Protein AF-A0A7W1MEH2-F1 (afdb_monomer_lite)

Foldseek 3Di:
DDDDPDPDPPPPPDPVLVPQADPLLVVQLQFLQAALDDLFQLVLVLCVQCVQPVPHAFEEEEELRNLLSVLCCLQRGNHQEYEYEDLRVLSLLNNVLSNVCLPDALVVVCCQQQQDDDQLVVSLVVSVVSCVVVVHDPVSGPDSSVCSHRHSNQNHSVNSLLVQLQVLCVVPVVLVVVLLVDPDLQVSLVSLPCVDPNVVSLLVSLCSRQFPSSCCSSPNCLLVPQFPDGLSVLQSVLVSLCSNQHRCLPFQLSCCRHVVHHRNDHRCSSNDRGDDHGHHYHYYSDDLLVCLVVAAFQQGLEYEYEAVLSSDDLVVLLSSLVSVLRNHHAFGKYKYFHAGHPRPNCVSNVQWDKPVPSFVVCQSVISSSRTPTIIMTTRHHDQLQVLLVVLLVVLCVVQVLCPFPLNVCLLVDDLLLVLLLLLLVLLLLVLVLVLLVLLLVPDPDPVLNPLSVVVSCVCCVVVDVCNNLSNLSQLVSVLLPHHPVNSVVDPRDPLSCVLSCLLNCCSNPNDSLLNLLLSLSLLVSVLVVLVSVLVSCCVVVSHPVVSSRNSVVRNVVSNSSSSSSSSSLSVVCPPPVSVVSSSNSSNNNSVSSSSSSNVSSVVSVD

Structure (mmCIF, N/CA/C/O backbone):
data_AF-A0A7W1MEH2-F1
#
_entry.id   AF-A0A7W1MEH2-F1
#
loop_
_atom_site.group_PDB
_atom_site.id
_atom_site.type_symbol
_atom_site.label_atom_id
_atom_site.label_alt_id
_atom_site.label_comp_id
_atom_site.label_asym_id
_atom_site.label_entity_id
_atom_site.label_seq_id
_atom_site.pdbx_PDB_ins_code
_atom_site.Cartn_x
_atom_site.Cartn_y
_atom_site.Cartn_z
_atom_site.occupancy
_atom_site.B_iso_or_equiv
_atom_site.auth_seq_id
_atom_site.auth_comp_id
_atom_site.auth_asym_id
_atom_site.auth_atom_id
_atom_site.pdbx_PDB_model_num
ATOM 1 N N . MET A 1 1 ? -9.307 -42.144 8.819 1.00 30.42 1 MET A N 1
ATOM 2 C CA . MET A 1 1 ? -9.382 -42.308 10.289 1.00 30.42 1 MET A CA 1
ATOM 3 C C . MET A 1 1 ? -9.094 -40.938 10.887 1.00 30.42 1 MET A C 1
ATOM 5 O O . MET A 1 1 ? -7.968 -40.472 10.801 1.00 30.42 1 MET A O 1
ATOM 9 N N . PHE A 1 2 ? -10.151 -40.238 11.292 1.00 23.83 2 PHE A N 1
ATOM 10 C CA . PHE A 1 2 ? -10.172 -38.809 11.617 1.00 23.83 2 PHE A CA 1
ATOM 11 C C . PHE A 1 2 ? -9.319 -38.473 12.853 1.00 23.83 2 PHE A C 1
ATOM 13 O O . PHE A 1 2 ? -9.491 -39.096 13.898 1.00 23.83 2 PHE A O 1
ATOM 20 N N . LYS A 1 3 ? -8.453 -37.456 12.759 1.00 23.75 3 LYS A N 1
ATOM 21 C CA . LYS A 1 3 ? -7.925 -36.728 13.921 1.00 23.75 3 LYS A CA 1
ATOM 22 C C . LYS A 1 3 ? -8.398 -35.280 13.833 1.00 23.75 3 LYS A C 1
ATOM 24 O O . LYS A 1 3 ? -7.854 -34.482 13.080 1.00 23.75 3 LYS A O 1
ATOM 29 N N . ASN A 1 4 ? -9.449 -34.999 14.596 1.00 25.23 4 ASN A N 1
ATOM 30 C CA . ASN A 1 4 ? -9.955 -33.668 14.902 1.00 25.23 4 ASN A CA 1
ATOM 31 C C . ASN A 1 4 ? -8.866 -32.857 15.620 1.00 25.23 4 ASN A C 1
ATOM 33 O O . ASN A 1 4 ? -8.466 -33.228 16.723 1.00 25.23 4 ASN A O 1
ATOM 37 N N . PHE A 1 5 ? -8.431 -31.738 15.042 1.00 24.81 5 PHE A N 1
ATOM 38 C CA . PHE A 1 5 ? -7.785 -30.665 15.798 1.00 24.81 5 PHE A CA 1
ATOM 39 C C . PHE A 1 5 ? -8.883 -29.782 16.400 1.00 24.81 5 PHE A C 1
ATOM 41 O O . PHE A 1 5 ? -9.253 -28.742 15.867 1.00 24.81 5 PHE A O 1
ATOM 48 N N . LEU A 1 6 ? -9.449 -30.252 17.511 1.00 25.55 6 LEU A N 1
ATOM 49 C CA . LEU A 1 6 ? -10.101 -29.380 18.480 1.00 25.55 6 LEU A CA 1
ATOM 50 C C . LEU A 1 6 ? -8.995 -28.546 19.131 1.00 25.55 6 LEU A C 1
ATOM 52 O O . LEU A 1 6 ? -8.109 -29.103 19.779 1.00 25.55 6 LEU A O 1
ATOM 56 N N . ILE A 1 7 ? -9.043 -27.227 18.959 1.00 27.77 7 ILE A N 1
ATOM 57 C CA . ILE A 1 7 ? -8.320 -26.296 19.827 1.00 27.77 7 ILE A CA 1
ATOM 58 C C . ILE A 1 7 ? -8.796 -26.603 21.255 1.00 27.77 7 ILE A C 1
ATOM 60 O O . ILE A 1 7 ? -10.001 -26.514 21.511 1.00 27.77 7 ILE A O 1
ATOM 64 N N . PRO A 1 8 ? -7.922 -27.018 22.188 1.00 26.78 8 PRO A N 1
ATOM 65 C CA . PRO A 1 8 ? -8.354 -27.217 23.554 1.00 26.78 8 PRO A CA 1
ATOM 66 C C . PRO A 1 8 ? -8.738 -25.852 24.113 1.00 26.78 8 PRO A C 1
ATOM 68 O O . PRO A 1 8 ? -7.956 -24.903 24.047 1.00 26.78 8 PRO A O 1
ATOM 71 N N . LEU A 1 9 ? -9.926 -25.775 24.706 1.00 31.14 9 LEU A N 1
ATOM 72 C CA . LEU A 1 9 ? -10.226 -24.790 25.732 1.00 31.14 9 LEU A CA 1
ATOM 73 C C . LEU A 1 9 ? -9.178 -25.007 26.840 1.00 31.14 9 LEU A C 1
ATOM 75 O O . LEU A 1 9 ? -9.327 -25.893 27.683 1.00 31.14 9 LEU A O 1
ATOM 79 N N . VAL A 1 10 ? -8.056 -24.289 26.786 1.00 30.91 10 VAL A N 1
ATOM 80 C CA . VAL A 1 10 ? -7.068 -24.312 27.863 1.00 30.91 10 VAL A CA 1
ATOM 81 C C . VAL A 1 10 ? -7.711 -23.578 29.030 1.00 30.91 10 VAL A C 1
ATOM 83 O O . VAL A 1 10 ? -7.691 -22.353 29.121 1.00 30.91 10 VAL A O 1
ATOM 86 N N . LEU A 1 11 ? -8.334 -24.348 29.918 1.00 32.78 11 LEU A N 1
ATOM 87 C CA . LEU A 1 11 ? -8.606 -23.923 31.281 1.00 32.78 11 LEU A CA 1
ATOM 88 C C . LEU A 1 11 ? -7.247 -23.646 31.932 1.00 32.78 11 LEU A C 1
ATOM 90 O O . LEU A 1 11 ? -6.569 -24.559 32.399 1.00 32.78 11 LEU A O 1
ATOM 94 N N . PHE A 1 12 ? -6.826 -22.382 31.919 1.00 36.16 12 PHE A N 1
ATOM 95 C CA . PHE A 1 12 ? -5.655 -21.913 32.650 1.00 36.16 12 PHE A CA 1
ATOM 96 C C . PHE A 1 12 ? -5.907 -22.063 34.155 1.00 36.16 12 PHE A C 1
ATOM 98 O O . PHE A 1 12 ? -6.457 -21.179 34.810 1.00 36.16 12 PHE A O 1
ATOM 105 N N . SER A 1 13 ? -5.490 -23.190 34.724 1.00 34.88 13 SER A N 1
ATOM 106 C CA . SER A 1 13 ? -5.385 -23.385 36.168 1.00 34.88 13 SER A CA 1
ATOM 107 C C . SER A 1 13 ? -3.974 -23.018 36.640 1.00 34.88 13 SER A C 1
ATOM 109 O O . SER A 1 13 ? -3.198 -23.880 37.045 1.00 34.88 13 SER A O 1
ATOM 111 N N . SER A 1 14 ? -3.639 -21.727 36.577 1.00 37.53 14 SER A N 1
ATOM 112 C CA . SER A 1 14 ? -2.576 -21.136 37.398 1.00 37.53 14 SER A CA 1
ATOM 113 C C . SER A 1 14 ? -3.199 -20.023 38.251 1.00 37.53 14 SER A C 1
ATOM 115 O O . SER A 1 14 ? -3.555 -18.973 37.711 1.00 37.53 14 SER A O 1
ATOM 117 N N . PRO A 1 15 ? -3.369 -20.220 39.572 1.00 39.53 15 PRO A N 1
ATOM 118 C CA . PRO A 1 15 ? -4.036 -19.245 40.439 1.00 39.53 15 PRO A CA 1
ATOM 119 C C . PRO A 1 15 ? -3.292 -17.901 40.555 1.00 39.53 15 PRO A C 1
ATOM 121 O O . PRO A 1 15 ? -3.881 -16.918 40.993 1.00 39.53 15 PRO A O 1
ATOM 124 N N . LEU A 1 16 ? -2.028 -17.822 40.120 1.00 38.88 16 LEU A N 1
ATOM 125 C CA . LEU A 1 16 ? -1.233 -16.588 40.128 1.00 38.88 16 LEU A CA 1
ATOM 126 C C . LEU A 1 16 ? -1.487 -15.674 38.914 1.00 38.88 16 LEU A C 1
ATOM 128 O O . LEU A 1 16 ? -1.352 -14.461 39.056 1.00 38.88 16 LEU A O 1
ATOM 132 N N . LEU A 1 17 ? -1.912 -16.206 37.756 1.00 43.22 17 LEU A N 1
ATOM 133 C CA . LEU A 1 17 ? -2.269 -15.383 36.582 1.00 43.22 17 LEU A CA 1
ATOM 134 C C . LEU A 1 17 ? -3.662 -14.741 36.717 1.00 43.22 17 LEU A C 1
ATOM 136 O O . LEU A 1 17 ? -3.893 -13.633 36.239 1.00 43.22 17 LEU A O 1
ATOM 140 N N . GLN A 1 18 ? -4.596 -15.394 37.417 1.00 46.44 18 GLN A N 1
ATOM 141 C CA . GLN A 1 18 ? -5.977 -14.905 37.558 1.00 46.44 18 GLN A CA 1
ATOM 142 C C . GLN A 1 18 ? -6.112 -13.605 38.370 1.00 46.44 18 GLN A C 1
ATOM 144 O O . GLN A 1 18 ? -7.141 -12.929 38.255 1.00 46.44 18 GLN A O 1
ATOM 149 N N . ALA A 1 19 ? -5.108 -13.246 39.178 1.00 54.06 19 ALA A N 1
ATOM 150 C CA . ALA A 1 19 ? -5.167 -12.098 40.082 1.00 54.06 19 ALA A CA 1
ATOM 151 C C . ALA A 1 19 ? -4.889 -10.740 39.406 1.00 54.06 19 ALA A C 1
ATOM 153 O O . ALA A 1 19 ? -5.266 -9.718 39.972 1.00 54.06 19 ALA A O 1
ATOM 154 N N . LYS A 1 20 ? -4.261 -10.711 38.218 1.00 81.44 20 L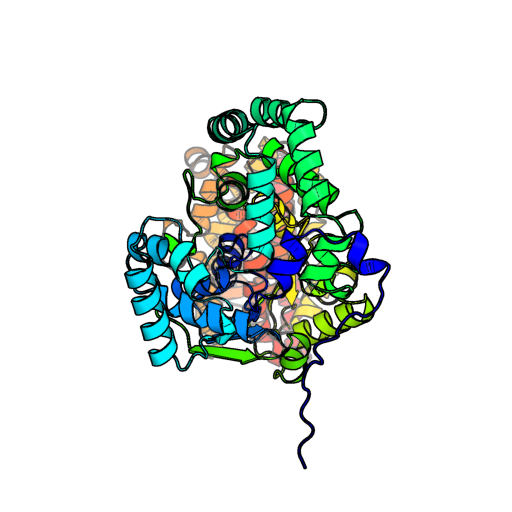YS A N 1
ATOM 155 C CA . LYS A 1 20 ? -3.898 -9.457 37.523 1.00 81.44 20 LYS A CA 1
ATOM 156 C C . LYS A 1 20 ? -4.773 -9.102 36.319 1.00 81.44 20 LYS A C 1
ATOM 158 O O . LYS A 1 20 ? -4.836 -7.936 35.945 1.00 81.44 20 LYS A O 1
ATOM 163 N N . VAL A 1 21 ? -5.476 -10.076 35.738 1.00 89.81 21 VAL A N 1
ATOM 164 C CA . VAL A 1 21 ? -6.402 -9.827 34.622 1.00 89.81 21 VAL A CA 1
ATOM 165 C C . VAL A 1 21 ? -7.675 -9.161 35.145 1.00 89.81 21 VAL A C 1
ATOM 167 O O . VAL A 1 21 ? -8.337 -9.677 36.057 1.00 89.81 21 VAL A O 1
ATOM 170 N N . SER A 1 22 ? -8.022 -8.027 34.545 1.00 93.56 22 SER A N 1
ATOM 171 C CA . SER A 1 22 ? -9.219 -7.249 34.870 1.00 93.56 22 SER A CA 1
ATOM 172 C C . SER A 1 22 ? -10.523 -8.016 34.594 1.00 93.56 22 SER A C 1
ATOM 174 O O . SER A 1 22 ? -10.567 -8.964 33.807 1.00 93.56 22 SER A O 1
ATOM 176 N N . GLU A 1 23 ? -11.611 -7.618 35.258 1.00 93.94 23 GLU A N 1
ATOM 177 C CA . GLU A 1 23 ? -12.920 -8.267 35.102 1.00 93.94 23 GLU A CA 1
ATOM 178 C C . GLU A 1 23 ? -13.465 -8.141 33.674 1.00 93.94 23 GLU A C 1
ATOM 180 O O . GLU A 1 23 ? -13.925 -9.133 33.107 1.00 93.94 23 GLU A O 1
ATOM 185 N N . TYR A 1 24 ? -13.338 -6.961 33.057 1.00 94.44 24 TYR A N 1
ATOM 186 C CA . TYR A 1 24 ? -13.794 -6.746 31.684 1.00 94.44 24 TYR A CA 1
ATOM 187 C C . TYR A 1 24 ? -13.066 -7.684 30.704 1.00 94.44 24 TYR A C 1
ATOM 189 O O . TYR A 1 24 ? -13.705 -8.274 29.833 1.00 94.44 24 TYR A O 1
ATOM 197 N N . ALA A 1 25 ? -11.749 -7.876 30.873 1.00 95.06 25 ALA A N 1
ATOM 198 C CA . ALA A 1 25 ? -10.965 -8.746 30.007 1.00 95.06 25 ALA A CA 1
ATOM 199 C C . ALA A 1 25 ? -11.406 -10.209 30.155 1.00 95.06 25 ALA A C 1
ATOM 201 O O . ALA A 1 25 ? -11.594 -10.893 29.152 1.00 95.06 25 ALA A O 1
ATOM 202 N N . LYS A 1 26 ? -11.679 -10.669 31.387 1.00 94.38 26 LYS A N 1
ATOM 203 C CA . LYS A 1 26 ? -12.221 -12.018 31.649 1.00 94.38 26 LYS A CA 1
ATOM 204 C C . LYS A 1 26 ? -13.563 -12.253 30.958 1.00 94.38 26 LYS A C 1
ATOM 206 O O . LYS A 1 26 ? -13.782 -13.337 30.424 1.00 94.38 26 LYS A O 1
ATOM 211 N N . LEU A 1 27 ? -14.449 -11.256 30.954 1.00 92.31 27 LEU A N 1
ATOM 212 C CA . LEU A 1 27 ? -15.734 -11.341 30.255 1.00 92.31 27 LEU A CA 1
ATOM 213 C C . LEU A 1 27 ? -15.540 -11.355 28.735 1.00 92.31 27 LEU A C 1
ATOM 215 O O . LEU A 1 27 ? -16.108 -12.198 28.046 1.00 92.31 27 LEU A O 1
ATOM 219 N N . ALA A 1 28 ? -14.690 -10.469 28.215 1.00 94.81 28 ALA A N 1
ATOM 220 C CA . ALA A 1 28 ? -14.433 -10.345 26.785 1.00 94.81 28 ALA A CA 1
ATOM 221 C C . ALA A 1 28 ? -13.772 -11.596 26.179 1.00 94.81 28 ALA A C 1
ATOM 223 O O . ALA A 1 28 ? -14.000 -11.881 25.008 1.00 94.81 28 ALA A O 1
ATOM 224 N N . MET A 1 29 ? -13.028 -12.396 26.953 1.00 93.62 29 MET A N 1
ATOM 225 C CA . MET A 1 29 ? -12.476 -13.684 26.493 1.00 93.62 29 MET A CA 1
ATOM 226 C C . MET A 1 29 ? -13.536 -14.648 25.937 1.00 93.62 29 MET A C 1
ATOM 228 O O . MET A 1 29 ? -13.208 -15.489 25.099 1.00 93.62 29 MET A O 1
ATOM 232 N N . ALA A 1 30 ? -14.794 -14.535 26.377 1.00 92.56 30 ALA A N 1
ATOM 233 C CA . ALA A 1 30 ? -15.892 -15.353 25.866 1.00 92.56 30 ALA A CA 1
ATOM 234 C C . ALA A 1 30 ? -16.307 -14.982 24.430 1.00 92.56 30 ALA A C 1
ATOM 236 O O . ALA A 1 30 ? -16.970 -15.778 23.764 1.00 92.56 30 ALA A O 1
ATOM 237 N N . ASN A 1 31 ? -15.908 -13.806 23.932 1.00 95.19 31 ASN A N 1
ATOM 238 C CA . ASN A 1 31 ? -16.283 -13.341 22.602 1.00 95.19 31 ASN A CA 1
ATOM 239 C C . ASN A 1 31 ? -15.487 -14.113 21.533 1.00 95.19 31 ASN A C 1
ATOM 241 O O . ASN A 1 31 ? -14.252 -14.133 21.585 1.00 95.19 31 ASN A O 1
ATOM 245 N N . PRO A 1 32 ? -16.144 -14.749 20.547 1.00 96.25 32 PRO A N 1
ATOM 246 C CA . PRO A 1 32 ? -15.442 -15.481 19.487 1.00 96.25 32 PRO A CA 1
ATOM 247 C C . PRO A 1 32 ? -14.704 -14.558 18.505 1.00 96.25 32 PRO A C 1
ATOM 249 O O . PRO A 1 32 ? -13.614 -14.879 18.030 1.00 96.25 32 PRO A O 1
ATOM 252 N N . ILE A 1 33 ? -15.283 -13.386 18.237 1.00 97.44 33 ILE A N 1
ATOM 253 C CA . ILE A 1 33 ? -14.729 -12.343 17.367 1.00 97.44 33 ILE A CA 1
ATOM 254 C C . ILE A 1 33 ? -13.588 -11.638 18.101 1.00 97.44 33 ILE A C 1
ATOM 256 O O . ILE A 1 33 ? -13.778 -11.082 19.185 1.00 97.44 33 ILE A O 1
ATOM 260 N N . ALA A 1 34 ? -12.396 -11.643 17.507 1.00 96.00 34 ALA A N 1
ATOM 261 C CA . ALA A 1 34 ? -11.244 -10.941 18.068 1.00 96.00 34 ALA A CA 1
ATOM 262 C C . ALA A 1 34 ? -11.341 -9.432 17.798 1.00 96.00 34 ALA A C 1
ATOM 264 O O . ALA A 1 34 ? -11.234 -8.630 18.730 1.00 96.00 34 ALA A O 1
ATOM 265 N N . PHE A 1 35 ? -11.619 -9.073 16.542 1.00 95.62 35 PHE A N 1
ATOM 266 C CA . PHE A 1 35 ? -11.696 -7.698 16.058 1.00 95.62 35 PHE A CA 1
ATOM 267 C C . PHE A 1 35 ? -12.947 -7.538 15.207 1.00 95.62 35 PHE A C 1
ATOM 269 O O . PHE A 1 35 ? -13.068 -8.177 14.164 1.00 95.62 35 PHE A O 1
ATOM 276 N N . SER A 1 36 ? -13.863 -6.684 15.645 1.00 97.25 36 SER A N 1
ATOM 277 C CA . SER A 1 36 ? -15.044 -6.339 14.851 1.00 97.25 36 SER A CA 1
ATOM 278 C C . SER A 1 36 ? -14.692 -5.335 13.765 1.00 97.25 36 SER A C 1
ATOM 280 O O . SER A 1 36 ? -15.289 -5.360 12.699 1.00 97.25 36 SER A O 1
ATOM 282 N N . VAL A 1 37 ? -13.717 -4.463 14.038 1.00 97.50 37 VAL A N 1
ATOM 283 C CA . VAL A 1 37 ? -13.279 -3.393 13.143 1.00 97.50 37 VAL A CA 1
ATOM 284 C C . VAL A 1 37 ? -11.789 -3.547 12.859 1.00 97.50 37 VAL A C 1
ATOM 286 O O . VAL A 1 37 ? -10.984 -3.624 13.791 1.00 97.50 37 VAL A O 1
ATOM 289 N N . VAL 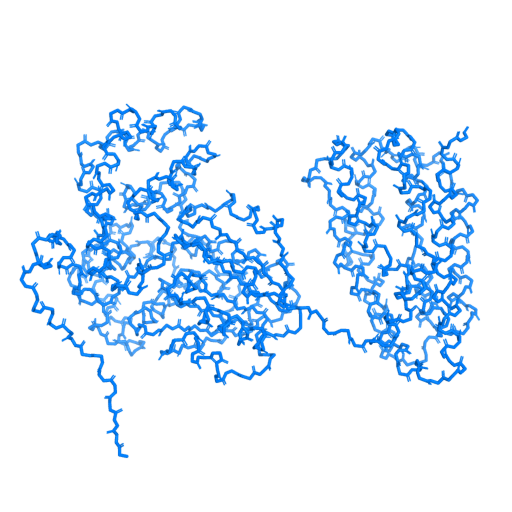A 1 38 ? -11.412 -3.543 11.581 1.00 96.44 38 VAL A N 1
ATOM 290 C CA . VAL A 1 38 ? -10.008 -3.505 11.151 1.00 96.44 38 VAL A CA 1
ATOM 291 C C . VAL A 1 38 ? -9.371 -2.185 11.601 1.00 96.44 38 VAL A C 1
ATOM 293 O O . VAL A 1 38 ? -9.915 -1.096 11.392 1.00 96.44 38 VAL A O 1
ATOM 296 N N . ARG A 1 39 ? -8.194 -2.267 12.226 1.00 95.69 39 ARG A N 1
ATOM 297 C CA . ARG A 1 39 ? -7.426 -1.105 12.704 1.00 95.69 39 ARG A CA 1
ATOM 298 C C . ARG A 1 39 ? -6.419 -0.603 11.676 1.00 95.69 39 ARG A C 1
ATOM 300 O O . ARG A 1 39 ? -5.413 -0.024 12.057 1.00 95.69 39 ARG A O 1
ATOM 307 N N . GLU A 1 40 ? -6.721 -0.764 10.395 1.00 96.00 40 GLU A N 1
ATOM 308 C CA . GLU A 1 40 ? -5.906 -0.357 9.246 1.00 96.00 40 GLU A CA 1
ATOM 309 C C . GLU A 1 40 ? -6.724 0.597 8.377 1.00 96.00 40 GLU A C 1
ATOM 311 O O . GLU A 1 40 ? -7.934 0.406 8.206 1.00 96.00 40 GLU A O 1
ATOM 316 N N . ASP A 1 41 ? -6.082 1.627 7.825 1.00 96.62 41 ASP A N 1
ATOM 317 C CA . ASP A 1 41 ? -6.748 2.529 6.893 1.00 96.62 41 ASP A CA 1
ATOM 318 C C . ASP A 1 41 ? -6.863 1.908 5.497 1.00 96.62 41 ASP A C 1
ATOM 320 O O . ASP A 1 41 ? -5.992 2.066 4.645 1.00 96.62 41 ASP A O 1
ATOM 324 N N . SER A 1 42 ? -8.005 1.257 5.265 1.00 95.81 42 SER A N 1
ATOM 325 C CA . SER A 1 42 ? -8.364 0.611 3.993 1.00 95.81 42 SER A CA 1
ATOM 326 C C . SER A 1 42 ? -8.229 1.490 2.738 1.00 95.81 42 SER A C 1
ATOM 328 O O . SER A 1 42 ? -8.122 0.957 1.634 1.00 95.81 42 SER A O 1
ATOM 330 N N . ALA A 1 43 ? -8.235 2.825 2.864 1.00 95.44 43 ALA A N 1
ATOM 331 C CA . ALA A 1 43 ? -8.040 3.705 1.710 1.00 95.44 43 ALA A CA 1
ATOM 332 C C . ALA A 1 43 ? -6.628 3.584 1.116 1.00 95.44 43 ALA A C 1
ATOM 334 O O . ALA A 1 43 ? -6.465 3.752 -0.087 1.00 95.44 43 ALA A O 1
ATOM 335 N N . GLN A 1 44 ? -5.635 3.246 1.940 1.00 95.94 44 GLN A N 1
ATOM 336 C CA . GLN A 1 44 ? -4.253 3.054 1.498 1.00 95.94 44 GLN A CA 1
ATOM 337 C C . GLN A 1 44 ? -4.119 1.770 0.684 1.00 95.94 44 GLN A C 1
ATOM 339 O O . GLN A 1 44 ? -3.496 1.768 -0.372 1.00 95.94 44 GLN A O 1
ATOM 344 N N . ASP A 1 45 ? -4.781 0.697 1.118 1.00 96.56 45 ASP A N 1
ATOM 345 C CA . ASP A 1 45 ? -4.806 -0.568 0.378 1.00 96.56 45 ASP A CA 1
ATOM 346 C C . ASP A 1 45 ? -5.503 -0.394 -0.977 1.00 96.56 45 ASP A C 1
ATOM 348 O O . ASP A 1 45 ? -5.057 -0.926 -1.994 1.00 96.56 45 ASP A O 1
ATOM 352 N N . LEU A 1 46 ? -6.578 0.402 -1.007 1.00 96.19 46 LEU A N 1
ATOM 353 C CA . LEU A 1 46 ? -7.251 0.778 -2.247 1.00 96.19 46 LEU A CA 1
ATOM 354 C C . LEU A 1 46 ? -6.334 1.592 -3.166 1.00 96.19 46 LEU A C 1
ATOM 356 O O . LEU A 1 46 ? -6.305 1.330 -4.367 1.00 96.19 46 LEU A O 1
ATOM 360 N N . GLU A 1 47 ? -5.581 2.545 -2.613 1.00 94.38 47 GLU A N 1
ATOM 361 C CA . GLU A 1 47 ? -4.624 3.352 -3.370 1.00 94.38 47 GLU A CA 1
ATOM 362 C C . GLU A 1 47 ? -3.528 2.484 -3.998 1.00 94.38 47 GLU A C 1
ATOM 364 O O . GLU A 1 47 ? -3.220 2.687 -5.168 1.00 94.38 47 GLU A O 1
ATOM 369 N N . VAL A 1 48 ? -3.009 1.465 -3.297 1.00 93.44 48 VAL A N 1
ATOM 370 C CA . VAL A 1 48 ? -2.057 0.502 -3.890 1.00 93.44 48 VAL A CA 1
ATOM 371 C C . VAL A 1 48 ? -2.659 -0.153 -5.131 1.00 93.44 48 VAL A C 1
ATOM 373 O O . VAL A 1 48 ? -2.041 -0.143 -6.195 1.00 93.44 48 VAL A O 1
ATOM 376 N N . VAL A 1 49 ? -3.876 -0.696 -5.025 1.00 94.81 49 VAL A N 1
ATOM 377 C CA . VAL A 1 49 ? -4.498 -1.394 -6.160 1.00 94.81 49 VAL A CA 1
ATOM 378 C C . VAL A 1 49 ? -4.786 -0.431 -7.314 1.00 94.81 49 VAL A C 1
ATOM 380 O O . VAL A 1 49 ? -4.513 -0.749 -8.467 1.00 94.81 49 VAL A O 1
ATOM 383 N N . GLN A 1 50 ? -5.291 0.768 -7.023 1.00 87.94 50 GLN A N 1
ATOM 384 C CA . GLN A 1 50 ? -5.613 1.765 -8.047 1.00 87.94 50 GLN A CA 1
ATOM 385 C C . GLN A 1 50 ? -4.377 2.376 -8.708 1.00 87.94 50 GLN A C 1
ATOM 387 O O . GLN A 1 50 ? -4.450 2.755 -9.873 1.00 87.94 50 GLN A O 1
ATOM 392 N N . ARG A 1 51 ? -3.264 2.494 -7.981 1.00 83.75 51 ARG A N 1
ATOM 393 C CA . ARG A 1 51 ? -2.029 3.091 -8.488 1.00 83.75 51 ARG A CA 1
ATOM 394 C C . ARG A 1 51 ? -1.227 2.118 -9.343 1.00 83.75 51 ARG A C 1
ATOM 396 O O . ARG A 1 51 ? -0.737 2.524 -10.388 1.00 83.75 51 ARG A O 1
ATOM 403 N N . TYR A 1 52 ? -1.101 0.867 -8.905 1.00 84.62 52 TYR A N 1
ATOM 404 C CA . TYR A 1 52 ? -0.175 -0.094 -9.515 1.00 84.62 52 TYR A CA 1
ATOM 405 C C . TYR A 1 52 ? -0.858 -1.159 -10.379 1.00 84.62 52 TYR A C 1
ATOM 407 O O . TYR A 1 52 ? -0.188 -1.823 -11.159 1.00 84.62 52 TYR A O 1
ATOM 415 N N . PHE A 1 53 ? -2.181 -1.318 -10.275 1.00 86.56 53 PHE A N 1
ATOM 416 C CA . PHE A 1 53 ? -2.935 -2.359 -10.985 1.00 86.56 53 PHE A CA 1
ATOM 417 C C . PHE A 1 53 ? -4.225 -1.804 -11.619 1.00 86.56 53 PHE A C 1
ATOM 419 O O . PHE A 1 53 ? -5.258 -2.472 -11.664 1.00 86.56 53 PHE A O 1
ATOM 426 N N . SER A 1 54 ? -4.190 -0.555 -12.098 1.00 76.12 54 SER A N 1
ATOM 427 C CA . SER A 1 54 ? -5.346 0.155 -12.677 1.00 76.12 54 SER A CA 1
ATOM 428 C C . SER A 1 54 ? -5.914 -0.519 -13.935 1.00 76.12 54 SER A C 1
ATOM 430 O O . SER A 1 54 ? -7.129 -0.502 -14.175 1.00 76.12 54 SER A O 1
ATOM 432 N N . GLU A 1 55 ? -5.045 -1.124 -14.743 1.00 71.75 55 GLU A N 1
ATOM 433 C CA . GLU A 1 55 ? -5.408 -1.700 -16.037 1.00 71.75 55 GLU A CA 1
ATOM 434 C C . GLU A 1 55 ? -5.758 -3.189 -15.948 1.00 71.75 55 GLU A C 1
ATOM 436 O O . GLU A 1 55 ? -6.610 -3.676 -16.700 1.00 71.75 55 GLU A O 1
ATOM 441 N N . GLU A 1 56 ? -5.211 -3.893 -14.960 1.00 76.06 56 GLU A N 1
ATOM 442 C CA . GLU A 1 56 ? -5.327 -5.342 -14.819 1.00 76.06 56 GLU A CA 1
ATOM 443 C C . GLU A 1 56 ? -6.531 -5.776 -13.973 1.00 76.06 56 GLU A C 1
ATOM 445 O O . GLU A 1 56 ? -7.009 -5.075 -13.080 1.00 76.06 56 GLU A O 1
ATOM 450 N N . LEU A 1 57 ? -7.039 -6.979 -14.247 1.00 87.00 57 LEU A N 1
ATOM 451 C CA . LEU A 1 57 ? -7.982 -7.648 -13.355 1.00 87.00 57 LEU A CA 1
ATOM 452 C C . LEU A 1 57 ? -7.197 -8.306 -12.213 1.00 87.00 57 LEU A C 1
ATOM 454 O O . LEU A 1 57 ? -6.532 -9.326 -12.393 1.00 87.00 57 LEU A O 1
ATOM 458 N N . THR A 1 58 ? -7.283 -7.710 -11.025 1.00 94.62 58 THR A N 1
ATOM 459 C CA . THR A 1 58 ? -6.402 -8.036 -9.897 1.00 94.62 58 THR A CA 1
ATOM 460 C C . THR A 1 58 ? -6.921 -9.228 -9.092 1.00 94.62 58 THR A C 1
ATOM 462 O O . THR A 1 58 ? -7.993 -9.183 -8.496 1.00 94.62 58 THR A O 1
ATOM 465 N N . SER A 1 59 ? -6.134 -10.294 -9.021 1.00 97.88 59 SER A N 1
ATOM 466 C CA . SER A 1 59 ? -6.287 -11.365 -8.026 1.00 97.88 59 SER A CA 1
ATOM 467 C C . SER A 1 59 ? -5.582 -11.015 -6.717 1.00 97.88 59 SER A C 1
ATOM 469 O O . SER A 1 59 ? -4.362 -10.819 -6.728 1.00 97.88 59 SER A O 1
ATOM 471 N N . MET A 1 60 ? -6.309 -11.002 -5.599 1.00 98.31 60 MET A N 1
ATOM 472 C CA . MET A 1 60 ? -5.775 -10.586 -4.298 1.00 98.31 60 MET A CA 1
ATOM 473 C C . MET A 1 60 ? -5.958 -11.649 -3.208 1.00 98.31 60 MET A C 1
ATOM 475 O O . MET A 1 60 ? -7.001 -12.297 -3.127 1.00 98.31 60 MET A O 1
ATOM 479 N N . LEU A 1 61 ? -4.954 -11.797 -2.342 1.00 98.69 61 LEU A N 1
ATOM 480 C CA . LEU A 1 61 ? -4.999 -12.606 -1.121 1.00 98.69 61 LEU A CA 1
ATOM 481 C C . LEU A 1 61 ? -4.881 -11.694 0.102 1.00 98.69 61 LEU A C 1
ATOM 483 O O . LEU A 1 61 ? -3.952 -10.893 0.181 1.00 98.69 61 LEU A O 1
ATOM 487 N N . MET A 1 62 ? -5.782 -11.822 1.076 1.00 98.25 62 MET A N 1
ATOM 488 C CA . MET A 1 62 ? -5.733 -11.012 2.294 1.00 98.25 62 MET A CA 1
ATOM 489 C C . MET A 1 62 ? -6.285 -11.719 3.529 1.00 98.25 62 MET A C 1
ATOM 491 O O . MET A 1 62 ? -7.087 -12.649 3.440 1.00 98.25 62 MET A O 1
ATOM 495 N N . VAL A 1 63 ? -5.886 -11.232 4.701 1.00 97.00 63 VAL A N 1
ATOM 496 C CA . VAL A 1 63 ? -6.478 -11.631 5.985 1.00 97.00 63 VAL A CA 1
ATOM 497 C C . VAL A 1 63 ? -7.887 -11.052 6.133 1.00 97.00 63 VAL A C 1
ATOM 499 O O . VAL A 1 63 ? -8.128 -9.913 5.740 1.00 97.00 63 VAL A O 1
ATOM 502 N N . ALA A 1 64 ? -8.812 -11.809 6.727 1.00 96.75 64 ALA A N 1
ATOM 503 C CA . ALA A 1 64 ? -10.180 -11.353 6.974 1.00 96.75 64 ALA A CA 1
ATOM 504 C C . ALA A 1 64 ? -10.240 -10.228 8.014 1.00 96.75 64 ALA A C 1
ATOM 506 O O . ALA A 1 64 ? -10.810 -9.167 7.748 1.00 96.75 64 ALA A O 1
ATOM 507 N N . SER A 1 65 ? -9.637 -10.448 9.193 1.00 94.31 65 SER A N 1
ATOM 508 C CA . SER A 1 65 ? -9.672 -9.498 10.310 1.00 94.31 65 SER A CA 1
ATOM 509 C C . SER A 1 65 ? -11.124 -9.073 10.622 1.00 94.31 65 SER A C 1
ATOM 511 O O . SER A 1 65 ? -11.991 -9.931 10.771 1.00 94.31 65 SER A O 1
ATOM 513 N N . GLY A 1 66 ? -11.422 -7.776 10.728 1.00 95.19 66 GLY A N 1
ATOM 514 C CA . GLY A 1 66 ? -12.786 -7.246 10.881 1.00 95.19 66 GLY A CA 1
ATOM 515 C C . GLY A 1 66 ? -13.611 -7.173 9.586 1.00 95.19 66 GLY A C 1
ATOM 516 O O . GLY A 1 66 ? -14.795 -6.851 9.639 1.00 95.19 66 GLY A O 1
ATOM 517 N N . GLY A 1 67 ? -13.021 -7.470 8.422 1.00 97.12 67 GLY A N 1
ATOM 518 C CA . GLY A 1 67 ? -13.674 -7.457 7.107 1.00 97.12 67 GLY A CA 1
ATOM 519 C C . GLY A 1 67 ? -13.823 -6.086 6.436 1.00 97.12 67 GLY A C 1
ATOM 520 O O . GLY A 1 67 ? -14.252 -6.029 5.287 1.00 97.12 67 GLY A O 1
ATOM 521 N N . ASP A 1 68 ? -13.466 -4.989 7.108 1.00 97.25 68 ASP A N 1
ATOM 522 C CA . ASP A 1 68 ? -13.656 -3.615 6.616 1.00 97.25 68 ASP A CA 1
ATOM 523 C C . ASP A 1 68 ? -12.855 -3.325 5.333 1.00 97.25 68 ASP A C 1
ATOM 525 O O . ASP A 1 68 ? -13.407 -2.810 4.358 1.00 97.25 68 ASP A O 1
ATOM 529 N N . THR A 1 69 ? -11.574 -3.715 5.297 1.00 97.38 69 THR A N 1
ATOM 530 C CA . THR A 1 69 ? -10.708 -3.552 4.116 1.00 97.38 69 THR A CA 1
ATOM 531 C C . THR A 1 69 ? -11.201 -4.392 2.938 1.00 97.38 69 THR A C 1
ATOM 533 O O . THR A 1 69 ? -11.313 -3.883 1.823 1.00 97.38 69 THR A O 1
ATOM 536 N N . ALA A 1 70 ? -11.595 -5.648 3.184 1.00 97.75 70 ALA A N 1
ATOM 537 C CA . ALA A 1 70 ? -12.164 -6.515 2.151 1.00 97.75 70 ALA A CA 1
ATOM 538 C C . ALA A 1 70 ? -13.448 -5.920 1.551 1.00 97.75 70 ALA A C 1
ATOM 540 O O . ALA A 1 70 ? -13.645 -5.967 0.335 1.00 97.75 70 ALA A O 1
ATOM 541 N N . ALA A 1 71 ? -14.296 -5.317 2.391 1.00 97.00 71 ALA A N 1
ATOM 542 C CA . ALA A 1 71 ? -15.544 -4.696 1.968 1.00 97.00 71 ALA A CA 1
ATOM 543 C C . ALA A 1 71 ? -15.308 -3.471 1.068 1.00 97.00 71 ALA A C 1
ATOM 545 O O . ALA A 1 71 ? -15.980 -3.320 0.044 1.00 97.00 71 ALA A O 1
ATOM 546 N N . LEU A 1 72 ? -14.317 -2.631 1.397 1.00 96.94 72 LEU A N 1
ATOM 547 C CA . LEU A 1 72 ? -13.930 -1.512 0.536 1.00 96.94 72 LEU A CA 1
ATOM 548 C C . LEU A 1 72 ? -13.378 -2.011 -0.805 1.00 96.94 72 LEU A C 1
ATOM 550 O O . LEU A 1 72 ? -13.899 -1.647 -1.860 1.00 96.94 72 LEU A O 1
ATOM 554 N N . LEU A 1 73 ? -12.347 -2.859 -0.769 1.00 96.94 73 LEU A N 1
ATOM 555 C CA . LEU A 1 73 ? -11.627 -3.299 -1.966 1.00 96.94 73 LEU A CA 1
ATOM 556 C C . LEU A 1 73 ? -12.543 -4.023 -2.953 1.00 96.94 73 LEU A C 1
ATOM 558 O O . LEU A 1 73 ? -12.507 -3.735 -4.143 1.00 96.94 73 LEU A O 1
ATOM 562 N N . SER A 1 74 ? -13.448 -4.869 -2.460 1.00 95.81 74 SER A N 1
ATOM 563 C CA . SER A 1 74 ? -14.390 -5.615 -3.306 1.00 95.81 74 SER A CA 1
ATOM 564 C C . SER A 1 74 ? -15.361 -4.740 -4.098 1.00 95.81 74 SER A C 1
ATOM 566 O O . SER A 1 74 ? -16.029 -5.241 -4.996 1.00 95.81 74 SER A O 1
ATOM 568 N N . THR A 1 75 ? -15.497 -3.458 -3.749 1.00 93.75 75 THR A N 1
ATOM 569 C CA . THR A 1 75 ? -16.410 -2.540 -4.444 1.00 93.75 75 THR A CA 1
ATOM 570 C C . THR A 1 75 ? -15.712 -1.374 -5.122 1.00 93.75 75 THR A C 1
ATOM 572 O O . THR A 1 75 ? -16.317 -0.748 -5.990 1.00 93.75 75 THR A O 1
ATOM 575 N N . GLN A 1 76 ? -14.473 -1.066 -4.736 1.00 94.44 76 GLN A N 1
ATOM 576 C CA . GLN A 1 76 ? -13.739 0.109 -5.214 1.00 94.44 76 GLN A CA 1
ATOM 577 C C . GLN A 1 76 ? -12.485 -0.234 -6.021 1.00 94.44 76 GLN A C 1
ATOM 579 O O . GLN A 1 76 ? -11.974 0.630 -6.735 1.00 94.44 76 GLN A O 1
ATOM 584 N N . ALA A 1 77 ? -11.995 -1.471 -5.934 1.00 93.69 77 ALA A N 1
ATOM 585 C CA . ALA A 1 77 ? -10.857 -1.947 -6.705 1.00 93.69 77 ALA A CA 1
ATOM 586 C C . ALA A 1 77 ? -11.308 -2.859 -7.856 1.00 93.69 77 ALA A C 1
ATOM 588 O O . ALA A 1 77 ? -12.318 -3.560 -7.766 1.00 93.69 77 ALA A O 1
ATOM 589 N N . LYS A 1 78 ? -10.532 -2.861 -8.944 1.00 92.12 78 LYS A N 1
ATOM 590 C CA . LYS A 1 78 ? -10.774 -3.671 -10.143 1.00 92.12 78 LYS A CA 1
ATOM 591 C C . LYS A 1 78 ? -10.278 -5.110 -9.927 1.00 92.12 78 LYS A C 1
ATOM 593 O O . LYS A 1 78 ? -9.265 -5.535 -10.480 1.00 92.12 78 LYS A O 1
ATOM 598 N N . LEU A 1 79 ? -10.970 -5.849 -9.061 1.00 96.06 79 LEU A N 1
ATOM 599 C CA . LEU A 1 79 ? -10.581 -7.208 -8.681 1.00 96.06 79 LEU A CA 1
ATOM 600 C C . LEU A 1 79 ? -11.192 -8.265 -9.615 1.00 96.06 79 LEU A C 1
ATOM 602 O O . LEU A 1 79 ? -12.367 -8.186 -9.966 1.00 96.06 79 LEU A O 1
ATOM 606 N N . ASN A 1 80 ? -10.396 -9.274 -9.974 1.00 95.56 80 ASN A N 1
ATOM 607 C CA . ASN A 1 80 ? -10.876 -10.519 -10.580 1.00 95.56 80 ASN A CA 1
ATOM 608 C C . ASN A 1 80 ? -11.477 -11.436 -9.510 1.00 95.56 80 ASN A C 1
ATOM 610 O O . ASN A 1 80 ? -12.622 -11.872 -9.586 1.00 95.56 80 ASN A O 1
ATOM 614 N N . ASP A 1 81 ? -10.664 -11.708 -8.493 1.00 97.38 81 ASP A N 1
ATOM 615 C CA . ASP A 1 81 ? -10.965 -12.612 -7.398 1.00 97.38 81 ASP A CA 1
ATOM 616 C C . ASP A 1 81 ? -10.299 -12.120 -6.113 1.00 97.38 81 ASP A C 1
ATOM 618 O O . ASP A 1 81 ? -9.227 -11.504 -6.135 1.00 97.38 81 ASP A O 1
ATOM 622 N N . LEU A 1 82 ? -10.953 -12.402 -4.989 1.00 98.31 82 LEU A N 1
ATOM 623 C CA . LEU A 1 82 ? -10.485 -12.051 -3.658 1.00 98.31 82 LEU A CA 1
ATOM 624 C C . LEU A 1 82 ? -10.483 -13.289 -2.763 1.00 98.31 82 LEU A C 1
ATOM 626 O O . LEU A 1 82 ? -11.531 -13.821 -2.394 1.00 98.31 82 LEU A O 1
ATOM 630 N N . THR A 1 83 ? -9.294 -13.735 -2.375 1.00 98.56 83 THR A N 1
ATOM 631 C CA . THR A 1 83 ? -9.117 -14.810 -1.399 1.00 98.56 83 THR A CA 1
ATOM 632 C C . THR A 1 83 ? -8.947 -14.209 -0.010 1.00 98.56 83 THR A C 1
ATOM 634 O O . THR A 1 83 ? -7.986 -13.493 0.260 1.00 98.56 83 THR A O 1
ATOM 637 N N . ILE A 1 84 ? -9.891 -14.506 0.879 1.00 98.56 84 ILE A N 1
ATOM 638 C CA . ILE A 1 84 ? -9.938 -14.014 2.254 1.00 98.56 84 ILE A CA 1
ATOM 639 C C . ILE A 1 84 ? -9.642 -15.172 3.203 1.00 98.56 84 ILE A C 1
ATOM 641 O O . ILE A 1 84 ? -10.334 -16.196 3.183 1.00 98.56 84 ILE A O 1
ATOM 645 N N . VAL A 1 85 ? -8.637 -15.001 4.059 1.00 98.25 85 VAL A N 1
ATOM 646 C CA . VAL A 1 85 ? -8.142 -16.058 4.948 1.00 98.25 85 VAL A CA 1
ATOM 647 C C . VAL A 1 85 ? -8.178 -15.620 6.404 1.00 98.25 85 VAL A C 1
ATOM 649 O O . VAL A 1 85 ? -7.849 -14.486 6.731 1.00 98.25 85 VAL A O 1
ATOM 652 N N . ASP A 1 86 ? -8.571 -16.517 7.299 1.00 97.56 86 ASP A N 1
ATOM 653 C CA . ASP A 1 86 ? -8.416 -16.306 8.740 1.00 97.56 86 ASP A CA 1
ATOM 654 C C . ASP A 1 86 ? -8.478 -17.657 9.466 1.00 97.56 86 ASP A C 1
ATOM 656 O O . ASP A 1 86 ? -9.377 -18.463 9.182 1.00 97.56 86 ASP A O 1
ATOM 660 N N . PRO A 1 87 ? -7.572 -17.942 10.417 1.00 95.69 87 PRO A N 1
ATOM 661 C CA . PRO A 1 87 ? -7.694 -19.132 11.252 1.00 95.69 87 PRO A CA 1
ATOM 662 C C . PRO A 1 87 ? -8.906 -19.053 12.195 1.00 95.69 87 PRO A C 1
ATOM 664 O O . PRO A 1 87 ? -9.438 -20.093 12.591 1.00 95.69 87 PRO A O 1
ATOM 667 N N . ASN A 1 88 ? -9.385 -17.852 12.535 1.00 96.06 88 ASN A N 1
ATOM 668 C CA . ASN A 1 88 ? -10.597 -17.666 13.316 1.00 96.06 88 ASN A CA 1
ATOM 669 C C . ASN A 1 88 ? -11.830 -17.660 12.402 1.00 96.06 88 ASN A C 1
ATOM 671 O O . ASN A 1 88 ? -12.116 -16.688 11.702 1.00 96.06 88 ASN A O 1
ATOM 675 N N . LEU A 1 89 ? -12.618 -18.737 12.464 1.00 97.50 89 LEU A N 1
ATOM 676 C CA . LEU A 1 89 ? -13.853 -18.859 11.691 1.00 97.50 89 LEU A CA 1
ATOM 677 C C . LEU A 1 89 ? -14.816 -17.690 11.950 1.00 97.50 89 LEU A C 1
ATOM 679 O O . LEU A 1 89 ? -15.484 -17.239 11.023 1.00 97.50 89 LEU A O 1
ATOM 683 N N . SER A 1 90 ? -14.866 -17.165 13.175 1.00 97.94 90 SER A N 1
ATOM 684 C CA . SER A 1 90 ? -15.752 -16.055 13.528 1.00 97.94 90 SER A CA 1
ATOM 685 C C . SER A 1 90 ? -15.407 -14.762 12.781 1.00 97.94 90 SER A C 1
ATOM 687 O O . SER A 1 90 ? -16.323 -14.052 12.370 1.00 97.94 90 SER A O 1
ATOM 689 N N . GLN A 1 91 ? -14.120 -14.500 12.509 1.00 97.75 91 GLN A N 1
ATOM 690 C CA . GLN A 1 91 ? -13.690 -13.364 11.680 1.00 97.75 91 GLN A CA 1
ATOM 691 C C . GLN A 1 91 ? -14.175 -13.516 10.237 1.00 97.75 91 GLN A C 1
ATOM 693 O O . GLN A 1 91 ? -14.782 -12.599 9.690 1.00 97.75 91 GLN A O 1
ATOM 698 N N . LEU A 1 92 ? -14.025 -14.707 9.643 1.00 97.88 92 LEU A N 1
ATOM 699 C CA . LEU A 1 92 ? -14.527 -14.975 8.289 1.00 97.88 92 LEU A CA 1
ATOM 700 C C . LEU A 1 92 ? -16.043 -14.815 8.185 1.00 97.88 92 LEU A C 1
ATOM 702 O O . LEU A 1 92 ? -16.540 -14.284 7.192 1.00 97.88 92 LEU A O 1
ATOM 706 N N . GLN A 1 93 ? -16.789 -15.271 9.192 1.00 97.69 93 GLN A N 1
ATOM 707 C CA . GLN A 1 93 ? -18.245 -15.137 9.200 1.00 97.69 93 GLN A CA 1
ATOM 708 C C . GLN A 1 93 ? -18.688 -13.682 9.387 1.00 97.69 93 GLN A C 1
ATOM 710 O O . GLN A 1 93 ? -19.635 -13.245 8.731 1.00 97.69 93 GLN A O 1
ATOM 715 N N . LEU A 1 94 ? -17.978 -12.904 10.211 1.00 98.12 94 LEU A N 1
ATOM 716 C CA . LEU A 1 94 ? -18.187 -11.461 10.308 1.00 98.12 94 LEU A CA 1
ATOM 717 C C . LEU A 1 94 ? -17.918 -10.771 8.963 1.00 98.12 94 LEU A C 1
ATOM 719 O O . LEU A 1 94 ? -18.749 -9.985 8.508 1.00 98.12 94 LEU A O 1
ATOM 723 N N . THR A 1 95 ? -16.809 -11.103 8.295 1.00 97.81 95 THR A N 1
ATOM 724 C CA . THR A 1 95 ? -16.492 -10.562 6.968 1.00 97.81 95 THR A CA 1
ATOM 725 C C . THR A 1 95 ? -17.589 -10.895 5.960 1.00 97.81 95 THR A C 1
ATOM 727 O O . THR A 1 95 ? -18.083 -9.990 5.297 1.00 97.81 95 THR A O 1
ATOM 730 N N . LYS A 1 96 ? -18.048 -12.153 5.878 1.00 96.81 96 LYS A N 1
ATOM 731 C CA . LYS A 1 96 ? -19.171 -12.553 5.004 1.00 96.81 96 LYS A CA 1
ATOM 732 C C . LYS A 1 96 ? -20.430 -11.725 5.250 1.00 96.81 96 LYS A C 1
ATOM 734 O O . LYS A 1 96 ? -21.081 -11.293 4.300 1.00 96.81 96 LYS A O 1
ATOM 739 N N . LEU A 1 97 ? -20.761 -11.479 6.516 1.00 96.25 97 LEU A N 1
ATOM 740 C CA . LEU A 1 97 ? -21.921 -10.675 6.879 1.00 96.25 97 LEU A CA 1
ATOM 741 C C . LEU A 1 97 ? -21.759 -9.213 6.427 1.00 96.25 97 LEU A C 1
ATOM 743 O O . LEU A 1 97 ? -22.679 -8.665 5.822 1.00 96.25 97 LEU A O 1
ATOM 747 N N . LYS A 1 98 ? -20.582 -8.605 6.640 1.00 96.62 98 LYS A N 1
ATOM 748 C CA . LYS A 1 98 ? -20.274 -7.242 6.166 1.00 96.62 98 LYS A CA 1
ATOM 749 C C . LYS A 1 98 ? -20.270 -7.133 4.641 1.00 96.62 98 LYS A C 1
ATOM 751 O O . LYS A 1 98 ? -20.801 -6.160 4.114 1.00 96.62 98 LYS A O 1
ATOM 756 N N . MET A 1 99 ? -19.781 -8.146 3.924 1.00 94.81 99 MET A N 1
ATOM 757 C CA . MET A 1 99 ? -19.869 -8.196 2.459 1.00 94.81 99 MET A CA 1
ATOM 758 C C . MET A 1 99 ? -21.321 -8.125 1.975 1.00 94.81 99 MET A C 1
ATOM 760 O O . MET A 1 99 ? -21.623 -7.443 0.998 1.00 94.81 99 MET A O 1
ATOM 764 N N . HIS A 1 100 ? -22.252 -8.752 2.697 1.00 93.00 100 HIS A N 1
ATOM 765 C CA . HIS A 1 100 ? -23.675 -8.677 2.372 1.00 93.00 100 HIS A CA 1
ATOM 766 C C . HIS A 1 100 ? -24.292 -7.291 2.645 1.00 93.00 100 HIS A C 1
ATOM 768 O O . HIS A 1 100 ? -25.336 -6.952 2.088 1.00 93.00 100 HIS A O 1
ATOM 774 N N . PHE A 1 101 ? -23.654 -6.453 3.470 1.00 94.44 101 PHE A N 1
ATOM 775 C CA . PHE A 1 101 ? -24.123 -5.092 3.740 1.00 94.44 101 PHE A CA 1
ATOM 776 C C . PHE A 1 101 ? -23.826 -4.107 2.611 1.00 94.44 101 PHE A C 1
ATOM 778 O O . PHE A 1 101 ? -24.474 -3.066 2.561 1.00 94.44 101 PHE A O 1
ATOM 785 N N . LEU A 1 102 ? -22.911 -4.424 1.691 1.00 91.06 102 LEU A N 1
ATOM 786 C CA . LEU A 1 102 ? -22.469 -3.512 0.627 1.00 91.06 102 LEU A CA 1
ATOM 787 C C . LEU A 1 102 ? -23.594 -3.067 -0.325 1.00 91.06 102 LEU A C 1
ATOM 789 O O . LEU A 1 102 ? -23.488 -2.023 -0.961 1.00 91.06 102 LEU A O 1
ATOM 793 N N . GLY A 1 103 ? -24.699 -3.818 -0.395 1.00 83.69 103 GLY A N 1
ATOM 794 C CA . GLY A 1 103 ? -25.900 -3.435 -1.148 1.00 83.69 103 GLY A CA 1
ATOM 795 C C . GLY A 1 103 ? -26.888 -2.539 -0.385 1.00 83.69 103 GLY A C 1
ATOM 796 O O . GLY A 1 103 ? -27.920 -2.157 -0.937 1.00 83.69 103 GLY A O 1
ATOM 797 N N . LEU A 1 104 ? -26.629 -2.229 0.889 1.00 92.12 104 LEU A N 1
ATOM 798 C CA . LEU A 1 104 ? -27.543 -1.478 1.748 1.00 92.12 104 LEU A CA 1
ATOM 799 C C . LEU A 1 104 ? -27.193 0.020 1.779 1.00 92.12 104 LEU A C 1
ATOM 801 O O . LEU A 1 104 ? -26.027 0.397 1.695 1.00 92.12 104 LEU A O 1
ATOM 805 N N . PRO A 1 105 ? -28.178 0.911 1.995 1.00 93.62 105 PRO A N 1
ATOM 806 C CA . PRO A 1 105 ? -27.893 2.321 2.242 1.00 93.62 105 PRO A CA 1
ATOM 807 C C . PRO A 1 105 ? -27.002 2.521 3.476 1.00 93.62 105 PRO A C 1
ATOM 809 O O . PRO A 1 105 ? -27.249 1.913 4.519 1.00 93.62 105 PRO A O 1
ATOM 812 N N . SER A 1 106 ? -26.055 3.464 3.410 1.00 94.62 106 SER A N 1
ATOM 813 C CA . SER A 1 106 ? -25.092 3.748 4.493 1.00 94.62 106 SER A CA 1
ATOM 814 C C . SER A 1 106 ? -25.738 3.918 5.878 1.00 94.62 106 SER A C 1
ATOM 816 O O . SER A 1 106 ? -25.264 3.380 6.876 1.00 94.62 106 SER A O 1
ATOM 818 N N . HIS A 1 107 ? -26.887 4.599 5.964 1.00 95.06 107 HIS A N 1
ATOM 819 C CA . HIS A 1 107 ? -27.598 4.783 7.234 1.00 95.06 107 HIS A CA 1
ATOM 820 C C . HIS A 1 107 ? -28.147 3.471 7.828 1.00 95.06 107 HIS A C 1
ATOM 822 O O . HIS A 1 107 ? -28.312 3.377 9.044 1.00 95.06 107 HIS A O 1
ATOM 828 N N . THR A 1 108 ? -28.457 2.479 6.991 1.00 96.12 108 THR A N 1
ATOM 829 C CA . THR A 1 108 ? -28.887 1.139 7.412 1.00 96.12 108 THR A CA 1
ATOM 830 C C . THR A 1 108 ? -27.692 0.342 7.908 1.00 96.12 108 THR A C 1
ATOM 832 O O . THR A 1 108 ? -27.780 -0.245 8.984 1.00 96.12 108 THR A O 1
ATOM 835 N N . ILE A 1 109 ? -26.568 0.398 7.185 1.00 97.06 109 ILE A N 1
ATOM 836 C CA . ILE A 1 109 ? -25.299 -0.211 7.606 1.00 97.06 109 ILE A CA 1
ATOM 837 C C . ILE A 1 109 ? -24.922 0.309 8.999 1.00 97.06 109 ILE A C 1
ATOM 839 O O . ILE A 1 109 ? -24.793 -0.472 9.936 1.00 97.06 109 ILE A O 1
ATOM 843 N N . GLN A 1 110 ? -24.897 1.632 9.190 1.00 97.69 110 GLN A N 1
ATOM 844 C CA . GLN A 1 110 ? -24.587 2.255 10.483 1.00 97.69 110 GLN A CA 1
ATOM 845 C C . GLN A 1 110 ? -25.506 1.787 11.626 1.00 97.69 110 GLN A C 1
ATOM 847 O O . GLN A 1 110 ? -25.049 1.629 12.755 1.00 97.69 110 GLN A O 1
ATOM 852 N N . LYS A 1 111 ? -26.794 1.524 11.361 1.00 97.69 111 LYS A N 1
ATOM 853 C CA . LYS A 1 111 ? -27.721 0.990 12.375 1.00 97.69 111 LYS A CA 1
ATOM 854 C C . LYS A 1 111 ? -27.419 -0.458 12.764 1.00 97.69 111 LYS A C 1
ATOM 856 O O . LYS A 1 111 ? -27.559 -0.803 13.938 1.00 97.69 111 LYS A O 1
ATOM 861 N N . LEU A 1 112 ? -27.042 -1.295 11.796 1.00 97.81 112 LEU A N 1
ATOM 862 C CA . LEU A 1 112 ? -26.686 -2.700 12.024 1.00 97.81 112 LEU A CA 1
ATOM 863 C C . LEU A 1 112 ? -25.346 -2.827 12.759 1.00 97.81 112 LEU A C 1
ATOM 865 O O . LEU A 1 112 ? -25.214 -3.652 13.661 1.00 97.81 112 LEU A O 1
ATOM 869 N N . LEU A 1 113 ? -24.386 -1.966 12.418 1.00 97.75 113 LEU A N 1
ATOM 870 C CA . LEU A 1 113 ? -23.067 -1.930 13.048 1.00 97.75 113 LEU A CA 1
ATOM 871 C C . LEU A 1 113 ? -23.087 -1.331 14.460 1.00 97.75 113 LEU A C 1
ATOM 873 O O . LEU A 1 113 ? -22.262 -1.718 15.275 1.00 97.75 113 LEU A O 1
ATOM 877 N N . GLY A 1 114 ? -24.059 -0.466 14.777 1.00 97.56 114 GLY A N 1
ATOM 878 C CA . GLY A 1 114 ? -24.244 0.096 16.126 1.00 97.56 114 GLY A CA 1
ATOM 879 C C . GLY A 1 114 ? -24.000 1.601 16.252 1.00 97.56 114 GLY A C 1
ATOM 880 O O . GLY A 1 114 ? -24.179 2.161 17.324 1.00 97.56 114 GLY A O 1
ATOM 881 N N . TYR A 1 115 ? -23.655 2.282 15.161 1.00 97.50 115 TYR A N 1
ATOM 882 C CA . TYR A 1 115 ? -23.376 3.725 15.136 1.00 97.50 115 TYR A CA 1
ATOM 883 C C . TYR A 1 115 ? -24.630 4.606 15.140 1.00 97.50 115 TYR A C 1
ATOM 885 O O . TYR A 1 115 ? -24.561 5.817 15.354 1.00 97.50 115 TYR A O 1
ATOM 893 N N . ARG A 1 116 ? -25.795 4.003 14.885 1.00 96.25 116 ARG A N 1
ATOM 894 C CA . ARG A 1 116 ? -27.102 4.663 14.931 1.00 96.25 116 ARG A CA 1
ATOM 895 C C . ARG A 1 116 ? -28.115 3.818 15.682 1.00 96.25 116 ARG A C 1
ATOM 897 O O . ARG A 1 116 ? -28.103 2.588 15.589 1.00 96.25 116 ARG A O 1
ATOM 904 N N . ASP A 1 117 ? -29.057 4.507 16.315 1.00 95.62 117 ASP A N 1
ATOM 905 C CA . ASP A 1 117 ? -30.140 3.872 17.052 1.00 95.62 117 ASP A CA 1
ATOM 906 C C . ASP A 1 117 ? -30.979 2.948 16.164 1.00 95.62 117 ASP A C 1
ATOM 908 O O . ASP A 1 117 ? -31.413 3.280 15.049 1.00 95.62 117 ASP A O 1
ATOM 912 N N . MET A 1 118 ? -31.227 1.764 16.707 1.00 97.06 118 MET A N 1
ATOM 913 C CA . MET A 1 118 ? -32.105 0.747 16.162 1.00 97.06 118 MET A CA 1
ATOM 914 C C . MET A 1 118 ? -32.690 -0.025 17.337 1.00 97.06 118 MET A C 1
ATOM 916 O O . MET A 1 118 ? -31.984 -0.324 18.296 1.00 97.06 118 MET A O 1
ATOM 920 N N . ASP A 1 119 ? -33.976 -0.353 17.248 1.00 97.88 119 ASP A N 1
ATOM 921 C CA . ASP A 1 119 ? -34.608 -1.256 18.204 1.00 97.88 119 ASP A CA 1
ATOM 922 C C . ASP A 1 119 ? -33.817 -2.585 18.274 1.00 97.88 119 ASP A C 1
ATOM 924 O O . ASP A 1 119 ? -33.618 -3.211 17.224 1.00 97.88 119 ASP A O 1
ATOM 928 N N . PRO A 1 120 ? -33.350 -3.023 19.463 1.00 98.06 120 PRO A N 1
ATOM 929 C CA . PRO A 1 120 ? -32.504 -4.209 19.580 1.00 98.06 120 PRO A CA 1
ATOM 930 C C . PRO A 1 120 ? -33.154 -5.473 19.023 1.00 98.06 120 PRO A C 1
ATOM 932 O O . PRO A 1 120 ? -32.493 -6.264 18.352 1.00 98.06 120 PRO A O 1
ATOM 935 N N . LYS A 1 121 ? -34.468 -5.649 19.218 1.00 97.81 121 LYS A N 1
ATOM 936 C CA . LYS A 1 121 ? -35.192 -6.800 18.670 1.00 97.81 121 LYS A CA 1
ATOM 937 C C . LYS A 1 121 ? -35.166 -6.777 17.142 1.00 97.81 121 LYS A C 1
ATOM 939 O O . LYS A 1 121 ? -34.838 -7.784 16.525 1.00 97.81 121 LYS A O 1
ATOM 944 N N . LYS A 1 122 ? -35.409 -5.619 16.524 1.00 98.00 122 LYS A N 1
ATOM 945 C CA . LYS A 1 122 ? -35.295 -5.460 15.069 1.00 98.00 122 LYS A CA 1
ATOM 946 C C . LYS A 1 122 ? -33.879 -5.735 14.559 1.00 98.00 122 LYS A C 1
ATOM 948 O O . LYS A 1 122 ? -33.735 -6.400 13.535 1.00 98.00 122 LYS A O 1
ATOM 953 N N . ARG A 1 123 ? -32.842 -5.240 15.247 1.00 98.06 123 ARG A N 1
ATOM 954 C CA . ARG A 1 123 ? -31.439 -5.510 14.885 1.00 98.06 123 ARG A CA 1
ATOM 955 C C . ARG A 1 123 ? -31.152 -7.014 14.921 1.00 98.06 123 ARG A C 1
ATOM 957 O O . ARG A 1 123 ? -30.626 -7.556 13.950 1.00 98.06 123 ARG A O 1
ATOM 964 N N . LYS A 1 124 ? -31.571 -7.678 16.004 1.00 97.56 124 LYS A N 1
ATOM 965 C CA . LYS A 1 124 ? -31.460 -9.127 16.205 1.00 97.56 124 LYS A CA 1
ATOM 966 C C . LYS A 1 124 ? -32.132 -9.913 15.084 1.00 97.56 124 LYS A C 1
ATOM 968 O O . LYS A 1 124 ? -31.491 -10.771 14.488 1.00 97.56 124 LYS A O 1
ATOM 973 N N . ASP A 1 125 ? -33.390 -9.601 14.782 1.00 97.88 125 ASP A N 1
ATOM 974 C CA . ASP A 1 125 ? -34.176 -10.317 13.774 1.00 97.88 125 ASP A CA 1
ATOM 975 C C . ASP A 1 125 ? -33.539 -10.202 12.378 1.00 97.88 125 ASP A C 1
ATOM 977 O O . ASP A 1 125 ? -33.429 -11.201 11.668 1.00 97.88 125 ASP A O 1
ATOM 981 N N . ILE A 1 126 ? -33.056 -9.008 11.999 1.00 97.25 126 ILE A N 1
ATOM 982 C CA . ILE A 1 126 ? -32.372 -8.798 10.712 1.00 97.25 126 ILE A CA 1
ATOM 983 C C . ILE A 1 126 ? -31.083 -9.619 10.646 1.00 97.25 126 ILE A C 1
ATOM 985 O O . ILE A 1 126 ? -30.867 -10.348 9.681 1.00 97.25 126 ILE A O 1
ATOM 989 N N . ILE A 1 127 ? -30.227 -9.513 11.663 1.00 96.50 127 ILE A N 1
ATOM 990 C CA . ILE A 1 127 ? -28.915 -10.163 11.646 1.00 96.50 127 ILE A CA 1
ATOM 991 C C . ILE A 1 127 ? -29.053 -11.687 11.696 1.00 96.50 127 ILE A C 1
ATOM 993 O O . ILE A 1 127 ? -28.385 -12.372 10.929 1.00 96.50 127 ILE A O 1
ATOM 997 N N . LEU A 1 128 ? -29.956 -12.228 12.519 1.00 97.00 128 LEU A N 1
ATOM 998 C CA . LEU A 1 128 ? -30.223 -13.669 12.548 1.00 97.00 128 LEU A CA 1
ATOM 999 C C . LEU A 1 128 ? -30.812 -14.175 11.226 1.00 97.00 128 LEU A C 1
ATOM 1001 O O . LEU A 1 128 ? -30.444 -15.258 10.777 1.00 97.00 128 LEU A O 1
ATOM 1005 N N . GLY A 1 129 ? -31.685 -13.394 10.581 1.00 97.19 129 GLY A N 1
ATOM 1006 C CA . GLY A 1 129 ? -32.203 -13.723 9.253 1.00 97.19 129 GLY A CA 1
ATOM 1007 C C . GLY A 1 129 ? -31.098 -13.783 8.195 1.00 97.19 129 GLY A C 1
ATOM 1008 O O . GLY A 1 129 ? -31.059 -14.718 7.398 1.00 97.19 129 GLY A O 1
ATOM 1009 N N . LEU A 1 130 ? -30.159 -12.833 8.226 1.00 95.75 130 LEU A N 1
ATOM 1010 C CA . LEU A 1 130 ? -28.992 -12.836 7.340 1.00 95.75 130 LEU A CA 1
ATOM 1011 C C . LEU A 1 130 ? -28.048 -14.004 7.631 1.00 95.75 130 LEU A C 1
ATOM 1013 O O . LEU A 1 130 ? -27.598 -14.661 6.698 1.00 95.75 130 LEU A O 1
ATOM 1017 N N . MET A 1 131 ? -27.792 -14.311 8.904 1.00 96.50 131 MET A N 1
ATOM 1018 C CA . MET A 1 131 ? -26.999 -15.479 9.290 1.00 96.50 131 MET A CA 1
ATOM 1019 C C . MET A 1 131 ? -27.614 -16.769 8.753 1.00 96.50 131 MET A C 1
ATOM 1021 O O . MET A 1 131 ? -26.909 -17.585 8.173 1.00 96.50 131 MET A O 1
ATOM 1025 N N . GLN A 1 132 ? -28.933 -16.930 8.876 1.00 96.94 132 GLN A N 1
ATOM 1026 C CA . GLN A 1 132 ? -29.633 -18.089 8.332 1.00 96.94 132 GLN A CA 1
ATOM 1027 C C . GLN A 1 132 ? -29.519 -18.164 6.802 1.00 96.94 132 GLN A C 1
ATOM 1029 O O . GLN A 1 132 ? -29.282 -19.241 6.263 1.00 96.94 132 GLN A O 1
ATOM 1034 N N . ALA A 1 133 ? -29.672 -17.037 6.100 1.00 96.44 133 ALA A N 1
ATOM 1035 C CA . ALA A 1 133 ? -29.565 -16.987 4.641 1.00 96.44 133 ALA A CA 1
ATOM 1036 C C . ALA A 1 133 ? -28.148 -17.302 4.127 1.00 96.44 133 ALA A C 1
ATOM 1038 O O . ALA A 1 133 ? -27.998 -17.812 3.019 1.00 96.44 133 ALA A O 1
ATOM 1039 N N . LEU A 1 134 ? -27.124 -17.003 4.929 1.00 94.94 134 LEU A N 1
ATOM 1040 C CA . LEU A 1 134 ? -25.709 -17.195 4.605 1.00 94.94 134 LEU A CA 1
ATOM 1041 C C . LEU A 1 134 ? -25.108 -18.481 5.209 1.00 94.94 134 LEU A C 1
ATOM 1043 O O . LEU A 1 134 ? -23.897 -18.673 5.116 1.00 94.94 134 LEU A O 1
ATOM 1047 N N . ASP A 1 135 ? -25.931 -19.337 5.829 1.00 96.12 135 ASP A N 1
ATOM 1048 C CA . ASP A 1 135 ? -25.509 -20.556 6.544 1.00 96.12 135 ASP A CA 1
ATOM 1049 C C . ASP A 1 135 ? -24.416 -20.293 7.604 1.00 96.12 135 ASP A C 1
ATOM 1051 O O . ASP A 1 135 ? -23.398 -20.979 7.714 1.00 96.12 135 ASP A O 1
ATOM 1055 N N . ILE A 1 136 ? -24.612 -19.228 8.381 1.00 96.44 136 ILE A N 1
ATOM 1056 C CA . ILE A 1 136 ? -23.709 -18.798 9.447 1.00 96.44 136 ILE A CA 1
ATOM 1057 C C . ILE A 1 136 ? -24.223 -19.314 10.790 1.00 96.44 136 ILE A C 1
ATOM 1059 O O . ILE A 1 136 ? -25.331 -18.982 11.218 1.00 96.44 136 ILE A O 1
ATOM 1063 N N . ASP A 1 137 ? -23.386 -20.066 11.508 1.00 95.00 137 ASP A N 1
ATOM 1064 C CA . ASP A 1 137 ? -23.677 -20.440 12.892 1.00 95.00 137 ASP A CA 1
ATOM 1065 C C . ASP A 1 137 ? -23.672 -19.192 13.791 1.00 95.00 137 ASP A C 1
ATOM 1067 O O . ASP A 1 137 ? -22.652 -18.523 13.965 1.00 95.00 137 ASP A O 1
ATOM 1071 N N . ARG A 1 138 ? -24.817 -18.908 14.419 1.00 93.81 138 ARG A N 1
ATOM 1072 C CA . ARG A 1 138 ? -24.988 -17.783 15.349 1.00 93.81 138 ARG A CA 1
ATOM 1073 C C . ARG A 1 138 ? -23.977 -17.788 16.499 1.00 93.81 138 ARG A C 1
ATOM 1075 O O . ARG A 1 138 ? -23.641 -16.725 17.010 1.00 93.81 138 ARG A O 1
ATOM 1082 N N . ASN A 1 139 ? -23.478 -18.958 16.912 1.00 93.44 139 ASN A N 1
ATOM 1083 C CA . ASN A 1 139 ? -22.530 -19.055 18.025 1.00 93.44 139 ASN A CA 1
ATOM 1084 C C . ASN A 1 139 ? -21.181 -18.393 17.702 1.00 93.44 139 ASN A C 1
ATOM 1086 O O . ASN A 1 139 ? -20.430 -18.074 18.617 1.00 93.44 139 ASN A O 1
ATOM 1090 N N . GLN A 1 140 ? -20.895 -18.132 16.421 1.00 95.25 140 GLN A N 1
ATOM 1091 C CA . GLN A 1 140 ? -19.705 -17.403 15.972 1.00 95.25 140 GLN A CA 1
ATOM 1092 C C . GLN A 1 140 ? -19.714 -15.919 16.383 1.00 95.25 140 GLN A C 1
ATOM 1094 O O . GLN A 1 140 ? -18.700 -15.246 16.254 1.00 95.25 140 GLN A O 1
ATOM 1099 N N . PHE A 1 141 ? -20.832 -15.394 16.892 1.00 94.94 141 PHE A N 1
ATOM 1100 C CA . PHE A 1 141 ? -20.976 -13.986 17.284 1.00 94.94 141 PHE A CA 1
ATOM 1101 C C . PHE A 1 141 ? -21.114 -13.805 18.802 1.00 94.94 141 PHE A C 1
ATOM 1103 O O . PHE A 1 141 ? -21.321 -12.690 19.273 1.00 94.94 141 PHE A O 1
ATOM 1110 N N . GLY A 1 142 ? -20.971 -14.885 19.580 1.00 92.56 142 GLY A N 1
ATOM 1111 C CA . GLY A 1 142 ? -21.065 -14.843 21.038 1.00 92.56 142 GLY A CA 1
ATOM 1112 C C . GLY A 1 142 ? -22.482 -14.530 21.522 1.00 92.56 142 GLY A C 1
ATOM 1113 O O . GLY A 1 142 ? -23.449 -15.170 21.103 1.00 92.56 142 GLY A O 1
ATOM 1114 N N . ASP A 1 143 ? -22.606 -13.564 22.431 1.00 94.06 143 ASP A N 1
ATOM 1115 C CA . ASP A 1 143 ? -23.895 -13.142 22.976 1.00 94.06 143 ASP A CA 1
ATOM 1116 C C . ASP A 1 143 ? -24.696 -12.324 21.944 1.00 94.06 143 ASP A C 1
ATOM 1118 O O . ASP A 1 143 ? -24.418 -11.158 21.646 1.00 94.06 143 ASP A O 1
ATOM 1122 N N . ILE A 1 144 ? -25.740 -12.952 21.403 1.00 94.50 144 ILE A N 1
ATOM 1123 C CA . ILE A 1 144 ? -26.632 -12.353 20.407 1.00 94.50 144 ILE A CA 1
ATOM 1124 C C . ILE A 1 144 ? -27.442 -11.184 20.979 1.00 94.50 144 ILE A C 1
ATOM 1126 O O . ILE A 1 144 ? -27.762 -10.259 20.233 1.00 94.50 144 ILE A O 1
ATOM 1130 N N . ASP A 1 145 ? -27.790 -11.195 22.265 1.00 94.62 145 ASP A N 1
ATOM 1131 C CA . ASP A 1 145 ? -28.526 -10.090 22.888 1.00 94.62 145 ASP A CA 1
ATOM 1132 C C . ASP A 1 145 ? -27.609 -8.884 23.118 1.00 94.62 145 ASP A C 1
ATOM 1134 O O . ASP A 1 145 ? -28.021 -7.732 22.925 1.00 94.62 145 ASP A O 1
ATOM 1138 N N . GLN A 1 146 ? -26.334 -9.139 23.414 1.00 93.62 146 GLN A N 1
ATOM 1139 C CA . GLN A 1 146 ? -25.304 -8.108 23.426 1.00 93.62 146 GLN A CA 1
ATOM 1140 C C . GLN A 1 146 ? -25.106 -7.493 22.031 1.00 93.62 146 GLN A C 1
ATOM 1142 O O . GLN A 1 146 ? -25.145 -6.269 21.890 1.00 93.62 146 GLN A O 1
ATOM 1147 N N . MET A 1 147 ? -24.965 -8.324 20.994 1.00 95.44 147 MET A N 1
ATOM 1148 C CA . MET A 1 147 ? -24.870 -7.882 19.595 1.00 95.44 147 MET A CA 1
ATOM 1149 C C . MET A 1 147 ? -26.098 -7.072 19.167 1.00 95.44 147 MET A C 1
ATOM 1151 O O . MET A 1 147 ? -25.974 -6.006 18.565 1.00 95.44 147 MET A O 1
ATOM 1155 N N . ALA A 1 148 ? -27.292 -7.530 19.536 1.00 96.56 148 ALA A N 1
ATOM 1156 C CA . ALA A 1 148 ? -28.538 -6.831 19.267 1.00 96.56 148 ALA A CA 1
ATOM 1157 C C . ALA A 1 148 ? -28.588 -5.451 19.932 1.00 96.56 148 ALA A C 1
ATOM 1159 O O . ALA A 1 148 ? -29.118 -4.509 19.346 1.00 96.56 148 ALA A O 1
ATOM 1160 N N . SER A 1 149 ? -28.021 -5.317 21.130 1.00 96.00 149 SER A N 1
ATOM 1161 C CA . SER A 1 149 ? -28.032 -4.072 21.902 1.00 96.00 149 SER A CA 1
ATOM 1162 C C . SER A 1 149 ? -26.982 -3.076 21.412 1.00 96.00 149 SER A C 1
ATOM 1164 O O . SER A 1 149 ? -27.306 -1.913 21.171 1.00 96.00 149 SER A O 1
ATOM 1166 N N . TYR A 1 150 ? -25.742 -3.526 21.216 1.00 94.50 150 TYR A N 1
ATOM 1167 C CA . TYR A 1 150 ? -24.615 -2.645 20.899 1.00 94.50 150 TYR A CA 1
ATOM 1168 C C . TYR A 1 150 ? -24.353 -2.489 19.401 1.00 94.50 150 TYR A C 1
ATOM 1170 O O . TYR A 1 150 ? -23.916 -1.427 18.981 1.00 94.50 150 TYR A O 1
ATOM 1178 N N . GLY A 1 151 ? -24.679 -3.495 18.591 1.00 97.06 151 GLY A N 1
ATOM 1179 C CA . GLY A 1 151 ? -24.323 -3.557 17.175 1.00 97.06 151 GLY A CA 1
ATOM 1180 C C . GLY A 1 151 ? -23.078 -4.401 16.906 1.00 97.06 151 GLY A C 1
ATOM 1181 O O . GLY A 1 151 ? -22.299 -4.707 17.809 1.00 97.06 151 GLY A O 1
ATOM 1182 N N . LEU A 1 152 ? -22.925 -4.817 15.646 1.00 96.56 152 LEU A N 1
ATOM 1183 C CA . LEU A 1 152 ? -21.889 -5.768 15.224 1.00 96.56 152 LEU A CA 1
ATOM 1184 C C . LEU A 1 152 ? -20.460 -5.258 15.398 1.00 96.56 152 LEU A C 1
ATOM 1186 O O . LEU A 1 152 ? -19.578 -6.065 15.663 1.00 96.56 152 LEU A O 1
ATOM 1190 N N . ASP A 1 153 ? -20.227 -3.951 15.299 1.00 97.25 153 ASP A N 1
ATOM 1191 C CA . ASP A 1 153 ? -18.883 -3.389 15.454 1.00 97.25 153 ASP A CA 1
ATOM 1192 C C . ASP A 1 153 ? -18.499 -3.170 16.925 1.00 97.25 153 ASP A C 1
ATOM 1194 O O . ASP A 1 153 ? -17.506 -2.517 17.214 1.00 97.25 153 ASP A O 1
ATOM 1198 N N . PHE A 1 154 ? -19.268 -3.710 17.876 1.00 96.69 154 PHE A N 1
ATOM 1199 C CA . PHE A 1 154 ? -19.045 -3.525 19.311 1.00 96.69 154 PHE A CA 1
ATOM 1200 C C . PHE A 1 154 ? -19.068 -4.836 20.101 1.00 96.69 154 PHE A C 1
ATOM 1202 O O . PHE A 1 154 ? -19.334 -4.807 21.300 1.00 96.69 154 PHE A O 1
ATOM 1209 N N . ILE A 1 155 ? -18.828 -5.987 19.467 1.00 95.44 155 ILE A N 1
ATOM 1210 C CA . ILE A 1 155 ? -18.862 -7.304 20.140 1.00 95.44 155 ILE A CA 1
ATOM 1211 C C . ILE A 1 155 ? -17.520 -8.034 20.158 1.00 95.44 155 ILE A C 1
ATOM 1213 O O . ILE A 1 155 ? -17.374 -9.036 20.850 1.00 95.44 155 ILE A O 1
ATOM 1217 N N . GLY A 1 156 ? -16.523 -7.543 19.433 1.00 96.75 156 GLY A N 1
ATOM 1218 C CA . GLY A 1 156 ? -15.187 -8.119 19.415 1.00 96.75 156 GLY A CA 1
ATOM 1219 C C . GLY A 1 156 ? -14.441 -7.902 20.727 1.00 96.75 156 GLY A C 1
ATOM 1220 O O . GLY A 1 156 ? -14.715 -6.964 21.483 1.00 96.75 156 GLY A O 1
ATOM 1221 N N . ARG A 1 157 ? -13.468 -8.776 20.999 1.00 97.19 157 ARG A N 1
ATOM 1222 C CA . ARG A 1 157 ? -12.587 -8.674 22.175 1.00 97.19 157 ARG A CA 1
ATOM 1223 C C . ARG A 1 157 ? -11.912 -7.313 22.253 1.00 97.19 157 ARG A C 1
ATOM 1225 O O . ARG A 1 157 ? -11.901 -6.694 23.313 1.00 97.19 157 ARG A O 1
ATOM 1232 N N . TYR A 1 158 ? -11.382 -6.835 21.130 1.00 95.19 158 TYR A N 1
ATOM 1233 C CA . TYR A 1 158 ? -10.682 -5.557 21.087 1.00 95.19 158 TYR A CA 1
ATOM 1234 C C . TYR A 1 158 ? -11.634 -4.369 21.277 1.00 95.19 158 TYR A C 1
ATOM 1236 O O . TYR A 1 158 ? -11.301 -3.401 21.955 1.00 95.19 158 TYR A O 1
ATOM 1244 N N . GLU A 1 159 ? -12.871 -4.458 20.791 1.00 96.69 159 GLU A N 1
ATOM 1245 C CA . GLU A 1 159 ? -13.864 -3.404 21.014 1.00 96.69 159 GLU A CA 1
ATOM 1246 C C . GLU A 1 159 ? -14.360 -3.337 22.464 1.00 96.69 159 GLU A C 1
ATOM 1248 O O . GLU A 1 159 ? -14.727 -2.253 22.928 1.00 96.69 159 GLU A O 1
ATOM 1253 N N . MET A 1 160 ? -14.295 -4.441 23.221 1.00 96.69 160 MET A N 1
ATOM 1254 C CA . MET A 1 160 ? -14.503 -4.407 24.675 1.00 96.69 160 MET A CA 1
ATOM 1255 C C . MET A 1 160 ? -13.410 -3.608 25.391 1.00 96.69 160 MET A C 1
ATOM 1257 O O . MET A 1 160 ? -13.728 -2.870 26.322 1.00 96.69 160 MET A O 1
ATOM 1261 N N . VAL A 1 161 ? -12.156 -3.668 24.922 1.00 97.06 161 VAL A N 1
ATOM 1262 C CA . VAL A 1 161 ? -11.066 -2.822 25.446 1.00 97.06 161 VAL A CA 1
ATOM 1263 C C . VAL A 1 161 ? -11.409 -1.344 25.267 1.00 97.06 161 VAL A C 1
ATOM 1265 O O . VAL A 1 161 ? -11.208 -0.543 26.173 1.00 97.06 161 VAL A O 1
ATOM 1268 N N . PHE A 1 162 ? -11.976 -0.965 24.119 1.00 97.12 162 PHE A N 1
ATOM 1269 C CA . PHE A 1 162 ? -12.304 0.436 23.839 1.00 97.12 162 PHE A CA 1
ATOM 1270 C C . PHE A 1 162 ? -13.521 0.906 24.631 1.00 97.12 162 PHE A C 1
ATOM 1272 O O . PHE A 1 162 ? -13.574 2.049 25.080 1.00 97.12 162 PHE A O 1
ATOM 1279 N N . LYS A 1 163 ? -14.502 0.020 24.828 1.00 97.00 163 LYS A N 1
ATOM 1280 C CA . LYS A 1 163 ? -15.626 0.279 25.729 1.00 97.00 163 LYS A CA 1
ATOM 1281 C C . LYS A 1 163 ? -15.124 0.554 27.147 1.00 97.00 163 LYS A C 1
ATOM 1283 O O . LYS A 1 163 ? -15.532 1.557 27.727 1.00 97.00 163 LYS A O 1
ATOM 1288 N N . GLU A 1 164 ? -14.221 -0.279 27.660 1.00 97.88 164 GLU A N 1
ATOM 1289 C CA . GLU A 1 164 ? -13.616 -0.074 28.979 1.00 97.88 164 GLU A CA 1
ATOM 1290 C C . GLU A 1 164 ? -12.788 1.218 29.021 1.00 97.88 164 GLU A C 1
ATOM 1292 O O . GLU A 1 164 ? -12.931 2.005 29.952 1.00 97.88 164 GLU A O 1
ATOM 1297 N N . LEU A 1 165 ? -11.987 1.505 27.987 1.00 98.00 165 LEU A N 1
ATOM 1298 C CA . LEU A 1 165 ? -11.209 2.747 27.894 1.00 98.00 165 LEU A CA 1
ATOM 1299 C C . LEU A 1 165 ? -12.111 3.978 28.064 1.00 98.00 165 LEU A C 1
ATOM 1301 O O . LEU A 1 165 ? -11.798 4.880 28.839 1.00 98.00 165 LEU A O 1
ATOM 1305 N N . ARG A 1 166 ? -13.263 4.000 27.384 1.00 97.94 166 ARG A N 1
ATOM 1306 C CA . ARG A 1 166 ? -14.238 5.092 27.509 1.00 97.94 166 ARG A CA 1
ATOM 1307 C C . ARG A 1 166 ? -14.860 5.173 28.899 1.00 97.94 166 ARG A C 1
ATOM 1309 O O . ARG A 1 166 ? -15.055 6.281 29.388 1.00 97.94 166 ARG A O 1
ATOM 1316 N N . GLN A 1 167 ? -15.128 4.039 29.548 1.00 97.62 167 GLN A N 1
ATOM 1317 C CA . GLN A 1 167 ? -15.613 4.016 30.934 1.00 97.62 167 GLN A CA 1
ATOM 1318 C C . GLN A 1 167 ? -14.580 4.615 31.897 1.00 97.62 167 GLN A C 1
ATOM 1320 O O . GLN A 1 167 ? -14.921 5.453 32.729 1.00 97.62 167 GLN A O 1
ATOM 1325 N N . LYS A 1 168 ? -13.294 4.288 31.731 1.00 97.69 168 LYS A N 1
ATOM 1326 C CA . LYS A 1 168 ? -12.201 4.889 32.520 1.00 97.69 168 LYS A CA 1
ATOM 1327 C C . LYS A 1 168 ? -12.042 6.392 32.292 1.00 97.69 168 LYS A C 1
ATOM 1329 O O . LYS A 1 168 ? -11.532 7.095 33.162 1.00 97.69 168 LYS A O 1
ATOM 1334 N N . LEU A 1 169 ? -12.517 6.893 31.154 1.00 97.88 169 LEU A N 1
ATOM 1335 C CA . LEU A 1 169 ? -12.487 8.305 30.781 1.00 97.88 169 LEU A CA 1
ATOM 1336 C C . LEU A 1 169 ? -13.838 9.022 30.969 1.00 97.88 169 LEU A C 1
ATOM 1338 O O . LEU A 1 169 ? -13.987 10.158 30.521 1.00 97.88 169 LEU A O 1
ATOM 1342 N N . GLU A 1 170 ? -14.823 8.425 31.650 1.00 95.62 170 GLU A N 1
ATOM 1343 C CA . GLU A 1 170 ? -16.149 9.034 31.864 1.00 95.62 170 GLU A CA 1
ATOM 1344 C C . GLU A 1 170 ? -16.068 10.395 32.586 1.00 95.62 170 GLU A C 1
ATOM 1346 O O . GLU A 1 170 ? -16.781 11.336 32.244 1.00 95.62 170 GLU A O 1
ATOM 1351 N N . GLY A 1 171 ? -15.111 10.568 33.503 1.00 96.62 171 GLY A N 1
ATOM 1352 C CA . GLY A 1 171 ? -14.843 11.857 34.158 1.00 96.62 171 GLY A CA 1
ATOM 1353 C C . GLY A 1 171 ? -14.229 12.937 33.250 1.00 96.62 171 GLY A C 1
ATOM 1354 O O . GLY A 1 171 ? -14.094 14.085 33.671 1.00 96.62 171 GLY A O 1
ATOM 1355 N N . HIS A 1 172 ? -13.852 12.595 32.015 1.00 97.88 172 HIS A N 1
ATOM 1356 C CA . HIS A 1 172 ? -13.119 13.458 31.085 1.00 97.88 172 HIS A CA 1
ATOM 1357 C C . HIS A 1 172 ? -13.861 13.712 29.760 1.00 97.88 172 HIS A C 1
ATOM 1359 O O . HIS A 1 172 ? -13.257 14.214 28.814 1.00 97.88 172 HIS A O 1
ATOM 1365 N N . GLN A 1 173 ? -15.169 13.441 29.682 1.00 97.00 173 GLN A N 1
ATOM 1366 C CA . GLN A 1 173 ? -15.952 13.587 28.441 1.00 97.00 173 GLN A CA 1
ATOM 1367 C C . GLN A 1 173 ? -15.864 14.986 27.813 1.00 97.00 173 GLN A C 1
ATOM 1369 O O . GLN A 1 173 ? -15.677 15.106 26.607 1.00 97.00 173 GLN A O 1
ATOM 1374 N N . SER A 1 174 ? -15.880 16.055 28.618 1.00 97.62 174 SER A N 1
ATOM 1375 C CA . SER A 1 174 ? -15.718 17.426 28.108 1.00 97.62 174 SER A CA 1
ATOM 1376 C C . SER A 1 174 ? -14.361 17.667 27.435 1.00 97.62 174 SER A C 1
ATOM 1378 O O . SER A 1 174 ? -14.281 18.418 26.465 1.00 97.62 174 SER A O 1
ATOM 1380 N N . HIS A 1 175 ? -13.300 17.011 27.915 1.00 98.25 175 HIS A N 1
ATOM 1381 C CA . HIS A 1 175 ? -11.972 17.088 27.307 1.00 98.25 175 HIS A CA 1
ATOM 1382 C C . HIS A 1 175 ? -11.924 16.291 26.003 1.00 98.25 175 HIS A C 1
ATOM 1384 O O . HIS A 1 175 ? -11.353 16.766 25.025 1.00 98.25 175 HIS A O 1
ATOM 1390 N N . ILE A 1 176 ? -12.571 15.121 25.959 1.00 98.25 176 ILE A N 1
ATOM 1391 C CA . ILE A 1 176 ? -12.706 14.336 24.728 1.00 98.25 176 ILE A CA 1
ATOM 1392 C C . ILE A 1 176 ? -13.480 15.141 23.679 1.00 98.25 176 ILE A C 1
ATOM 1394 O O . ILE A 1 176 ? -13.007 15.294 22.562 1.00 98.25 176 ILE A O 1
ATOM 1398 N N . GLU A 1 177 ? -14.623 15.736 24.018 1.00 97.38 177 GLU A N 1
ATOM 1399 C CA . GLU A 1 177 ? -15.354 16.589 23.074 1.00 97.38 177 GLU A CA 1
ATOM 1400 C C . GLU A 1 177 ? -14.519 17.777 22.585 1.00 97.38 177 GLU A C 1
ATOM 1402 O O . GLU A 1 177 ? -14.593 18.144 21.412 1.00 97.38 177 GLU A O 1
ATOM 1407 N N . GLN A 1 178 ? -13.731 18.388 23.474 1.00 98.06 178 GLN A N 1
ATOM 1408 C CA . GLN A 1 178 ? -12.831 19.477 23.111 1.00 98.06 178 GLN A CA 1
ATOM 1409 C C . GLN A 1 178 ? -11.738 19.010 22.142 1.00 98.06 178 GLN A C 1
ATOM 1411 O O . GLN A 1 178 ? -11.433 19.732 21.192 1.00 98.06 178 GLN A O 1
ATOM 1416 N N . LEU A 1 179 ? -11.200 17.799 22.327 1.00 98.31 179 LEU A N 1
ATOM 1417 C CA . LEU A 1 179 ? -10.200 17.204 21.439 1.00 98.31 179 LEU A CA 1
ATOM 1418 C C . LEU A 1 179 ? -10.682 17.192 19.976 1.00 98.31 179 LEU A C 1
ATOM 1420 O O . LEU A 1 179 ? -9.951 17.602 19.080 1.00 98.31 179 LEU A O 1
ATOM 1424 N N . PHE A 1 180 ? -11.942 16.823 19.735 1.00 98.31 180 PHE A N 1
ATOM 1425 C CA . PHE A 1 180 ? -12.533 16.789 18.388 1.00 98.31 180 PHE A CA 1
ATOM 1426 C C . PHE A 1 180 ? -12.945 18.167 17.835 1.00 98.31 180 PHE A C 1
ATOM 1428 O O . PHE A 1 180 ? -13.291 18.279 16.655 1.00 98.31 180 PHE A O 1
ATOM 1435 N N . LYS A 1 181 ? -12.900 19.227 18.651 1.00 98.00 181 LYS A N 1
ATOM 1436 C CA . LYS A 1 181 ? -13.227 20.608 18.249 1.00 98.00 181 LYS A CA 1
ATOM 1437 C C . LYS A 1 181 ? -11.996 21.438 17.878 1.00 98.00 181 LYS A C 1
ATOM 1439 O O . LYS A 1 181 ? -12.164 22.524 17.321 1.00 98.00 181 LYS A O 1
ATOM 1444 N N . PHE A 1 182 ? -10.779 20.964 18.157 1.00 98.25 182 PHE A N 1
ATOM 1445 C CA . PHE A 1 182 ? -9.571 21.668 17.731 1.00 98.25 182 PHE A CA 1
ATOM 1446 C C . PHE A 1 182 ? -9.492 21.775 16.205 1.00 98.25 182 PHE A C 1
ATOM 1448 O O . PHE A 1 182 ? -9.852 20.863 15.461 1.00 98.25 182 PHE A O 1
ATOM 1455 N N . THR A 1 183 ? -8.980 22.916 15.749 1.00 97.50 183 THR A N 1
ATOM 1456 C CA . THR A 1 183 ? -8.674 23.198 14.338 1.00 97.50 183 THR A CA 1
ATOM 1457 C C . THR A 1 183 ? -7.179 23.424 14.107 1.00 97.50 183 THR A C 1
ATOM 1459 O O . THR A 1 183 ? -6.744 23.548 12.966 1.00 97.50 183 THR A O 1
ATOM 1462 N N . ASN A 1 184 ? -6.382 23.435 15.182 1.00 97.88 184 ASN A N 1
ATOM 1463 C CA . ASN A 1 184 ? -4.937 23.614 15.166 1.00 97.88 184 ASN A CA 1
ATOM 1464 C C . ASN A 1 184 ? -4.250 22.420 15.846 1.00 97.88 184 ASN A C 1
ATOM 1466 O O . ASN A 1 184 ? -4.480 22.154 17.026 1.00 97.88 184 ASN A O 1
ATOM 1470 N N . VAL A 1 185 ? -3.380 21.728 15.106 1.00 97.69 185 VAL A N 1
ATOM 1471 C CA . VAL A 1 185 ? -2.677 20.527 15.589 1.00 97.69 185 VAL A CA 1
ATOM 1472 C C . VAL A 1 185 ? -1.718 20.816 16.746 1.00 97.69 185 VAL A C 1
ATOM 1474 O O . VAL A 1 185 ? -1.589 19.994 17.643 1.00 97.69 185 VAL A O 1
ATOM 1477 N N . LYS A 1 186 ? -1.103 22.006 16.813 1.00 97.81 186 LYS A N 1
ATOM 1478 C CA . LYS A 1 186 ? -0.169 22.355 17.899 1.00 97.81 186 LYS A CA 1
ATOM 1479 C C . LYS A 1 186 ? -0.889 22.537 19.232 1.00 97.81 186 LYS A C 1
ATOM 1481 O O . LYS A 1 186 ? -0.411 22.065 20.259 1.00 97.81 186 LYS A O 1
ATOM 1486 N N . GLU A 1 187 ? -2.040 23.205 19.214 1.00 98.06 187 GLU A N 1
ATOM 1487 C CA . GLU A 1 187 ? -2.878 23.374 20.408 1.00 98.06 187 GLU A CA 1
ATOM 1488 C C . GLU A 1 187 ? -3.435 22.028 20.880 1.00 98.06 187 GLU A C 1
ATOM 1490 O O . GLU A 1 187 ? -3.391 21.722 22.070 1.00 98.06 187 GLU A O 1
ATOM 1495 N N . GLN A 1 188 ? -3.881 21.194 19.936 1.00 98.12 188 GLN A N 1
ATOM 1496 C CA . GLN A 1 188 ? -4.344 19.836 20.202 1.00 98.12 188 GLN A CA 1
ATOM 1497 C C . GLN A 1 188 ? -3.249 18.970 20.841 1.00 98.12 188 GLN A C 1
ATOM 1499 O O . GLN A 1 188 ? -3.491 18.320 21.857 1.00 98.12 188 GLN A O 1
ATOM 1504 N N . ALA A 1 189 ? -2.040 18.987 20.277 1.00 98.06 189 ALA A N 1
ATOM 1505 C CA . ALA A 1 189 ? -0.898 18.234 20.783 1.00 98.06 189 ALA A CA 1
ATOM 1506 C C . ALA A 1 189 ? -0.515 18.668 22.203 1.00 98.06 189 ALA A C 1
ATOM 1508 O O . ALA A 1 189 ? -0.296 17.828 23.074 1.00 98.06 189 ALA A O 1
ATOM 1509 N N . ALA A 1 190 ? -0.493 19.980 22.461 1.00 97.94 190 ALA A N 1
ATOM 1510 C CA . ALA A 1 190 ? -0.260 20.515 23.799 1.00 97.94 190 ALA A CA 1
ATOM 1511 C C . ALA A 1 190 ? -1.356 20.080 24.787 1.00 97.94 190 ALA A C 1
ATOM 1513 O O . ALA A 1 190 ? -1.059 19.790 25.942 1.00 97.94 190 ALA A O 1
ATOM 1514 N N . PHE A 1 191 ? -2.608 19.986 24.331 1.00 98.19 191 PHE A N 1
ATOM 1515 C CA . PHE A 1 191 ? -3.753 19.586 25.150 1.00 98.19 191 PHE A CA 1
ATOM 1516 C C . PHE A 1 191 ? -3.720 18.115 25.591 1.00 98.19 191 PHE A C 1
ATOM 1518 O O . PHE A 1 191 ? -4.168 17.803 26.693 1.00 98.19 191 PHE A O 1
ATOM 1525 N N . VAL A 1 192 ? -3.184 17.214 24.760 1.00 97.75 192 VAL A N 1
ATOM 1526 C CA . VAL A 1 192 ? -3.062 15.770 25.067 1.00 97.75 192 VAL A CA 1
ATOM 1527 C C . VAL A 1 192 ? -1.669 15.358 25.551 1.00 97.75 192 VAL A C 1
ATOM 1529 O O . VAL A 1 192 ? -1.399 14.169 25.747 1.00 97.75 192 VAL A O 1
ATOM 1532 N N . ASN A 1 193 ? -0.768 16.323 25.742 1.00 97.62 193 ASN A N 1
ATOM 1533 C CA . ASN A 1 193 ? 0.581 16.070 26.230 1.00 97.62 193 ASN A CA 1
ATOM 1534 C C . ASN A 1 193 ? 0.536 15.339 27.587 1.00 97.62 193 ASN A C 1
ATOM 1536 O O . ASN A 1 193 ? -0.290 15.667 28.443 1.00 97.62 193 ASN A O 1
ATOM 1540 N N . SER A 1 194 ? 1.427 14.363 27.786 1.00 96.00 194 SER A N 1
ATOM 1541 C CA . SER A 1 194 ? 1.483 13.496 28.974 1.00 96.00 194 SER A CA 1
ATOM 1542 C C . SER A 1 194 ? 1.705 14.241 30.295 1.00 96.00 194 SER A C 1
ATOM 1544 O O . SER A 1 194 ? 1.432 13.692 31.358 1.00 96.00 194 SER A O 1
ATOM 1546 N N . GLU A 1 195 ? 2.172 15.488 30.263 1.00 96.38 195 GLU A N 1
ATOM 1547 C CA . GLU A 1 195 ? 2.337 16.329 31.453 1.00 96.38 195 GLU A CA 1
ATOM 1548 C C . GLU A 1 195 ? 1.031 17.012 31.893 1.00 96.38 195 GLU A C 1
ATOM 1550 O O . GLU A 1 195 ? 0.915 17.465 33.033 1.00 96.38 195 GLU A O 1
ATOM 1555 N N . THR A 1 196 ? 0.020 17.067 31.021 1.00 97.69 196 THR A N 1
ATOM 1556 C CA . THR A 1 196 ? -1.287 17.659 31.338 1.00 97.69 196 THR A CA 1
ATOM 1557 C C . THR A 1 196 ? -2.162 16.709 32.154 1.00 97.69 196 THR A C 1
ATOM 1559 O O . THR A 1 196 ? -2.018 15.489 32.099 1.00 97.69 196 THR A O 1
ATOM 1562 N N . SER A 1 197 ? -3.147 17.251 32.877 1.00 97.06 197 SER A N 1
ATOM 1563 C CA . SER A 1 197 ? -4.103 16.433 33.639 1.00 97.06 197 SER A CA 1
ATOM 1564 C C . SER A 1 197 ? -4.892 15.461 32.755 1.00 97.06 197 SER A C 1
ATOM 1566 O O . SER A 1 197 ? -5.164 14.335 33.178 1.00 97.06 197 SER A O 1
ATOM 1568 N N . PHE A 1 198 ? -5.243 15.875 31.533 1.00 97.88 198 PHE A N 1
ATOM 1569 C CA . PHE A 1 198 ? -5.951 15.032 30.575 1.00 97.88 198 PHE A CA 1
ATOM 1570 C C . PHE A 1 198 ? -5.027 13.987 29.940 1.00 97.88 198 PHE A C 1
ATOM 1572 O O . PHE A 1 198 ? -5.395 12.816 29.907 1.00 97.88 198 PHE A O 1
ATOM 1579 N N . GLY A 1 199 ? -3.807 14.357 29.536 1.00 97.94 199 GLY A N 1
ATOM 1580 C CA . GLY A 1 199 ? -2.810 13.399 29.043 1.00 97.94 199 GLY A CA 1
ATOM 1581 C C . GLY A 1 199 ? -2.478 12.310 30.067 1.00 97.94 199 GLY A C 1
ATOM 1582 O O . GLY A 1 199 ? -2.491 11.127 29.740 1.00 97.94 199 GLY A O 1
ATOM 1583 N N . GLN A 1 200 ? -2.315 12.677 31.342 1.00 98.06 200 GLN A N 1
ATOM 1584 C CA . GLN A 1 200 ? -2.133 11.703 32.427 1.00 98.06 200 GLN A CA 1
ATOM 1585 C C . GLN A 1 200 ? -3.354 10.795 32.621 1.00 98.06 200 GLN A C 1
ATOM 1587 O O . GLN A 1 200 ? -3.208 9.635 33.005 1.00 98.06 200 GLN A O 1
ATOM 1592 N N . ALA A 1 201 ? -4.568 11.310 32.407 1.00 98.12 201 ALA A N 1
ATOM 1593 C CA . ALA A 1 201 ? -5.780 10.498 32.472 1.00 98.12 201 ALA A CA 1
ATOM 1594 C C . ALA A 1 201 ? -5.848 9.491 31.317 1.00 98.12 201 ALA A C 1
ATOM 1596 O O . ALA A 1 201 ? -6.188 8.334 31.561 1.00 98.12 201 ALA A O 1
ATOM 1597 N N . LEU A 1 202 ? -5.463 9.902 30.103 1.00 98.00 202 LEU A N 1
ATOM 1598 C CA . LEU A 1 202 ? -5.320 9.004 28.956 1.00 98.00 202 LEU A CA 1
ATOM 1599 C C . LEU A 1 202 ? -4.304 7.897 29.258 1.00 98.00 202 LEU A C 1
ATOM 1601 O O . LEU A 1 202 ? -4.643 6.726 29.120 1.00 98.00 202 LEU A O 1
ATOM 1605 N N . ASP A 1 203 ? -3.110 8.241 29.749 1.00 97.56 203 ASP A N 1
ATOM 1606 C CA . ASP A 1 203 ? -2.068 7.252 30.066 1.00 97.56 203 ASP A CA 1
ATOM 1607 C C . ASP A 1 203 ? -2.520 6.251 31.130 1.00 97.56 203 ASP A C 1
ATOM 1609 O O . ASP A 1 203 ? -2.317 5.047 30.978 1.00 97.56 203 ASP A O 1
ATOM 1613 N N . ARG A 1 204 ? -3.178 6.719 32.200 1.00 97.56 204 ARG A N 1
ATOM 1614 C CA . ARG A 1 204 ? -3.752 5.821 33.214 1.00 97.56 204 ARG A CA 1
ATOM 1615 C C . ARG A 1 204 ? -4.792 4.884 32.609 1.00 97.56 204 ARG A C 1
ATOM 1617 O O . ARG A 1 204 ? -4.738 3.686 32.867 1.00 97.56 204 ARG A O 1
ATOM 1624 N N . ALA A 1 205 ? -5.700 5.410 31.789 1.00 97.75 205 ALA A N 1
ATOM 1625 C CA . ALA A 1 205 ? -6.735 4.608 31.152 1.00 97.75 205 ALA A CA 1
ATOM 1626 C C . ALA A 1 205 ? -6.126 3.547 30.217 1.00 97.75 205 ALA A C 1
ATOM 1628 O O . ALA A 1 205 ? -6.484 2.376 30.324 1.00 97.75 205 ALA A O 1
ATOM 1629 N N . PHE A 1 206 ? -5.152 3.917 29.377 1.00 97.12 206 PHE A N 1
ATOM 1630 C CA . PHE A 1 206 ? -4.411 2.972 28.536 1.00 97.12 206 PHE A CA 1
ATOM 1631 C C . PHE A 1 206 ? -3.684 1.907 29.359 1.00 97.12 206 PHE A C 1
ATOM 1633 O O . PHE A 1 206 ? -3.803 0.725 29.047 1.00 97.12 206 PHE A O 1
ATOM 1640 N N . ASN A 1 207 ? -2.978 2.295 30.424 1.00 95.75 207 ASN A N 1
ATOM 1641 C CA . ASN A 1 207 ? -2.257 1.365 31.297 1.00 95.75 207 ASN A CA 1
ATOM 1642 C C . ASN A 1 207 ? -3.182 0.363 31.994 1.00 95.75 207 ASN A C 1
ATOM 1644 O O . ASN A 1 207 ? -2.809 -0.795 32.166 1.00 95.75 207 ASN A O 1
ATOM 1648 N N . GLU A 1 208 ? -4.385 0.780 32.388 1.00 94.75 208 GLU A N 1
ATOM 1649 C CA . GLU A 1 208 ? -5.357 -0.118 33.013 1.00 94.75 208 GLU A CA 1
ATOM 1650 C C . GLU A 1 208 ? -5.986 -1.085 32.008 1.00 94.75 208 GLU A C 1
ATOM 1652 O O . GLU A 1 208 ? -6.121 -2.276 32.301 1.00 94.75 208 GLU A O 1
ATOM 1657 N N . VAL A 1 209 ? -6.389 -0.595 30.832 1.00 96.12 209 VAL A N 1
ATOM 1658 C CA . VAL A 1 209 ? -7.158 -1.408 29.881 1.00 96.12 209 VAL A CA 1
ATOM 1659 C C . VAL A 1 209 ? -6.242 -2.213 28.965 1.00 96.12 209 VAL A C 1
ATOM 1661 O O . VAL A 1 209 ? -6.396 -3.427 28.888 1.00 96.12 209 VAL A O 1
ATOM 1664 N N . MET A 1 210 ? -5.217 -1.610 28.370 1.00 94.56 210 MET A N 1
ATOM 1665 C CA . MET A 1 210 ? -4.280 -2.260 27.442 1.00 94.56 210 MET A CA 1
ATOM 1666 C C . MET A 1 210 ? -3.024 -2.804 28.136 1.00 94.56 210 MET A C 1
ATOM 1668 O O . MET A 1 210 ? -1.957 -2.867 27.530 1.00 94.56 210 MET A O 1
ATOM 1672 N N . SER A 1 211 ? -3.137 -3.204 29.406 1.00 92.12 211 SER A N 1
ATOM 1673 C CA . SER A 1 211 ? -2.042 -3.878 30.105 1.00 92.12 211 SER A CA 1
ATOM 1674 C C . SER A 1 211 ? -1.664 -5.188 29.409 1.00 92.12 211 SER A C 1
ATOM 1676 O O . SER A 1 211 ? -2.516 -5.870 28.826 1.00 92.12 211 SER A O 1
ATOM 1678 N N . GLN A 1 212 ? -0.394 -5.580 29.525 1.00 89.38 212 GLN A N 1
ATOM 1679 C CA . GLN A 1 212 ? 0.097 -6.840 28.971 1.00 89.38 212 GLN A CA 1
ATOM 1680 C C . GLN A 1 212 ? -0.742 -8.044 29.428 1.00 89.38 212 GLN A C 1
ATOM 1682 O O . GLN A 1 212 ? -1.110 -8.879 28.606 1.00 89.38 212 GLN A O 1
ATOM 1687 N N . ASP A 1 213 ? -1.104 -8.111 30.712 1.00 90.88 213 ASP A N 1
ATOM 1688 C CA . ASP A 1 213 ? -1.903 -9.214 31.261 1.00 90.88 213 ASP A CA 1
ATOM 1689 C C . ASP A 1 213 ? -3.300 -9.289 30.618 1.00 90.88 213 ASP A C 1
ATOM 1691 O O . ASP A 1 213 ? -3.776 -10.379 30.292 1.00 90.88 213 ASP A O 1
ATOM 1695 N N . ASN A 1 214 ? -3.952 -8.143 30.386 1.00 94.50 214 ASN A N 1
ATOM 1696 C CA . ASN A 1 214 ? -5.248 -8.109 29.708 1.00 94.50 214 ASN A CA 1
ATOM 1697 C C . ASN A 1 214 ? -5.118 -8.529 28.238 1.00 94.50 214 ASN A C 1
ATOM 1699 O O . ASN A 1 214 ? -5.906 -9.344 27.764 1.00 94.50 214 ASN A O 1
ATOM 1703 N N . LEU A 1 215 ? -4.127 -8.010 27.508 1.00 92.25 215 LEU A N 1
ATOM 1704 C CA . LEU A 1 215 ? -3.963 -8.324 26.085 1.00 92.25 215 LEU A CA 1
ATOM 1705 C C . LEU A 1 215 ? -3.557 -9.784 25.851 1.00 92.25 215 LEU A C 1
ATOM 1707 O O . LEU A 1 215 ? -4.098 -10.422 24.948 1.00 92.25 215 LEU A O 1
ATOM 1711 N N . VAL A 1 216 ? -2.697 -10.351 26.703 1.00 90.88 216 VAL A N 1
ATOM 1712 C CA . VAL A 1 216 ? -2.383 -11.790 26.695 1.00 90.88 216 VAL A CA 1
ATOM 1713 C C . VAL A 1 216 ? -3.638 -12.617 26.950 1.00 90.88 216 VAL A C 1
ATOM 1715 O O . VAL A 1 216 ? -3.861 -13.610 26.259 1.00 90.88 216 VAL A O 1
ATOM 1718 N N . ALA A 1 217 ? -4.488 -12.216 27.899 1.00 92.19 217 ALA A N 1
ATOM 1719 C CA . ALA A 1 217 ? -5.736 -12.926 28.163 1.00 92.19 217 ALA A CA 1
ATOM 1720 C C . ALA A 1 217 ? -6.685 -12.907 26.948 1.00 92.19 217 ALA A C 1
ATOM 1722 O O . ALA A 1 217 ? -7.327 -13.914 26.654 1.00 92.19 217 ALA A O 1
ATOM 1723 N N . LEU A 1 218 ? -6.754 -11.787 26.220 1.00 93.12 218 LEU A N 1
ATOM 1724 C CA . LEU A 1 218 ? -7.666 -11.608 25.085 1.00 93.12 218 LEU A CA 1
ATOM 1725 C C . LEU A 1 218 ? -7.178 -12.267 23.785 1.00 93.12 218 LEU A C 1
ATOM 1727 O O . LEU A 1 218 ? -7.991 -12.835 23.047 1.00 93.12 218 LEU A O 1
ATOM 1731 N N . PHE A 1 219 ? -5.877 -12.196 23.496 1.00 90.56 219 PHE A N 1
ATOM 1732 C CA . PHE A 1 219 ? -5.304 -12.575 22.194 1.00 90.56 219 PHE A CA 1
ATOM 1733 C C . PHE A 1 219 ? -4.290 -13.724 22.270 1.00 90.56 219 PHE A C 1
ATOM 1735 O O . PHE A 1 219 ? -3.908 -14.280 21.241 1.00 90.56 219 PHE A O 1
ATOM 1742 N N . GLY A 1 220 ? -3.908 -14.138 23.478 1.00 87.50 220 GLY A N 1
ATOM 1743 C CA . GLY A 1 220 ? -2.907 -15.169 23.727 1.00 87.50 220 GLY A CA 1
ATOM 1744 C C . GLY A 1 220 ? -1.477 -14.626 23.752 1.00 87.50 220 GLY A C 1
ATOM 1745 O O . GLY A 1 220 ? -1.177 -13.560 23.221 1.00 87.50 220 GLY A O 1
ATOM 1746 N N . GLU A 1 221 ? -0.566 -15.394 24.356 1.00 82.31 221 GLU A N 1
ATOM 1747 C CA . GLU A 1 221 ? 0.837 -14.989 24.532 1.00 82.31 221 GLU A CA 1
ATOM 1748 C C . GLU A 1 221 ? 1.537 -14.707 23.196 1.00 82.31 221 GLU A C 1
ATOM 1750 O O . GLU A 1 221 ? 2.191 -13.674 23.062 1.00 82.31 221 GLU A O 1
ATOM 1755 N N . LYS A 1 222 ? 1.335 -15.565 22.183 1.00 78.00 222 LYS A N 1
ATOM 1756 C CA . LYS A 1 222 ? 1.962 -15.424 20.856 1.00 78.00 222 LYS A CA 1
ATOM 1757 C C . LYS A 1 222 ? 1.671 -14.078 20.189 1.00 78.00 222 LYS A C 1
ATOM 1759 O O . LYS A 1 222 ? 2.586 -13.461 19.662 1.00 78.00 222 LYS A O 1
ATOM 1764 N N . ALA A 1 223 ? 0.433 -13.589 20.276 1.00 73.62 223 ALA A N 1
ATOM 1765 C CA . ALA A 1 223 ? 0.032 -12.314 19.675 1.00 73.62 223 ALA A CA 1
ATOM 1766 C C . ALA A 1 223 ? 0.705 -11.087 20.328 1.00 73.62 223 ALA A C 1
ATOM 1768 O O . ALA A 1 223 ? 0.611 -9.977 19.813 1.00 73.62 223 ALA A O 1
ATOM 1769 N N . THR A 1 224 ? 1.381 -11.279 21.466 1.00 71.69 224 THR A N 1
ATOM 1770 C CA . THR A 1 224 ? 2.039 -10.220 22.252 1.00 71.69 224 THR A CA 1
ATOM 1771 C C . THR A 1 224 ? 3.535 -10.478 22.484 1.00 71.69 224 THR A C 1
ATOM 1773 O O . THR A 1 224 ? 4.176 -9.764 23.262 1.00 71.69 224 THR A O 1
ATOM 1776 N N . ALA A 1 225 ? 4.081 -11.528 21.859 1.00 67.88 225 ALA A N 1
ATOM 1777 C CA . ALA A 1 225 ? 5.384 -12.087 22.203 1.00 67.88 225 ALA A CA 1
ATOM 1778 C C . ALA A 1 225 ? 6.556 -11.210 21.744 1.00 67.88 225 ALA A C 1
ATOM 1780 O O . ALA A 1 225 ? 7.483 -11.003 22.520 1.00 67.88 225 ALA A O 1
ATOM 1781 N N . ASN A 1 226 ? 6.487 -10.649 20.534 1.00 71.75 226 ASN A N 1
ATOM 1782 C CA . ASN A 1 226 ? 7.577 -9.867 19.938 1.00 71.75 226 ASN A CA 1
ATOM 1783 C C . ASN A 1 226 ? 7.447 -8.362 20.194 1.00 71.75 226 ASN A C 1
ATOM 1785 O O . ASN A 1 226 ? 7.836 -7.561 19.351 1.00 71.75 226 ASN A O 1
ATOM 1789 N N . ARG A 1 227 ? 6.823 -7.955 21.302 1.00 78.31 227 ARG A N 1
ATOM 1790 C CA . ARG A 1 227 ? 6.612 -6.531 21.573 1.00 78.31 227 ARG A CA 1
ATOM 1791 C C . ARG A 1 227 ? 7.926 -5.835 21.945 1.00 78.31 227 ARG A C 1
ATOM 1793 O O . ARG A 1 227 ? 8.694 -6.375 22.740 1.00 78.31 227 ARG A O 1
ATOM 1800 N N . VAL A 1 228 ? 8.133 -4.631 21.426 1.00 74.88 228 VAL A N 1
ATOM 1801 C CA . VAL A 1 228 ? 9.255 -3.753 21.791 1.00 74.88 228 VAL A CA 1
ATOM 1802 C C . VAL A 1 228 ? 8.946 -3.029 23.095 1.00 74.88 228 VAL A C 1
ATOM 1804 O O . VAL A 1 228 ? 9.754 -3.046 24.020 1.00 74.88 228 VAL A O 1
ATOM 1807 N N . ASP A 1 229 ? 7.738 -2.474 23.186 1.00 78.06 229 ASP A N 1
ATOM 1808 C CA . ASP A 1 229 ? 7.264 -1.723 24.344 1.00 78.06 229 ASP A CA 1
ATOM 1809 C C . ASP A 1 229 ? 6.022 -2.362 24.972 1.00 78.06 229 ASP A C 1
ATOM 1811 O O . ASP A 1 229 ? 5.315 -3.174 24.361 1.00 78.06 229 ASP A O 1
ATOM 1815 N N . GLU A 1 230 ? 5.708 -1.950 26.201 1.00 87.00 230 GLU A N 1
ATOM 1816 C CA . GLU A 1 230 ? 4.395 -2.212 26.791 1.00 87.00 230 GLU A CA 1
ATOM 1817 C C . GLU A 1 230 ? 3.304 -1.618 25.888 1.00 87.00 230 GLU A C 1
ATOM 1819 O O . GLU A 1 230 ? 3.336 -0.435 25.541 1.00 87.00 230 GLU A O 1
ATOM 1824 N N . PHE A 1 231 ? 2.323 -2.441 25.506 1.00 87.81 231 PHE A N 1
ATOM 1825 C CA . PHE A 1 231 ? 1.295 -2.054 24.535 1.00 87.81 231 PHE A CA 1
ATOM 1826 C C . PHE A 1 231 ? 0.525 -0.796 24.941 1.00 87.81 231 PHE A C 1
ATOM 1828 O O . PHE A 1 231 ? 0.174 0.005 24.079 1.00 87.81 231 PHE A O 1
ATOM 1835 N N . SER A 1 232 ? 0.271 -0.595 26.235 1.00 91.62 232 SER A N 1
ATOM 1836 C CA . SER A 1 232 ? -0.397 0.609 26.729 1.00 91.62 232 SER A CA 1
ATOM 1837 C C . SER A 1 232 ? 0.379 1.883 26.391 1.00 91.62 232 SER A C 1
ATOM 1839 O O . SER A 1 232 ? -0.202 2.823 25.846 1.00 91.62 232 SER A O 1
ATOM 1841 N N . SER A 1 233 ? 1.686 1.896 26.665 1.00 91.19 233 SER A N 1
ATOM 1842 C CA . SER A 1 233 ? 2.580 3.010 26.341 1.00 91.19 233 SER A CA 1
ATOM 1843 C C . SER A 1 233 ? 2.679 3.206 24.834 1.00 91.19 233 SER A C 1
ATOM 1845 O O . SER A 1 233 ? 2.514 4.327 24.358 1.00 91.19 233 SER A O 1
ATOM 1847 N N . HIS A 1 234 ? 2.846 2.111 24.088 1.00 93.31 234 HIS A N 1
ATOM 1848 C CA . HIS A 1 234 ? 2.896 2.128 22.631 1.00 93.31 234 HIS A CA 1
ATOM 1849 C C . HIS A 1 234 ? 1.648 2.793 22.027 1.00 93.31 234 HIS A C 1
ATOM 1851 O O . HIS A 1 234 ? 1.762 3.751 21.267 1.00 93.31 234 HIS A O 1
ATOM 1857 N N . PHE A 1 235 ? 0.439 2.356 22.396 1.00 94.19 235 PHE A N 1
ATOM 1858 C CA . PHE A 1 235 ? -0.794 2.930 21.844 1.00 94.19 235 PHE A CA 1
ATOM 1859 C C . PHE A 1 235 ? -1.018 4.387 22.254 1.00 94.19 235 PHE A C 1
ATOM 1861 O O . PHE A 1 235 ? -1.475 5.188 21.433 1.00 94.19 235 PHE A O 1
ATOM 1868 N N . ALA A 1 236 ? -0.675 4.753 23.492 1.00 95.69 236 ALA A N 1
ATOM 1869 C CA . ALA A 1 236 ? -0.748 6.139 23.942 1.00 95.69 236 ALA A CA 1
ATOM 1870 C C . ALA A 1 236 ? 0.231 7.041 23.166 1.00 95.69 236 ALA A C 1
ATOM 1872 O O . ALA A 1 236 ? -0.111 8.168 22.806 1.00 95.69 236 ALA A O 1
ATOM 1873 N N . GLU A 1 237 ? 1.432 6.547 22.864 1.00 95.62 237 GLU A N 1
ATOM 1874 C CA . GLU A 1 237 ? 2.412 7.247 22.036 1.00 95.62 237 GLU A CA 1
ATOM 1875 C C . GLU A 1 237 ? 1.951 7.364 20.579 1.00 95.62 237 GLU A C 1
ATOM 1877 O O . GLU A 1 237 ? 1.929 8.472 20.044 1.00 95.62 237 GLU A O 1
ATOM 1882 N N . ARG A 1 238 ? 1.490 6.271 19.957 1.00 95.88 238 ARG A N 1
ATOM 1883 C CA . ARG A 1 238 ? 0.933 6.280 18.592 1.00 95.88 238 ARG A CA 1
ATOM 1884 C C . ARG A 1 238 ? -0.204 7.291 18.440 1.00 95.88 238 ARG A C 1
ATOM 1886 O O . ARG A 1 238 ? -0.222 8.057 17.477 1.00 95.88 238 ARG A O 1
ATOM 1893 N N . MET A 1 239 ? -1.109 7.348 19.422 1.00 97.12 239 MET A N 1
ATOM 1894 C CA . MET A 1 239 ? -2.158 8.367 19.485 1.00 97.12 239 MET A CA 1
ATOM 1895 C C . MET A 1 239 ? -1.563 9.781 19.508 1.00 97.12 239 MET A C 1
ATOM 1897 O O . MET A 1 239 ? -2.014 10.640 18.754 1.00 97.12 239 MET A O 1
ATOM 1901 N N . ARG A 1 240 ? -0.564 10.051 20.357 1.00 97.44 240 ARG A N 1
ATOM 1902 C CA . ARG A 1 240 ? 0.042 11.389 20.463 1.00 97.44 240 ARG A CA 1
ATOM 1903 C C . ARG A 1 240 ? 0.803 11.802 19.210 1.00 97.44 240 ARG A C 1
ATOM 1905 O O . ARG A 1 240 ? 0.681 12.959 18.820 1.00 97.44 240 ARG A O 1
ATOM 1912 N N . ILE A 1 241 ? 1.529 10.881 18.574 1.00 96.25 241 ILE A N 1
ATOM 1913 C CA . ILE A 1 241 ? 2.205 11.124 17.291 1.00 96.25 241 ILE A CA 1
ATOM 1914 C C . ILE A 1 241 ? 1.170 11.583 16.263 1.00 96.25 241 ILE A C 1
ATOM 1916 O O . ILE A 1 241 ? 1.280 12.692 15.742 1.00 96.25 241 ILE A O 1
ATOM 1920 N N . TYR A 1 242 ? 0.094 10.812 16.076 1.00 97.50 242 TYR A N 1
ATOM 1921 C CA . TYR A 1 242 ? -0.977 11.192 15.154 1.00 97.50 242 TYR A CA 1
ATOM 1922 C C . TYR A 1 242 ? -1.594 12.550 15.502 1.00 97.50 242 TYR A C 1
ATOM 1924 O O . TYR A 1 242 ? -1.743 13.404 14.634 1.00 97.50 242 TYR A O 1
ATOM 1932 N N . LEU A 1 243 ? -1.914 12.795 16.777 1.00 97.94 243 LEU A N 1
ATOM 1933 C CA . LEU A 1 243 ? -2.517 14.056 17.222 1.00 97.94 243 LEU A CA 1
ATOM 1934 C C . LEU A 1 243 ? -1.567 15.264 17.144 1.00 97.94 243 LEU A C 1
ATOM 1936 O O . LEU A 1 243 ? -2.030 16.396 17.309 1.00 97.94 243 LEU A O 1
ATOM 1940 N N . SER A 1 244 ? -0.271 15.045 16.909 1.00 97.00 244 SER A N 1
ATOM 1941 C CA . SER A 1 244 ? 0.710 16.110 16.685 1.00 97.00 244 SER A CA 1
ATOM 1942 C C . SER A 1 244 ? 0.773 16.586 15.232 1.00 97.00 244 SER A C 1
ATOM 1944 O O . SER A 1 244 ? 1.124 17.741 14.981 1.00 97.00 244 SER A O 1
ATOM 1946 N N . GLU A 1 245 ? 0.348 15.737 14.296 1.00 96.12 245 GLU A N 1
ATOM 1947 C CA . GLU A 1 245 ? 0.420 15.979 12.849 1.00 96.12 245 GLU A CA 1
ATOM 1948 C C . GLU A 1 245 ? -0.975 16.112 12.212 1.00 96.12 245 GLU A C 1
ATOM 1950 O O . GLU A 1 245 ? -1.152 16.810 11.212 1.00 96.12 245 GLU A O 1
ATOM 1955 N N . HIS A 1 246 ? -2.002 15.533 12.840 1.00 97.12 246 HIS A N 1
ATOM 1956 C CA . HIS A 1 246 ? -3.367 15.462 12.326 1.00 97.12 246 HIS A CA 1
ATOM 1957 C C . HIS A 1 246 ? -4.409 15.823 13.389 1.00 97.12 246 HIS A C 1
ATOM 1959 O O . HIS A 1 246 ? -4.234 15.626 14.591 1.00 97.12 246 HIS A O 1
ATOM 1965 N N . LEU A 1 247 ? -5.556 16.339 12.944 1.00 98.00 247 LEU A N 1
ATOM 1966 C CA . LEU A 1 247 ? -6.684 16.623 13.832 1.00 98.00 247 LEU A CA 1
ATOM 1967 C C . LEU A 1 247 ? -7.431 15.332 14.186 1.00 98.00 247 LEU A C 1
ATOM 1969 O O . LEU A 1 247 ? -7.761 14.547 13.298 1.00 98.00 247 LEU A O 1
ATOM 1973 N N . ALA A 1 248 ? -7.811 15.163 15.457 1.00 97.94 248 ALA A N 1
ATOM 1974 C CA . ALA A 1 248 ? -8.615 14.021 15.915 1.00 97.94 248 ALA A CA 1
ATOM 1975 C C . ALA A 1 248 ? -9.906 13.852 15.094 1.00 97.94 248 ALA A C 1
ATOM 1977 O O . ALA A 1 248 ? -10.339 12.740 14.798 1.00 97.94 248 ALA A O 1
ATOM 1978 N N . SER A 1 249 ? -10.489 14.976 14.668 1.00 97.06 249 SER A N 1
ATOM 1979 C CA . SER A 1 249 ? -11.714 15.047 13.869 1.00 97.06 249 SER A CA 1
ATOM 1980 C C . SER A 1 249 ? -11.605 14.469 12.455 1.00 97.06 249 SER A C 1
ATOM 1982 O O . SER A 1 249 ? -12.635 14.333 11.795 1.00 97.06 249 SER A O 1
ATOM 1984 N N . LYS A 1 250 ? -10.396 14.121 11.999 1.00 96.12 250 LYS A N 1
ATOM 1985 C CA . LYS A 1 250 ? -10.117 13.500 10.694 1.00 96.12 250 LYS A CA 1
ATOM 1986 C C . LYS A 1 250 ? -9.938 11.985 10.753 1.00 96.12 250 LYS A C 1
ATOM 1988 O O . LYS A 1 250 ? -9.876 11.344 9.712 1.00 96.12 250 LYS A O 1
ATOM 1993 N N . SER A 1 251 ? -9.887 11.396 11.947 1.00 97.44 251 SER A N 1
ATOM 1994 C CA . SER A 1 251 ? -9.745 9.950 12.100 1.00 97.44 251 SER A CA 1
ATOM 1995 C C . SER A 1 251 ? -11.061 9.313 12.560 1.00 97.44 251 SER A C 1
ATOM 1997 O O . SER A 1 251 ? -11.463 9.500 13.717 1.00 97.44 251 SER A O 1
ATOM 1999 N N . PRO A 1 252 ? -11.732 8.504 11.713 1.00 97.44 252 PRO A N 1
ATOM 2000 C CA . PRO A 1 252 ? -12.870 7.711 12.169 1.00 97.44 252 PRO A CA 1
ATOM 2001 C C . PRO A 1 252 ? -12.449 6.645 13.195 1.00 97.44 252 PRO A C 1
ATOM 2003 O O . PRO A 1 252 ? -13.250 6.291 14.057 1.00 97.44 252 PRO A O 1
ATOM 2006 N N . TRP A 1 253 ? -11.193 6.182 13.179 1.00 97.88 253 TRP A N 1
ATOM 2007 C CA . TRP A 1 253 ? -10.652 5.259 14.186 1.00 97.88 253 TRP A CA 1
ATOM 2008 C C . TRP A 1 253 ? -10.456 5.927 15.552 1.00 97.88 253 TRP A C 1
ATOM 2010 O O . TRP A 1 253 ? -10.793 5.326 16.572 1.00 97.88 253 TRP A O 1
ATOM 2020 N N . MET A 1 254 ? -9.997 7.182 15.589 1.00 97.94 254 MET A N 1
ATOM 2021 C CA . MET A 1 254 ? -9.867 7.966 16.823 1.00 97.94 254 MET A CA 1
ATOM 2022 C C . MET A 1 254 ? -11.242 8.248 17.432 1.00 97.94 254 MET A C 1
ATOM 2024 O O . MET A 1 254 ? -11.444 8.069 18.634 1.00 97.94 254 MET A O 1
ATOM 2028 N N . ALA A 1 255 ? -12.209 8.637 16.593 1.00 98.06 255 ALA A N 1
ATOM 2029 C CA . ALA A 1 255 ? -13.600 8.817 17.005 1.00 98.06 255 ALA A CA 1
ATOM 2030 C C . ALA A 1 255 ? -14.183 7.504 17.553 1.00 98.06 255 ALA A C 1
ATOM 2032 O O . ALA A 1 255 ? -14.739 7.472 18.651 1.00 98.06 255 ALA A O 1
ATOM 2033 N N . HIS A 1 256 ? -13.954 6.386 16.863 1.00 97.44 256 HIS A N 1
ATOM 2034 C CA . HIS A 1 256 ? -14.384 5.069 17.323 1.00 97.44 256 HIS A CA 1
ATOM 2035 C C . HIS A 1 256 ? -13.785 4.683 18.685 1.00 97.44 256 HIS A C 1
ATOM 2037 O O . HIS A 1 256 ? -14.483 4.143 19.547 1.00 97.44 256 HIS A O 1
ATOM 2043 N N . LEU A 1 257 ? -12.498 4.964 18.894 1.00 97.56 257 LEU A N 1
ATOM 2044 C CA . LEU A 1 257 ? -11.789 4.688 20.139 1.00 97.56 257 LEU A CA 1
ATOM 2045 C C . LEU A 1 257 ? -12.376 5.496 21.307 1.00 97.56 257 LEU A C 1
ATOM 2047 O O . LEU A 1 257 ? -12.817 4.910 22.298 1.00 97.56 257 LEU A O 1
ATOM 2051 N N . LEU A 1 258 ? -12.427 6.825 21.172 1.00 98.00 258 LEU A N 1
ATOM 2052 C CA . LEU A 1 258 ? -12.716 7.742 22.282 1.00 98.00 258 LEU A CA 1
ATOM 2053 C C . LEU A 1 258 ? -14.201 8.087 22.448 1.00 98.00 258 LEU A C 1
ATOM 2055 O O . LEU A 1 258 ? -14.658 8.259 23.574 1.00 98.00 258 LEU A O 1
ATOM 2059 N N . LEU A 1 259 ? -14.965 8.161 21.356 1.00 97.50 259 LEU A N 1
ATOM 2060 C CA . LEU A 1 259 ? -16.396 8.495 21.377 1.00 97.50 259 LEU A CA 1
ATOM 2061 C C . LEU A 1 259 ? -17.285 7.251 21.278 1.00 97.50 259 LEU A C 1
ATOM 2063 O O . LEU A 1 259 ? -18.441 7.287 21.689 1.00 97.50 259 LEU A O 1
ATOM 2067 N N . GLY A 1 260 ? -16.773 6.148 20.719 1.00 96.62 260 GLY A N 1
ATOM 2068 C CA . GLY A 1 260 ? -17.604 4.987 20.386 1.00 96.62 260 GLY A CA 1
ATOM 2069 C C . GLY A 1 260 ? -18.601 5.273 19.259 1.00 96.62 260 GLY A C 1
ATOM 2070 O O . GLY A 1 260 ? -19.595 4.569 19.131 1.00 96.62 260 GLY A O 1
ATOM 2071 N N . ASN A 1 261 ? -18.363 6.320 18.465 1.00 96.31 261 ASN A N 1
ATOM 2072 C CA . ASN A 1 261 ? -19.161 6.694 17.302 1.00 96.31 261 ASN A CA 1
ATOM 2073 C C . ASN A 1 261 ? -18.294 7.490 16.310 1.00 96.31 261 ASN A C 1
ATOM 2075 O O . ASN A 1 261 ? -17.137 7.797 16.595 1.00 96.31 261 ASN A O 1
ATOM 2079 N N . PHE A 1 262 ? -18.849 7.832 15.152 1.00 96.75 262 PHE A N 1
ATOM 2080 C CA . PHE A 1 262 ? -18.229 8.735 14.189 1.00 96.75 262 PHE A CA 1
ATOM 2081 C C . PHE A 1 262 ? -18.387 10.202 14.601 1.00 96.75 262 PHE A C 1
ATOM 2083 O O . PHE A 1 262 ? -19.337 10.568 15.294 1.00 96.75 262 PHE A O 1
ATOM 2090 N N . TYR A 1 263 ? -17.456 11.041 14.141 1.00 95.88 263 TYR A N 1
ATOM 2091 C CA . TYR A 1 263 ? -17.507 12.493 14.326 1.00 95.88 263 TYR A CA 1
ATOM 2092 C C . TYR A 1 263 ? -17.793 13.205 12.995 1.00 95.88 263 TYR A C 1
ATOM 2094 O O . TYR A 1 263 ? -18.947 13.508 12.706 1.00 95.88 263 TYR A O 1
ATOM 2102 N N . ASN A 1 264 ? -16.771 13.404 12.154 1.00 92.88 264 ASN A N 1
ATOM 2103 C CA . ASN A 1 264 ? -16.929 13.991 10.814 1.00 92.88 264 ASN A CA 1
ATOM 2104 C C . ASN A 1 264 ? -16.855 12.949 9.693 1.00 92.88 264 ASN A C 1
ATOM 2106 O O . ASN A 1 264 ? -17.531 13.086 8.677 1.00 92.88 264 ASN A O 1
ATOM 2110 N N . GLU A 1 265 ? -16.019 11.927 9.869 1.00 94.19 265 GLU A N 1
ATOM 2111 C CA . GLU A 1 265 ? -15.767 10.882 8.877 1.00 94.19 265 GLU A CA 1
ATOM 2112 C C . GLU A 1 265 ? -16.276 9.530 9.386 1.00 94.19 265 GLU A C 1
ATOM 2114 O O . GLU A 1 265 ? -16.305 9.278 10.594 1.00 94.19 265 GLU A O 1
ATOM 2119 N N . THR A 1 266 ? -16.678 8.663 8.457 1.00 95.44 266 THR A N 1
ATOM 2120 C CA . THR A 1 266 ? -17.010 7.255 8.716 1.00 95.44 266 THR A CA 1
ATOM 2121 C C . THR A 1 266 ? -15.912 6.352 8.167 1.00 95.44 266 THR A C 1
ATOM 2123 O O . THR A 1 266 ? -15.055 6.809 7.411 1.00 95.44 266 THR A O 1
ATOM 2126 N N . PHE A 1 267 ? -15.949 5.053 8.477 1.00 96.50 267 PHE A N 1
ATOM 2127 C CA . PHE A 1 267 ? -15.070 4.113 7.779 1.00 96.50 267 PHE A CA 1
ATOM 2128 C C . PHE A 1 267 ? -15.351 4.125 6.267 1.00 96.50 267 PHE A C 1
ATOM 2130 O O . PHE A 1 267 ? -16.528 4.161 5.885 1.00 96.50 267 PHE A O 1
ATOM 2137 N N . PRO A 1 268 ? -14.312 4.085 5.407 1.00 94.94 268 PRO A N 1
ATOM 2138 C CA . PRO A 1 268 ? -14.476 4.268 3.965 1.00 94.94 268 PRO A CA 1
ATOM 2139 C C . PRO A 1 268 ? -15.521 3.345 3.327 1.00 94.94 268 PRO A C 1
ATOM 2141 O O . PRO A 1 268 ? -16.340 3.801 2.530 1.00 94.94 268 PRO A O 1
ATOM 2144 N N . TRP A 1 269 ? -15.564 2.070 3.719 1.00 95.56 269 TRP A N 1
ATOM 2145 C CA . TRP A 1 269 ? -16.491 1.087 3.145 1.00 95.56 269 TRP A CA 1
ATOM 2146 C C . TRP A 1 269 ? -17.972 1.344 3.487 1.00 95.56 269 TRP A C 1
ATOM 2148 O O . TRP A 1 269 ? -18.854 0.858 2.787 1.00 95.56 269 TRP A O 1
ATOM 2158 N N . ILE A 1 270 ? -18.268 2.120 4.539 1.00 95.25 270 ILE A N 1
ATOM 2159 C CA . ILE A 1 270 ? -19.644 2.437 4.966 1.00 95.25 270 ILE A CA 1
ATOM 2160 C C . ILE A 1 270 ? -20.237 3.580 4.133 1.00 95.25 270 ILE A C 1
ATOM 2162 O O . ILE A 1 270 ? -21.453 3.632 3.919 1.00 95.25 270 ILE A O 1
ATOM 2166 N N . SER A 1 271 ? -19.412 4.547 3.729 1.00 87.12 271 SER A N 1
ATOM 2167 C CA . SER A 1 271 ? -19.851 5.765 3.031 1.00 87.12 271 SER A CA 1
ATOM 2168 C C . SER A 1 271 ? -19.685 5.709 1.519 1.00 87.12 271 SER A C 1
ATOM 2170 O O . SER A 1 271 ? -20.298 6.519 0.826 1.00 87.12 271 SER A O 1
ATOM 2172 N N . THR A 1 272 ? -18.863 4.794 1.006 1.00 84.94 272 THR A N 1
ATOM 2173 C CA . THR A 1 272 ? -18.511 4.768 -0.416 1.00 84.94 272 THR A CA 1
ATOM 2174 C C . THR A 1 272 ? -19.493 3.888 -1.193 1.00 84.94 272 THR A C 1
ATOM 2176 O O . THR A 1 272 ? -19.618 2.704 -0.880 1.00 84.94 272 THR A O 1
ATOM 2179 N N . PRO A 1 273 ? -20.226 4.432 -2.183 1.00 83.56 273 PRO A N 1
ATOM 2180 C CA . PRO A 1 273 ? -21.131 3.632 -2.998 1.00 83.56 273 PRO A CA 1
ATOM 2181 C C . PRO A 1 273 ? -20.338 2.635 -3.860 1.00 83.56 273 PRO A C 1
ATOM 2183 O O . PRO A 1 273 ? -19.259 2.990 -4.337 1.00 83.56 273 PRO A O 1
ATOM 2186 N N . PRO A 1 274 ? -20.854 1.416 -4.107 1.00 86.69 274 PRO A N 1
ATOM 2187 C CA . PRO A 1 274 ? -20.152 0.435 -4.926 1.00 86.69 274 PRO A CA 1
ATOM 2188 C C . PRO A 1 274 ? -19.867 0.949 -6.342 1.00 86.69 274 PRO A C 1
ATOM 2190 O O . PRO A 1 274 ? -20.777 1.447 -7.006 1.00 86.69 274 PRO A O 1
ATOM 2193 N N . HIS A 1 275 ? -18.618 0.824 -6.796 1.00 87.38 275 HIS A N 1
ATOM 2194 C CA . HIS A 1 275 ? -18.194 1.223 -8.140 1.00 87.38 275 HIS A CA 1
ATOM 2195 C C . HIS A 1 275 ? -18.075 0.021 -9.087 1.00 87.38 275 HIS A C 1
ATOM 2197 O O . HIS A 1 275 ? -18.525 0.088 -10.231 1.00 87.38 275 HIS A O 1
ATOM 2203 N N . TYR A 1 276 ? -17.531 -1.089 -8.587 1.00 86.50 276 TYR A N 1
ATOM 2204 C CA . TYR A 1 276 ? -17.377 -2.346 -9.312 1.00 86.50 276 TYR A CA 1
ATOM 2205 C C . TYR A 1 276 ? -18.388 -3.403 -8.861 1.00 86.50 276 TYR A C 1
ATOM 2207 O O . TYR A 1 276 ? -18.948 -3.348 -7.762 1.00 86.50 276 TYR A O 1
ATOM 2215 N N . VAL A 1 277 ? -18.615 -4.383 -9.738 1.00 87.75 277 VAL A N 1
ATOM 2216 C CA . VAL A 1 277 ? -19.299 -5.629 -9.376 1.00 87.75 277 VAL A CA 1
ATOM 2217 C C . VAL A 1 277 ? -18.401 -6.401 -8.413 1.00 87.75 277 VAL A C 1
ATOM 2219 O O . VAL A 1 277 ? -17.181 -6.379 -8.566 1.00 87.75 277 VAL A O 1
ATOM 2222 N N . LEU A 1 278 ? -19.005 -7.071 -7.428 1.00 91.62 278 LEU A N 1
ATOM 2223 C CA . LEU A 1 278 ? -18.251 -7.895 -6.487 1.00 91.62 278 LEU A CA 1
ATOM 2224 C C . LEU A 1 278 ? -17.432 -8.958 -7.245 1.00 91.62 278 LEU A C 1
ATOM 2226 O O . LEU A 1 278 ? -17.991 -9.600 -8.139 1.00 91.62 278 LEU A O 1
ATOM 2230 N N . PRO A 1 279 ? -16.152 -9.157 -6.887 1.00 94.62 279 PRO A N 1
ATOM 2231 C CA . PRO A 1 279 ? -15.316 -10.187 -7.493 1.00 94.62 279 PRO A CA 1
ATOM 2232 C C . PRO A 1 279 ? -15.759 -11.587 -7.052 1.00 94.62 279 PRO A C 1
ATOM 2234 O O . PRO A 1 279 ? -16.602 -11.740 -6.162 1.00 94.62 279 PRO A O 1
ATOM 2237 N N . ASP A 1 280 ? -15.133 -12.621 -7.612 1.00 96.25 280 ASP A N 1
ATOM 2238 C CA . ASP A 1 280 ? -15.252 -13.973 -7.067 1.00 96.25 280 ASP A CA 1
ATOM 2239 C C . ASP A 1 280 ? -14.534 -14.048 -5.709 1.00 96.25 280 ASP A C 1
ATOM 2241 O O . ASP A 1 280 ? -13.315 -13.886 -5.619 1.00 96.25 280 ASP A O 1
ATOM 2245 N N . ILE A 1 281 ? -15.287 -14.265 -4.624 1.00 97.19 281 ILE A N 1
ATOM 2246 C CA . ILE A 1 281 ? -14.735 -14.267 -3.260 1.00 97.19 281 ILE A CA 1
ATOM 2247 C C . ILE A 1 281 ? -14.580 -15.695 -2.737 1.00 97.19 281 ILE A C 1
ATOM 2249 O O . ILE A 1 281 ? -15.550 -16.450 -2.624 1.00 97.19 281 ILE A O 1
ATOM 2253 N N . HIS A 1 282 ? -13.364 -16.037 -2.320 1.00 97.75 282 HIS A N 1
ATOM 2254 C CA . HIS A 1 282 ? -13.029 -17.318 -1.707 1.00 97.75 282 HIS A CA 1
ATOM 2255 C C . HIS A 1 282 ? -12.706 -17.136 -0.223 1.00 97.75 282 HIS A C 1
ATOM 2257 O O . HIS A 1 282 ? -11.743 -16.465 0.131 1.00 97.75 282 HIS A O 1
ATOM 2263 N N . TYR A 1 283 ? -13.482 -17.768 0.659 1.00 97.88 283 TYR A N 1
ATOM 2264 C CA . TYR A 1 283 ? -13.250 -17.730 2.107 1.00 97.88 283 TYR A CA 1
ATOM 2265 C C . TYR A 1 283 ? -12.557 -19.009 2.576 1.00 97.88 283 TYR A C 1
ATOM 2267 O O . TYR A 1 283 ? -13.147 -20.089 2.486 1.00 97.88 283 TYR A O 1
ATOM 2275 N N . LEU A 1 284 ? -11.347 -18.898 3.126 1.00 98.00 284 LEU A N 1
ATOM 2276 C CA . LEU A 1 284 ? -10.558 -20.043 3.586 1.00 98.00 284 LEU A CA 1
ATOM 2277 C C . LEU A 1 284 ? -10.298 -19.953 5.093 1.00 98.00 284 LEU A C 1
ATOM 2279 O O . LEU A 1 284 ? -9.558 -19.089 5.560 1.00 98.00 284 LEU A O 1
ATOM 2283 N N . ASN A 1 285 ? -10.871 -20.882 5.866 1.00 97.75 285 ASN A N 1
ATOM 2284 C CA . ASN A 1 285 ? -10.596 -20.987 7.302 1.00 97.75 285 ASN A CA 1
ATOM 2285 C C . ASN A 1 285 ? -9.261 -21.700 7.558 1.00 97.75 285 ASN A C 1
ATOM 2287 O O . ASN A 1 285 ? -9.218 -22.874 7.922 1.00 97.75 285 ASN A O 1
ATOM 2291 N N . LYS A 1 286 ? -8.173 -20.978 7.288 1.00 97.44 286 LYS A N 1
ATOM 2292 C CA . LYS A 1 286 ? -6.780 -21.420 7.385 1.00 97.44 286 LYS A CA 1
ATOM 2293 C C . LYS A 1 286 ? -5.899 -20.251 7.825 1.00 97.44 286 LYS A C 1
ATOM 2295 O O . LYS A 1 286 ? -6.291 -19.092 7.700 1.00 97.44 286 LYS A O 1
ATOM 2300 N N . SER A 1 287 ? -4.702 -20.551 8.330 1.00 96.00 287 SER A N 1
ATOM 2301 C CA . SER A 1 287 ? -3.668 -19.526 8.487 1.00 96.00 287 SER A CA 1
ATOM 2302 C C . SER A 1 287 ? -3.186 -19.040 7.117 1.00 96.00 287 SER A C 1
ATOM 2304 O O . SER A 1 287 ? -3.263 -19.773 6.130 1.00 96.00 287 SER A O 1
ATOM 2306 N N . MET A 1 288 ? -2.656 -17.816 7.071 1.00 97.06 288 MET A N 1
ATOM 2307 C CA . MET A 1 288 ? -2.037 -17.264 5.863 1.00 97.06 288 MET A CA 1
ATOM 2308 C C . MET A 1 288 ? -0.911 -18.167 5.347 1.00 97.06 288 MET A C 1
ATOM 2310 O O . MET A 1 288 ? -0.898 -18.509 4.173 1.00 97.06 288 MET A O 1
ATOM 2314 N N . GLU A 1 289 ? -0.027 -18.628 6.236 1.00 95.75 289 GLU A N 1
ATOM 2315 C CA . GLU A 1 289 ? 1.067 -19.544 5.890 1.00 95.75 289 GLU A CA 1
ATOM 2316 C C . GLU A 1 289 ? 0.560 -20.815 5.191 1.00 95.75 289 GLU A C 1
ATOM 2318 O O . GLU A 1 289 ? 1.046 -21.143 4.116 1.00 95.75 289 GLU A O 1
ATOM 2323 N N . ALA A 1 290 ? -0.469 -21.481 5.730 1.00 97.00 290 ALA A N 1
ATOM 2324 C CA . ALA A 1 290 ? -1.013 -22.700 5.129 1.00 97.00 290 ALA A CA 1
ATOM 2325 C C . ALA A 1 290 ? -1.628 -22.447 3.742 1.00 97.00 290 ALA A C 1
ATOM 2327 O O . ALA A 1 290 ? -1.541 -23.294 2.858 1.00 97.00 290 ALA A O 1
ATOM 2328 N N . VAL A 1 291 ? -2.251 -21.283 3.535 1.00 97.75 291 VAL A N 1
ATOM 2329 C CA . VAL A 1 291 ? -2.780 -20.909 2.215 1.00 97.75 291 VAL A CA 1
ATOM 2330 C C . VAL A 1 291 ? -1.647 -20.626 1.238 1.00 97.75 291 VAL A C 1
ATOM 2332 O O . VAL A 1 291 ? -1.734 -21.053 0.091 1.00 97.75 291 VAL A O 1
ATOM 2335 N N . LEU A 1 292 ? -0.582 -19.954 1.673 1.00 97.81 292 LEU A N 1
ATOM 2336 C CA . LEU A 1 292 ? 0.580 -19.688 0.831 1.00 97.81 292 LEU A CA 1
ATOM 2337 C C . LEU A 1 292 ? 1.340 -20.977 0.469 1.00 97.81 292 LEU A C 1
ATOM 2339 O O . LEU A 1 292 ? 1.725 -21.130 -0.683 1.00 97.81 292 LEU A O 1
ATOM 2343 N N . GLU A 1 293 ? 1.489 -21.929 1.398 1.00 96.25 293 GLU A N 1
ATOM 2344 C CA . GLU A 1 293 ? 2.103 -23.246 1.138 1.00 96.25 293 GLU A CA 1
ATOM 2345 C C . GLU A 1 293 ? 1.335 -24.070 0.095 1.00 96.25 293 GLU A C 1
ATOM 2347 O O . GLU A 1 293 ? 1.930 -24.804 -0.692 1.00 96.25 293 GLU A O 1
ATOM 2352 N N . GLU A 1 294 ? 0.006 -23.968 0.094 1.00 95.12 294 GLU A N 1
ATOM 2353 C CA 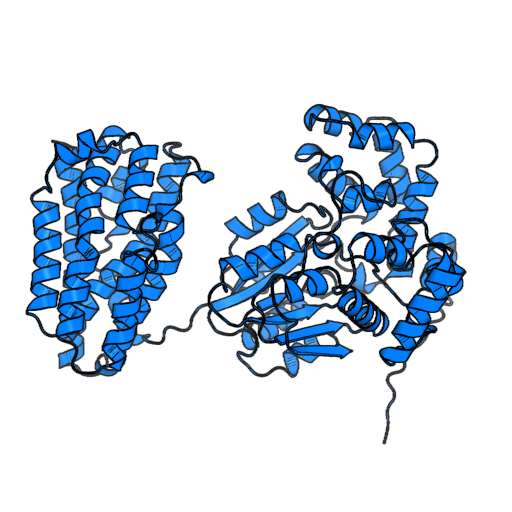. GLU A 1 294 ? -0.866 -24.666 -0.855 1.00 95.12 294 GLU A CA 1
ATOM 2354 C C . GLU A 1 294 ? -1.094 -23.883 -2.158 1.00 95.12 294 GLU A C 1
ATOM 2356 O O . GLU A 1 294 ? -1.662 -24.420 -3.114 1.00 95.12 294 GLU A O 1
ATOM 2361 N N . SER A 1 295 ? -0.700 -22.608 -2.197 1.00 91.81 295 SER A N 1
ATOM 2362 C CA . SER A 1 295 ? -0.923 -21.747 -3.353 1.00 91.81 295 SER A CA 1
ATOM 2363 C C . SER A 1 295 ? -0.024 -22.151 -4.515 1.00 91.81 295 SER A C 1
ATOM 2365 O O . SER A 1 295 ? 1.138 -22.516 -4.355 1.00 91.81 295 SER A O 1
ATOM 2367 N N . GLN A 1 296 ? -0.570 -22.053 -5.725 1.00 83.44 296 GLN A N 1
ATOM 2368 C CA . GLN A 1 296 ? 0.236 -22.149 -6.936 1.00 83.44 296 GLN A CA 1
ATOM 2369 C C . GLN A 1 296 ? 1.200 -20.956 -7.010 1.00 83.44 296 GLN A C 1
ATOM 2371 O O . GLN A 1 296 ? 0.863 -19.853 -6.575 1.00 83.44 296 GLN A O 1
ATOM 2376 N N . SER A 1 297 ? 2.383 -21.180 -7.586 1.00 87.94 297 SER A N 1
ATOM 2377 C CA . SER A 1 297 ? 3.330 -20.104 -7.893 1.00 87.94 297 SER A CA 1
ATOM 2378 C C . SER A 1 297 ? 2.665 -19.074 -8.811 1.00 87.94 297 SER A C 1
ATOM 2380 O O . SER A 1 297 ? 1.927 -19.458 -9.716 1.00 87.94 297 SER A O 1
ATOM 2382 N N . GLU A 1 298 ? 2.942 -17.787 -8.591 1.00 92.44 298 GLU A N 1
ATOM 2383 C CA . GLU A 1 298 ? 2.480 -16.683 -9.455 1.00 92.44 298 GLU A CA 1
ATOM 2384 C C . GLU A 1 298 ? 0.947 -16.570 -9.589 1.00 92.44 298 GLU A C 1
ATOM 2386 O O . GLU A 1 298 ? 0.395 -16.242 -10.641 1.00 92.44 298 GLU A O 1
ATOM 2391 N N . ARG A 1 299 ? 0.230 -16.826 -8.492 1.00 95.06 299 ARG A N 1
ATOM 2392 C CA . ARG A 1 299 ? -1.236 -16.787 -8.427 1.00 95.06 299 ARG A CA 1
ATOM 2393 C C . ARG A 1 299 ? -1.814 -15.390 -8.186 1.00 95.06 299 ARG A C 1
ATOM 2395 O O . ARG A 1 299 ? -2.895 -15.090 -8.702 1.00 95.06 299 ARG A O 1
ATOM 2402 N N . TYR A 1 300 ? -1.159 -14.569 -7.370 1.00 97.88 300 TYR A N 1
ATOM 2403 C CA . TYR A 1 300 ? -1.718 -13.302 -6.884 1.00 97.88 300 TYR A CA 1
ATOM 2404 C C . TYR A 1 300 ? -0.957 -12.101 -7.440 1.00 97.88 300 TYR A C 1
ATOM 2406 O O . TYR A 1 300 ? 0.258 -12.153 -7.606 1.00 97.88 300 TYR A O 1
ATOM 2414 N N . HIS A 1 301 ? -1.673 -11.010 -7.700 1.00 97.38 301 HIS A N 1
ATOM 2415 C CA . HIS A 1 301 ? -1.063 -9.713 -8.011 1.00 97.38 301 HIS A CA 1
ATOM 2416 C C . HIS A 1 301 ? -0.797 -8.940 -6.719 1.00 97.38 301 HIS A C 1
ATOM 2418 O O . HIS A 1 301 ? 0.197 -8.235 -6.631 1.00 97.38 301 HIS A O 1
ATOM 2424 N N . VAL A 1 302 ? -1.655 -9.103 -5.703 1.00 98.50 302 VAL A N 1
ATOM 2425 C CA . VAL A 1 302 ? -1.503 -8.440 -4.402 1.00 98.50 302 VAL A CA 1
ATOM 2426 C C . VAL A 1 302 ? -1.671 -9.443 -3.264 1.00 98.50 302 VAL A C 1
ATOM 2428 O O . VAL A 1 302 ? -2.647 -10.196 -3.228 1.00 98.50 302 VAL A O 1
ATOM 2431 N N . ILE A 1 303 ? -0.741 -9.432 -2.308 1.00 98.75 303 ILE A N 1
ATOM 2432 C CA . ILE A 1 303 ? -0.853 -10.161 -1.039 1.00 98.75 303 ILE A CA 1
ATOM 2433 C C . ILE A 1 303 ? -0.814 -9.156 0.115 1.00 98.75 303 ILE A C 1
ATOM 2435 O O . ILE A 1 303 ? 0.173 -8.454 0.309 1.00 98.75 303 ILE A O 1
ATOM 2439 N N . HIS A 1 304 ? -1.880 -9.104 0.911 1.00 98.38 304 HIS A N 1
ATOM 2440 C CA . HIS A 1 304 ? -1.986 -8.244 2.088 1.00 98.38 304 HIS A CA 1
ATOM 2441 C C . HIS A 1 304 ? -1.855 -9.078 3.368 1.00 98.38 304 HIS A C 1
ATOM 2443 O O . HIS A 1 304 ? -2.792 -9.769 3.786 1.00 98.38 304 HIS A O 1
ATOM 2449 N N . LEU A 1 305 ? -0.688 -8.997 4.012 1.00 97.81 305 LEU A N 1
ATOM 2450 C CA . LEU A 1 305 ? -0.378 -9.754 5.227 1.00 97.81 305 LEU A CA 1
ATOM 2451 C C . LEU A 1 305 ? -0.890 -9.094 6.509 1.00 97.81 305 LEU A C 1
ATOM 2453 O O . LEU A 1 305 ? -0.819 -9.726 7.566 1.00 97.81 305 LEU A O 1
ATOM 2457 N N . SER A 1 306 ? -1.416 -7.863 6.440 1.00 96.19 306 SER A N 1
ATOM 2458 C CA . SER A 1 306 ? -1.757 -7.089 7.641 1.00 96.19 306 SER A CA 1
ATOM 2459 C C . SER A 1 306 ? -0.533 -7.071 8.568 1.00 96.19 306 SER A C 1
ATOM 2461 O O . SER A 1 306 ? 0.589 -6.874 8.098 1.00 96.19 306 SER A O 1
ATOM 2463 N N . ASN A 1 307 ? -0.715 -7.350 9.854 1.00 94.81 307 ASN A N 1
ATOM 2464 C CA . ASN A 1 307 ? 0.347 -7.398 10.844 1.00 94.81 307 ASN A CA 1
ATOM 2465 C C . ASN A 1 307 ? 0.665 -8.811 11.353 1.00 94.81 307 ASN A C 1
ATOM 2467 O O . ASN A 1 307 ? 1.192 -8.968 12.453 1.00 94.81 307 ASN A O 1
ATOM 2471 N N . ILE A 1 308 ? 0.381 -9.852 10.554 1.00 94.00 308 ILE A N 1
ATOM 2472 C CA . ILE A 1 308 ? 0.660 -11.252 10.931 1.00 94.00 308 ILE A CA 1
ATOM 2473 C C . ILE A 1 308 ? 2.111 -11.435 11.388 1.00 94.00 308 ILE A C 1
ATOM 2475 O O . ILE A 1 308 ? 2.363 -12.179 12.336 1.00 94.00 308 ILE A O 1
ATOM 2479 N N . LEU A 1 309 ? 3.060 -10.758 10.731 1.00 94.88 309 LEU A N 1
ATOM 2480 C CA . LEU A 1 309 ? 4.486 -10.924 11.013 1.00 94.88 309 LEU A CA 1
ATOM 2481 C C . LEU A 1 309 ? 4.872 -10.507 12.440 1.00 94.88 309 LEU A C 1
ATOM 2483 O O . LEU A 1 309 ? 5.837 -11.048 12.971 1.00 94.88 309 LEU A O 1
ATOM 2487 N N . ASP A 1 310 ? 4.094 -9.640 13.104 1.00 90.88 310 ASP A N 1
ATOM 2488 C CA . ASP A 1 310 ? 4.335 -9.281 14.509 1.00 90.88 310 ASP A CA 1
ATOM 2489 C C . ASP A 1 310 ? 4.248 -10.493 15.450 1.00 90.88 310 ASP A C 1
ATOM 2491 O O . ASP A 1 310 ? 4.795 -10.464 16.551 1.00 90.88 310 ASP A O 1
ATOM 2495 N N . TRP A 1 311 ? 3.543 -11.556 15.053 1.00 88.12 311 TRP A N 1
ATOM 2496 C CA . TRP A 1 311 ? 3.264 -12.721 15.903 1.00 88.12 311 TRP A CA 1
ATOM 2497 C C . TRP A 1 311 ? 4.199 -13.901 15.625 1.00 88.12 311 TRP A C 1
ATOM 2499 O O . TRP A 1 311 ? 4.064 -14.956 16.251 1.00 88.12 311 TRP A O 1
ATOM 2509 N N . LEU A 1 312 ? 5.108 -13.740 14.662 1.00 90.56 312 LEU A N 1
ATOM 2510 C CA . LEU A 1 312 ? 5.986 -14.787 14.159 1.00 90.56 312 LEU A CA 1
ATOM 2511 C C . LEU A 1 312 ? 7.414 -14.583 14.660 1.00 90.56 312 LEU A C 1
ATOM 2513 O O . LEU A 1 312 ? 7.877 -13.458 14.828 1.00 90.56 312 LEU A O 1
ATOM 2517 N N . SER A 1 313 ? 8.145 -15.670 14.881 1.00 90.06 313 SER A N 1
ATOM 2518 C CA . SER A 1 313 ? 9.600 -15.581 15.024 1.00 90.06 313 SER A CA 1
ATOM 2519 C C . SER A 1 313 ? 10.242 -15.084 13.717 1.00 90.06 313 SER A C 1
ATOM 2521 O O . SER A 1 313 ? 9.653 -15.263 12.647 1.00 90.06 313 SER A O 1
ATOM 2523 N N . PRO A 1 314 ? 11.471 -14.532 13.745 1.00 91.81 314 PRO A N 1
ATOM 2524 C CA . PRO A 1 314 ? 12.150 -14.089 12.525 1.00 91.81 314 PRO A CA 1
ATOM 2525 C C . PRO A 1 314 ? 12.227 -15.161 11.426 1.00 91.81 314 PRO A C 1
ATOM 2527 O O . PRO A 1 314 ? 12.017 -14.855 10.258 1.00 91.81 314 PRO A O 1
ATOM 2530 N N . ALA A 1 315 ? 12.438 -16.428 11.799 1.00 93.56 315 ALA A N 1
ATOM 2531 C CA . ALA A 1 315 ? 12.479 -17.543 10.851 1.00 93.56 315 ALA A CA 1
ATOM 2532 C C . ALA A 1 315 ? 11.100 -17.868 10.243 1.00 93.56 315 ALA A C 1
ATOM 2534 O O . ALA A 1 315 ? 10.999 -18.169 9.056 1.00 93.56 315 ALA A O 1
ATOM 2535 N N . GLU A 1 316 ? 10.027 -17.804 11.039 1.00 94.44 316 GLU A N 1
ATOM 2536 C CA . GLU A 1 316 ? 8.653 -17.979 10.544 1.00 94.44 316 GLU A CA 1
ATOM 2537 C C . GLU A 1 316 ? 8.236 -16.808 9.638 1.00 94.44 316 GLU A C 1
ATOM 2539 O O . GLU A 1 316 ? 7.552 -17.016 8.633 1.00 94.44 316 GLU A O 1
ATOM 2544 N N . ALA A 1 317 ? 8.675 -15.586 9.953 1.00 95.62 317 ALA A N 1
ATOM 2545 C CA . ALA A 1 317 ? 8.430 -14.414 9.124 1.00 95.62 317 ALA A CA 1
ATOM 2546 C C . ALA A 1 317 ? 9.179 -14.483 7.784 1.00 95.62 317 ALA A C 1
ATOM 2548 O O . ALA A 1 317 ? 8.552 -14.286 6.746 1.00 95.62 317 ALA A O 1
ATOM 2549 N N . GLU A 1 318 ? 10.471 -14.837 7.782 1.00 96.75 318 GLU A N 1
ATOM 2550 C CA . GLU A 1 318 ? 11.258 -15.062 6.556 1.00 96.75 318 GLU A CA 1
ATOM 2551 C C . GLU A 1 318 ? 10.608 -16.144 5.682 1.00 96.75 318 GLU A C 1
ATOM 2553 O O . GLU A 1 318 ? 10.381 -15.931 4.491 1.00 96.75 318 GLU A O 1
ATOM 2558 N N . LYS A 1 319 ? 10.198 -17.271 6.283 1.00 97.19 319 LYS A N 1
ATOM 2559 C CA . LYS A 1 319 ? 9.463 -18.326 5.571 1.00 97.19 319 LYS A CA 1
ATOM 2560 C C . LYS A 1 319 ? 8.155 -17.802 4.964 1.00 97.19 319 LYS A C 1
ATOM 2562 O O . LYS A 1 319 ? 7.863 -18.082 3.804 1.00 97.19 319 LYS A O 1
ATOM 2567 N N . THR A 1 320 ? 7.369 -17.039 5.724 1.00 97.69 320 THR A N 1
ATOM 2568 C CA . THR A 1 320 ? 6.094 -16.474 5.249 1.00 97.69 320 THR A CA 1
ATOM 2569 C C . THR A 1 320 ? 6.312 -15.511 4.081 1.00 97.69 320 THR A C 1
ATOM 2571 O O . THR A 1 320 ? 5.590 -15.584 3.087 1.00 97.69 320 THR A O 1
ATOM 2574 N N . LEU A 1 321 ? 7.328 -14.648 4.165 1.00 98.44 321 LEU A N 1
ATOM 2575 C CA . LEU A 1 321 ? 7.705 -13.721 3.096 1.00 98.44 321 LEU A CA 1
ATOM 2576 C C . LEU A 1 321 ? 8.194 -14.463 1.848 1.00 98.44 321 LEU A C 1
ATOM 2578 O O . LEU A 1 321 ? 7.804 -14.100 0.741 1.00 98.44 321 LEU A O 1
ATOM 2582 N N . GLN A 1 322 ? 8.964 -15.541 2.009 1.00 97.94 322 GLN A N 1
ATOM 2583 C CA . GLN A 1 322 ? 9.407 -16.377 0.893 1.00 97.94 322 GLN A CA 1
ATOM 2584 C C . GLN A 1 322 ? 8.229 -17.057 0.179 1.00 97.94 322 GLN A C 1
ATOM 2586 O O . GLN A 1 322 ? 8.175 -17.080 -1.051 1.00 97.94 322 GLN A O 1
ATOM 2591 N N . LEU A 1 323 ? 7.262 -17.586 0.931 1.00 98.25 323 LEU A N 1
ATOM 2592 C CA . LEU A 1 323 ? 6.053 -18.178 0.356 1.00 98.25 323 LEU A CA 1
ATOM 2593 C C . LEU A 1 323 ? 5.189 -17.121 -0.351 1.00 98.25 323 LEU A C 1
ATOM 2595 O O . LEU A 1 323 ? 4.699 -17.363 -1.453 1.00 98.25 323 LEU A O 1
ATOM 2599 N N . ALA A 1 324 ? 5.047 -15.928 0.236 1.00 98.38 324 ALA A N 1
ATOM 2600 C CA . ALA A 1 324 ? 4.358 -14.807 -0.402 1.00 98.38 324 ALA A CA 1
ATOM 2601 C C . ALA A 1 324 ? 5.050 -14.386 -1.710 1.00 98.38 324 ALA A C 1
ATOM 2603 O O . ALA A 1 324 ? 4.382 -14.195 -2.724 1.00 98.38 324 ALA A O 1
ATOM 2604 N N . PHE A 1 325 ? 6.384 -14.328 -1.725 1.00 97.81 325 PHE A N 1
ATOM 2605 C CA . PHE A 1 325 ? 7.172 -14.036 -2.923 1.00 97.81 325 PHE A CA 1
ATOM 2606 C C . PHE A 1 325 ? 6.951 -15.075 -4.035 1.00 97.81 325 PHE A C 1
ATOM 2608 O O . PHE A 1 325 ? 6.828 -14.735 -5.211 1.00 97.81 325 PHE A O 1
ATOM 2615 N N . GLN A 1 326 ? 6.858 -16.361 -3.692 1.00 96.56 326 GLN A N 1
ATOM 2616 C CA . GLN A 1 326 ? 6.559 -17.416 -4.667 1.00 96.56 326 GLN A CA 1
ATOM 2617 C C . GLN A 1 326 ? 5.131 -17.297 -5.218 1.00 96.56 326 GLN A C 1
ATOM 2619 O O . GLN A 1 326 ? 4.921 -17.404 -6.427 1.00 96.56 326 GLN A O 1
ATOM 2624 N N . ALA A 1 327 ? 4.158 -17.031 -4.347 1.00 97.81 327 ALA A N 1
ATOM 2625 C CA . ALA A 1 327 ? 2.751 -16.919 -4.717 1.00 97.81 327 ALA A CA 1
ATOM 2626 C C . ALA A 1 327 ? 2.423 -15.641 -5.515 1.00 97.81 327 ALA A C 1
ATOM 2628 O O . ALA A 1 327 ? 1.427 -15.619 -6.242 1.00 97.81 327 ALA A O 1
ATOM 2629 N N . LEU A 1 328 ? 3.237 -14.587 -5.408 1.00 97.62 328 LEU A N 1
ATOM 2630 C CA . LEU A 1 328 ? 3.090 -13.367 -6.203 1.00 97.62 328 LEU A CA 1
ATOM 2631 C C . LEU A 1 328 ? 3.524 -13.572 -7.654 1.00 97.62 328 LEU A C 1
ATOM 2633 O O . LEU A 1 328 ? 4.521 -14.238 -7.941 1.00 97.62 328 LEU A O 1
ATOM 2637 N N . LYS A 1 329 ? 2.793 -12.956 -8.580 1.00 94.06 329 LYS A N 1
ATOM 2638 C CA . LYS A 1 329 ? 3.227 -12.768 -9.968 1.00 94.06 329 LYS A CA 1
ATOM 2639 C C . LYS A 1 329 ? 4.436 -11.828 -10.035 1.00 94.06 329 LYS A C 1
ATOM 2641 O O . LYS A 1 329 ? 4.587 -10.998 -9.137 1.00 94.06 329 LYS A O 1
ATOM 2646 N N . PRO A 1 330 ? 5.292 -11.919 -11.067 1.00 88.94 330 PRO A N 1
ATOM 2647 C CA . PRO A 1 330 ? 6.270 -10.868 -11.351 1.00 88.94 330 PRO A CA 1
ATOM 2648 C C . PRO A 1 330 ? 5.586 -9.491 -11.401 1.00 88.94 330 PRO A C 1
ATOM 2650 O O . PRO A 1 330 ? 4.515 -9.373 -11.990 1.00 88.94 330 PRO A O 1
ATOM 2653 N N . GLY A 1 331 ? 6.157 -8.483 -10.737 1.00 88.00 331 GLY A N 1
ATOM 2654 C CA . GLY A 1 331 ? 5.529 -7.164 -10.554 1.00 88.00 331 GLY A CA 1
ATOM 2655 C C . GLY A 1 331 ? 4.461 -7.089 -9.454 1.00 88.00 331 GLY A C 1
ATOM 2656 O O . GLY A 1 331 ? 3.968 -6.011 -9.140 1.00 88.00 331 GLY A O 1
ATOM 2657 N N . GLY A 1 332 ? 4.089 -8.216 -8.840 1.00 95.19 332 GLY A N 1
ATOM 2658 C CA . GLY A 1 332 ? 3.066 -8.263 -7.799 1.00 95.19 332 GLY A CA 1
ATOM 2659 C C . GLY A 1 332 ? 3.500 -7.584 -6.496 1.00 95.19 332 GLY A C 1
ATOM 2660 O O . GLY A 1 332 ? 4.675 -7.612 -6.129 1.00 95.19 332 GLY A O 1
ATOM 2661 N N . ALA A 1 333 ? 2.540 -7.012 -5.771 1.00 97.94 333 ALA A N 1
ATOM 2662 C CA . ALA A 1 333 ? 2.764 -6.234 -4.558 1.00 97.94 333 ALA A CA 1
ATOM 2663 C C . ALA A 1 333 ? 2.480 -7.026 -3.272 1.00 97.94 333 ALA A C 1
ATOM 2665 O O . ALA A 1 333 ? 1.531 -7.811 -3.185 1.00 97.94 333 ALA A O 1
ATOM 2666 N N . ILE A 1 334 ? 3.260 -6.750 -2.231 1.00 98.62 334 ILE A N 1
ATOM 2667 C CA . ILE A 1 334 ? 3.012 -7.185 -0.860 1.00 98.62 334 ILE A CA 1
ATOM 2668 C C . ILE A 1 334 ? 2.762 -5.971 0.039 1.00 98.62 334 ILE A C 1
ATOM 2670 O O . ILE A 1 334 ? 3.517 -5.000 0.005 1.00 98.62 334 ILE A O 1
ATOM 2674 N N . ILE A 1 335 ? 1.698 -6.035 0.842 1.00 98.62 335 ILE A N 1
ATOM 2675 C CA . ILE A 1 335 ? 1.324 -5.000 1.815 1.00 98.62 335 ILE A CA 1
ATOM 2676 C C . ILE A 1 335 ? 1.443 -5.578 3.222 1.00 98.62 335 ILE A C 1
ATOM 2678 O O . ILE A 1 335 ? 0.861 -6.627 3.523 1.00 98.62 335 ILE A O 1
ATOM 2682 N N . ILE A 1 336 ? 2.192 -4.894 4.088 1.00 98.44 336 ILE A N 1
ATOM 2683 C CA . ILE A 1 336 ? 2.462 -5.332 5.460 1.00 98.44 336 ILE A CA 1
ATOM 2684 C C . ILE A 1 336 ? 2.368 -4.140 6.412 1.00 98.44 336 ILE A C 1
ATOM 2686 O O . ILE A 1 336 ? 2.857 -3.050 6.123 1.00 98.44 336 ILE A O 1
ATOM 2690 N N . ARG A 1 337 ? 1.774 -4.359 7.582 1.00 97.38 337 ARG A N 1
ATOM 2691 C CA . ARG A 1 337 ? 1.764 -3.422 8.706 1.00 97.38 337 ARG A CA 1
ATOM 2692 C C . ARG A 1 337 ? 2.609 -3.976 9.845 1.00 97.38 337 ARG A C 1
ATOM 2694 O O . ARG A 1 337 ? 2.619 -5.179 10.082 1.00 97.38 337 ARG A O 1
ATOM 2701 N N . GLN A 1 338 ? 3.282 -3.101 10.582 1.00 95.81 338 GLN A N 1
ATOM 2702 C CA . GLN A 1 338 ? 4.018 -3.467 11.792 1.00 95.81 338 GLN A CA 1
ATOM 2703 C C . GLN A 1 338 ? 3.456 -2.693 12.977 1.00 95.81 338 GLN A C 1
ATOM 2705 O O . GLN A 1 338 ? 3.417 -1.460 12.954 1.00 95.81 338 GLN A O 1
ATOM 2710 N N . LEU A 1 339 ? 2.980 -3.412 13.994 1.00 93.44 339 LEU A N 1
ATOM 2711 C CA . LEU A 1 339 ? 2.312 -2.831 15.156 1.00 93.44 339 LEU A CA 1
ATOM 2712 C C . LEU A 1 339 ? 3.334 -2.431 16.212 1.00 93.44 339 LEU A C 1
ATOM 2714 O O . LEU A 1 339 ? 3.631 -1.257 16.373 1.00 93.44 339 LEU A O 1
ATOM 2718 N N . ASN A 1 340 ? 3.893 -3.416 16.910 1.00 89.50 340 ASN A N 1
ATOM 2719 C CA . ASN A 1 340 ? 4.749 -3.196 18.073 1.00 89.50 340 ASN A CA 1
ATOM 2720 C C . ASN A 1 340 ? 5.953 -4.154 18.086 1.00 89.50 340 ASN A C 1
ATOM 2722 O O . ASN A 1 340 ? 6.507 -4.389 19.149 1.00 89.50 340 ASN A O 1
ATOM 2726 N N . SER A 1 341 ? 6.345 -4.732 16.942 1.00 89.75 341 SER A N 1
ATOM 2727 C CA . SER A 1 341 ? 7.569 -5.545 16.831 1.00 89.75 341 SER A CA 1
ATOM 2728 C C . SER A 1 341 ? 8.778 -4.755 16.319 1.00 89.75 341 SER A C 1
ATOM 2730 O O . SER A 1 341 ? 8.627 -3.666 15.760 1.00 89.75 341 SER A O 1
ATOM 2732 N N . ASP A 1 342 ? 9.977 -5.306 16.536 1.00 88.25 342 ASP A N 1
ATOM 2733 C CA . ASP A 1 342 ? 11.269 -4.853 15.993 1.00 88.25 342 ASP A CA 1
ATOM 2734 C C . ASP A 1 342 ? 11.780 -5.740 14.846 1.00 88.25 342 ASP A C 1
ATOM 2736 O O . ASP A 1 342 ? 12.931 -5.612 14.430 1.00 88.25 342 ASP A O 1
ATOM 2740 N N . LEU A 1 343 ? 10.935 -6.635 14.323 1.00 92.12 343 LEU A N 1
ATOM 2741 C CA . LEU A 1 343 ? 11.284 -7.479 13.188 1.00 92.12 343 LEU A CA 1
ATOM 2742 C C . LEU A 1 343 ? 11.726 -6.610 12.000 1.00 92.12 343 LEU A C 1
ATOM 2744 O O . LEU A 1 343 ? 10.964 -5.769 11.518 1.00 92.12 343 LEU A O 1
ATOM 2748 N N . ASP A 1 344 ? 12.931 -6.855 11.494 1.00 94.88 344 ASP A N 1
ATOM 2749 C CA . ASP A 1 344 ? 13.429 -6.223 10.273 1.00 94.88 344 ASP A CA 1
ATOM 2750 C C . ASP A 1 344 ? 12.779 -6.887 9.048 1.00 94.88 344 ASP A C 1
ATOM 2752 O O . ASP A 1 344 ? 13.314 -7.823 8.449 1.00 94.88 344 ASP A O 1
ATOM 2756 N N . ILE A 1 345 ? 11.558 -6.444 8.733 1.00 96.44 345 ILE A N 1
ATOM 2757 C CA . ILE A 1 345 ? 10.750 -6.965 7.624 1.00 96.44 345 ILE A CA 1
ATOM 2758 C C . ILE A 1 345 ? 11.488 -6.827 6.281 1.00 96.44 345 ILE A C 1
ATOM 2760 O O . ILE A 1 345 ? 11.532 -7.823 5.552 1.00 96.44 345 ILE A O 1
ATOM 2764 N N . PRO A 1 346 ? 12.114 -5.678 5.944 1.00 95.88 346 PRO A N 1
ATOM 2765 C CA . PRO A 1 346 ? 12.894 -5.565 4.717 1.00 95.88 346 PRO A CA 1
ATOM 2766 C C . PRO A 1 346 ? 14.052 -6.560 4.622 1.00 95.88 346 PRO A C 1
ATOM 2768 O O . PRO A 1 346 ? 14.248 -7.160 3.565 1.00 95.88 346 PRO A O 1
ATOM 2771 N N . ALA A 1 347 ? 14.790 -6.785 5.715 1.00 93.81 347 ALA A N 1
ATOM 2772 C CA . ALA A 1 347 ? 15.866 -7.774 5.724 1.00 93.81 347 ALA A CA 1
ATOM 2773 C C . ALA A 1 347 ? 15.342 -9.215 5.603 1.00 93.81 347 ALA A C 1
ATOM 2775 O O . ALA A 1 347 ? 15.928 -10.021 4.877 1.00 93.81 347 ALA A O 1
ATOM 2776 N N . ALA A 1 348 ? 14.231 -9.540 6.274 1.00 96.06 348 ALA A N 1
ATOM 2777 C CA . ALA A 1 348 ? 13.586 -10.851 6.177 1.00 96.06 348 ALA A CA 1
ATOM 2778 C C . ALA A 1 348 ? 12.987 -11.110 4.781 1.00 96.06 348 ALA A C 1
ATOM 2780 O O . ALA A 1 348 ? 12.937 -12.250 4.328 1.00 96.06 348 ALA A O 1
ATOM 2781 N N . GLY A 1 349 ? 12.558 -10.059 4.079 1.00 96.06 349 GLY A N 1
ATOM 2782 C CA . GLY A 1 349 ? 12.044 -10.103 2.711 1.00 96.06 349 GLY A CA 1
ATOM 2783 C C . GLY A 1 349 ? 13.004 -9.485 1.700 1.00 96.06 349 GLY A C 1
ATOM 2784 O O . GLY A 1 349 ? 12.579 -8.698 0.859 1.00 96.06 349 GLY A O 1
ATOM 2785 N N . LYS A 1 350 ? 14.294 -9.829 1.774 1.00 93.62 350 LYS A N 1
ATOM 2786 C CA . LYS A 1 350 ? 15.368 -9.266 0.928 1.00 93.62 350 LYS A CA 1
ATOM 2787 C C . LYS A 1 350 ? 15.164 -9.411 -0.587 1.00 93.62 350 LYS A C 1
ATOM 2789 O O . LYS A 1 350 ? 15.812 -8.703 -1.349 1.00 93.62 350 LYS A O 1
ATOM 2794 N N . ASP A 1 351 ? 14.313 -10.344 -1.010 1.00 92.44 351 ASP A N 1
ATOM 2795 C CA . ASP A 1 351 ? 14.032 -10.602 -2.426 1.00 92.44 351 ASP A CA 1
ATOM 2796 C C . ASP A 1 351 ? 13.000 -9.610 -3.005 1.00 92.44 351 ASP A C 1
ATOM 2798 O O . ASP A 1 351 ? 12.869 -9.493 -4.223 1.00 92.44 351 ASP A O 1
ATOM 2802 N N . PHE A 1 352 ? 12.278 -8.877 -2.149 1.00 94.94 352 PHE A N 1
ATOM 2803 C CA . PHE A 1 352 ? 11.353 -7.823 -2.562 1.00 94.94 352 PHE A CA 1
ATOM 2804 C C . PHE A 1 352 ? 12.079 -6.502 -2.846 1.00 94.94 352 PHE A C 1
ATOM 2806 O O . PHE A 1 352 ? 13.024 -6.120 -2.156 1.00 94.94 352 PHE A O 1
ATOM 2813 N N . LEU A 1 353 ? 11.560 -5.750 -3.817 1.00 90.12 353 LEU A N 1
ATOM 2814 C CA . LEU A 1 353 ? 11.886 -4.341 -4.021 1.00 90.12 353 LEU A CA 1
ATOM 2815 C C . LEU A 1 353 ? 10.994 -3.500 -3.102 1.00 90.12 353 LEU A C 1
ATOM 2817 O O . LEU A 1 353 ? 9.794 -3.384 -3.341 1.00 90.12 353 LEU A O 1
ATOM 2821 N N . TRP A 1 354 ? 11.563 -2.948 -2.032 1.00 91.75 354 TRP A N 1
ATOM 2822 C CA . TRP A 1 354 ? 10.821 -2.156 -1.048 1.00 91.75 354 TRP A CA 1
ATOM 2823 C C . TRP A 1 354 ? 10.704 -0.689 -1.466 1.00 91.75 354 TRP A C 1
ATOM 2825 O O . TRP A 1 354 ? 11.713 0.005 -1.606 1.00 91.75 354 TRP A O 1
ATOM 2835 N N . ASP A 1 355 ? 9.474 -0.190 -1.594 1.00 86.81 355 ASP A N 1
ATOM 2836 C CA . ASP A 1 355 ? 9.210 1.227 -1.847 1.00 86.81 355 ASP A CA 1
ATOM 2837 C C . ASP A 1 355 ? 9.110 1.981 -0.519 1.00 86.81 355 ASP A C 1
ATOM 2839 O O . ASP A 1 355 ? 8.028 2.217 0.028 1.00 86.81 355 ASP A O 1
ATOM 2843 N N . PHE A 1 356 ? 10.266 2.360 0.028 1.00 85.50 356 PHE A N 1
ATOM 2844 C CA . PHE A 1 356 ? 10.332 3.096 1.290 1.00 85.50 356 PHE A CA 1
ATOM 2845 C C . PHE A 1 356 ? 9.700 4.487 1.209 1.00 85.50 356 PHE A C 1
ATOM 2847 O O . PHE A 1 356 ? 9.241 5.003 2.227 1.00 85.50 356 PHE A O 1
ATOM 2854 N N . LYS A 1 357 ? 9.665 5.108 0.024 1.00 82.50 357 LYS A N 1
ATOM 2855 C CA . LYS A 1 357 ? 9.098 6.448 -0.135 1.00 82.50 357 LYS A CA 1
ATOM 2856 C C . LYS A 1 357 ? 7.586 6.396 0.065 1.00 82.50 357 LYS A C 1
ATOM 2858 O O . LYS A 1 357 ? 7.068 7.101 0.929 1.00 82.50 357 LYS A O 1
ATOM 2863 N N . VAL A 1 358 ? 6.900 5.526 -0.675 1.00 82.44 358 VAL A N 1
ATOM 2864 C CA . VAL A 1 358 ? 5.444 5.350 -0.557 1.00 82.44 358 VAL A CA 1
ATOM 2865 C C . VAL A 1 358 ? 5.074 4.725 0.782 1.00 82.44 358 VAL A C 1
ATOM 2867 O O . VAL A 1 358 ? 4.120 5.166 1.413 1.00 82.44 358 VAL A O 1
ATOM 2870 N N . SER A 1 359 ? 5.873 3.776 1.275 1.00 91.06 359 SER A N 1
ATOM 2871 C CA . SER A 1 359 ? 5.703 3.199 2.615 1.00 91.06 359 SER A CA 1
ATOM 2872 C C . SER A 1 359 ? 5.677 4.272 3.712 1.00 91.06 359 SER A C 1
ATOM 2874 O O . SER A 1 359 ? 4.775 4.283 4.549 1.00 91.06 359 SER A O 1
ATOM 2876 N N . ASN A 1 360 ? 6.626 5.216 3.689 1.00 88.44 360 ASN A N 1
ATOM 2877 C CA . ASN A 1 360 ? 6.685 6.306 4.665 1.00 88.44 360 ASN A CA 1
ATOM 2878 C C . ASN A 1 360 ? 5.545 7.318 4.489 1.00 88.44 360 ASN A C 1
ATOM 2880 O O . ASN A 1 360 ? 4.980 7.772 5.483 1.00 88.44 360 ASN A O 1
ATOM 2884 N N . ASP A 1 361 ? 5.182 7.651 3.248 1.00 85.19 361 ASP A N 1
ATOM 2885 C CA . ASP A 1 361 ? 4.054 8.546 2.963 1.00 85.19 361 ASP A CA 1
ATOM 2886 C C . ASP A 1 361 ? 2.726 7.959 3.468 1.00 85.19 361 ASP A C 1
ATOM 2888 O O . ASP A 1 361 ? 1.955 8.633 4.155 1.00 85.19 361 ASP A O 1
ATOM 2892 N N . PHE A 1 362 ? 2.488 6.669 3.220 1.00 94.25 362 PHE A N 1
ATOM 2893 C CA . PHE A 1 362 ? 1.316 5.967 3.740 1.00 94.25 362 PHE A CA 1
ATOM 2894 C C . PHE A 1 362 ? 1.356 5.872 5.262 1.00 94.25 362 PHE A C 1
ATOM 2896 O O . PHE A 1 362 ? 0.357 6.152 5.919 1.00 94.25 362 PHE A O 1
ATOM 2903 N N . GLN A 1 363 ? 2.505 5.578 5.860 1.00 94.44 363 GLN A N 1
ATOM 2904 C CA . GLN A 1 363 ? 2.619 5.570 7.315 1.00 94.44 363 GLN A CA 1
ATOM 2905 C C . GLN A 1 363 ? 2.281 6.937 7.941 1.00 94.44 363 GLN A C 1
ATOM 2907 O O . GLN A 1 363 ? 1.609 6.983 8.971 1.00 94.44 363 GLN A O 1
ATOM 2912 N N . HIS A 1 364 ? 2.709 8.041 7.324 1.00 91.31 364 HIS A N 1
ATOM 2913 C CA . HIS A 1 364 ? 2.383 9.395 7.781 1.00 91.31 364 HIS A CA 1
ATOM 2914 C C . HIS A 1 364 ? 0.897 9.731 7.567 1.00 91.31 364 HIS A C 1
ATOM 2916 O O . HIS A 1 364 ? 0.269 10.339 8.421 1.00 91.31 364 HIS A O 1
ATOM 2922 N N . LYS A 1 365 ? 0.286 9.297 6.460 1.00 92.19 365 LYS A N 1
ATOM 2923 C CA . LYS A 1 365 ? -1.134 9.564 6.156 1.00 92.19 365 LYS A CA 1
ATOM 2924 C C . LYS A 1 365 ? -2.125 8.621 6.853 1.00 92.19 365 LYS A C 1
ATOM 2926 O O . LYS A 1 365 ? -3.332 8.808 6.690 1.00 92.19 365 LYS A O 1
ATOM 2931 N N . ASP A 1 366 ? -1.661 7.616 7.600 1.00 95.69 366 ASP A N 1
ATOM 2932 C CA . ASP A 1 366 ? -2.520 6.585 8.193 1.00 95.69 366 ASP A CA 1
ATOM 2933 C C . ASP A 1 366 ? -3.478 7.167 9.241 1.00 95.69 366 ASP A C 1
ATOM 2935 O O . ASP A 1 366 ? -3.116 7.438 10.390 1.00 95.69 366 ASP A O 1
ATOM 2939 N N . ARG A 1 367 ? -4.755 7.298 8.866 1.00 96.62 367 ARG A N 1
ATOM 2940 C CA . ARG A 1 367 ? -5.806 7.786 9.767 1.00 96.62 367 ARG A CA 1
ATOM 2941 C C . ARG A 1 367 ? -6.100 6.809 10.897 1.00 96.62 367 ARG A C 1
ATOM 2943 O O . ARG A 1 367 ? -6.715 7.222 11.882 1.00 96.62 367 ARG A O 1
ATOM 2950 N N . SER A 1 368 ? -5.714 5.541 10.777 1.00 96.56 368 SER A N 1
ATOM 2951 C CA . SER A 1 368 ? -5.886 4.569 11.848 1.00 96.56 368 SER A CA 1
ATOM 2952 C C . SER A 1 368 ? -4.850 4.724 12.955 1.00 96.56 368 SER A C 1
ATOM 2954 O O . SER A 1 368 ? -5.155 4.377 14.085 1.00 96.56 368 SER A O 1
ATOM 2956 N N . PHE A 1 369 ? -3.661 5.266 12.673 1.00 95.38 369 PHE A N 1
ATOM 2957 C CA . PHE A 1 369 ? -2.560 5.548 13.613 1.00 95.38 369 PHE A CA 1
ATOM 2958 C C . PHE A 1 369 ? -1.991 4.371 14.436 1.00 95.38 369 PHE A C 1
ATOM 2960 O O . PHE A 1 369 ? -0.915 4.526 15.019 1.00 95.38 369 PHE A O 1
ATOM 2967 N N . PHE A 1 370 ? -2.659 3.212 14.489 1.00 94.75 370 PHE A N 1
ATOM 2968 C CA . PHE A 1 370 ? -2.288 2.064 15.329 1.00 94.75 370 PHE A CA 1
ATOM 2969 C C . PHE A 1 370 ? -0.890 1.525 15.019 1.00 94.75 370 PHE A C 1
ATOM 2971 O O . PHE A 1 370 ? -0.167 1.170 15.942 1.00 94.75 370 PHE A O 1
ATOM 2978 N N . TYR A 1 371 ? -0.506 1.469 13.746 1.00 95.12 371 TYR A N 1
ATOM 2979 C CA . TYR A 1 371 ? 0.742 0.841 13.317 1.00 95.12 371 TYR A CA 1
ATOM 2980 C C . TYR A 1 371 ? 1.896 1.836 13.306 1.00 95.12 371 TYR A C 1
ATOM 2982 O O . TYR A 1 371 ? 1.692 3.024 13.049 1.00 95.12 371 TYR A O 1
ATOM 2990 N N . ARG A 1 372 ? 3.112 1.355 13.584 1.00 94.06 372 ARG A N 1
ATOM 2991 C CA . ARG A 1 372 ? 4.346 2.157 13.526 1.00 94.06 372 ARG A CA 1
ATOM 2992 C C . ARG A 1 372 ? 4.984 2.176 12.140 1.00 94.06 372 ARG A C 1
ATOM 2994 O O . ARG A 1 372 ? 5.664 3.148 11.822 1.00 94.06 372 ARG A O 1
ATOM 3001 N N . HIS A 1 373 ? 4.771 1.126 11.345 1.00 96.06 373 HIS A N 1
ATOM 3002 C CA . HIS A 1 373 ? 5.263 1.043 9.974 1.00 96.06 373 HIS A CA 1
ATOM 3003 C C . HIS A 1 373 ? 4.211 0.454 9.030 1.00 96.06 373 HIS A C 1
ATOM 3005 O O . HIS A 1 373 ? 3.471 -0.472 9.381 1.00 96.06 373 HIS A O 1
ATOM 3011 N N . PHE A 1 374 ? 4.218 0.983 7.812 1.00 97.62 374 PHE A N 1
ATOM 3012 C CA . PHE A 1 374 ? 3.598 0.438 6.617 1.00 97.62 374 PHE A CA 1
ATOM 3013 C C . PHE A 1 374 ? 4.744 0.012 5.702 1.00 97.62 374 PHE A C 1
ATOM 3015 O O . PHE A 1 374 ? 5.676 0.791 5.526 1.00 97.62 374 PHE A O 1
ATOM 3022 N N . TYR A 1 375 ? 4.686 -1.181 5.121 1.00 98.38 375 TYR A N 1
ATOM 3023 C CA . TYR A 1 375 ? 5.639 -1.629 4.110 1.00 98.38 375 TYR A CA 1
ATOM 3024 C C . TYR A 1 375 ? 4.904 -2.034 2.838 1.00 98.38 375 TYR A C 1
ATOM 3026 O O . TYR A 1 375 ? 4.019 -2.894 2.862 1.00 98.38 375 TYR A O 1
ATOM 3034 N N . LEU A 1 376 ? 5.320 -1.422 1.732 1.00 98.19 376 LEU A N 1
ATOM 3035 C CA . LEU A 1 376 ? 4.981 -1.809 0.373 1.00 98.19 376 LEU A CA 1
ATOM 3036 C C . LEU A 1 376 ? 6.223 -2.401 -0.292 1.00 98.19 376 LEU A C 1
ATOM 3038 O O . LEU A 1 376 ? 7.251 -1.729 -0.406 1.00 98.19 376 LEU A O 1
ATOM 3042 N N . GLY A 1 377 ? 6.127 -3.654 -0.719 1.00 96.69 377 GLY A N 1
ATOM 3043 C CA . GLY A 1 377 ? 7.177 -4.329 -1.476 1.00 96.69 377 GLY A CA 1
ATOM 3044 C C . GLY A 1 377 ? 6.645 -4.880 -2.789 1.00 96.69 377 GLY A C 1
ATOM 3045 O O . GLY A 1 377 ? 5.460 -5.182 -2.901 1.00 96.69 377 GLY A O 1
ATOM 3046 N N . PHE A 1 378 ? 7.526 -5.059 -3.765 1.00 95.69 378 PHE A N 1
ATOM 3047 C CA . PHE A 1 378 ? 7.186 -5.634 -5.063 1.00 95.69 378 PHE A CA 1
ATOM 3048 C C . PHE A 1 378 ? 8.069 -6.832 -5.371 1.00 95.69 378 PHE A C 1
ATOM 3050 O O . PHE A 1 378 ? 9.275 -6.821 -5.112 1.00 95.69 378 PHE A O 1
ATOM 3057 N N . LYS A 1 379 ? 7.476 -7.878 -5.943 1.00 94.88 379 LYS A N 1
ATOM 3058 C CA . LYS A 1 379 ? 8.245 -8.930 -6.596 1.00 94.88 379 LYS A CA 1
ATOM 3059 C C . LYS A 1 379 ? 8.853 -8.335 -7.869 1.00 94.88 379 LYS A C 1
ATOM 3061 O O . LYS A 1 379 ? 8.086 -7.827 -8.688 1.00 94.88 379 LYS A O 1
ATOM 3066 N N . PRO A 1 380 ? 10.181 -8.402 -8.069 1.00 85.00 380 PRO A N 1
ATOM 3067 C CA . PRO A 1 380 ? 10.797 -7.919 -9.297 1.00 85.00 380 PRO A CA 1
ATOM 3068 C C . PRO A 1 380 ? 10.110 -8.506 -10.532 1.00 85.00 380 PRO A C 1
ATOM 3070 O O . PRO A 1 380 ? 9.736 -9.685 -10.544 1.00 85.00 380 PRO A O 1
ATOM 3073 N N . HIS A 1 381 ? 9.967 -7.701 -11.582 1.00 78.44 381 HIS A N 1
ATOM 3074 C CA . HIS A 1 381 ? 9.626 -8.242 -12.889 1.00 78.44 381 HIS A CA 1
ATOM 3075 C C . HIS A 1 381 ? 10.732 -9.203 -13.335 1.00 78.44 381 HIS A C 1
ATOM 3077 O O . HIS A 1 381 ? 11.923 -8.913 -13.205 1.00 78.44 381 HIS A O 1
ATOM 3083 N N . VAL A 1 382 ? 10.333 -10.357 -13.861 1.00 72.69 382 VAL A N 1
ATOM 3084 C CA . VAL A 1 382 ? 11.241 -11.195 -14.637 1.00 72.69 382 VAL A CA 1
ATOM 3085 C C . VAL A 1 382 ? 11.197 -10.623 -16.043 1.00 72.69 382 VAL A C 1
ATOM 3087 O O . VAL A 1 382 ? 10.153 -10.684 -16.684 1.00 72.69 382 VAL A O 1
ATOM 3090 N N . THR A 1 383 ? 12.303 -10.023 -16.480 1.00 79.06 383 THR A N 1
ATOM 3091 C CA . THR A 1 383 ? 12.453 -9.572 -17.869 1.00 79.06 383 THR A CA 1
ATOM 3092 C C . THR A 1 383 ? 12.184 -10.750 -18.811 1.00 79.06 383 THR A C 1
ATOM 3094 O O . THR A 1 383 ? 12.693 -11.858 -18.617 1.00 79.06 383 THR A O 1
ATOM 3097 N N . GLU A 1 384 ? 11.346 -10.521 -19.812 1.00 83.00 384 GLU A N 1
ATOM 3098 C CA . GLU A 1 384 ? 11.146 -11.402 -20.957 1.00 83.00 384 GLU A CA 1
ATOM 3099 C C . GLU A 1 384 ? 12.317 -11.298 -21.952 1.00 83.00 384 GLU A C 1
ATOM 3101 O O . GLU A 1 384 ? 12.431 -12.141 -22.841 1.00 83.00 384 GLU A O 1
ATOM 3106 N N . ALA A 1 385 ? 13.208 -10.312 -21.779 1.00 91.56 385 ALA A N 1
ATOM 3107 C CA . ALA A 1 385 ? 14.378 -10.059 -22.613 1.00 91.56 385 ALA A CA 1
ATOM 3108 C C . ALA A 1 385 ? 15.731 -10.100 -21.859 1.00 91.56 385 ALA A C 1
ATOM 3110 O O . ALA A 1 385 ? 16.525 -9.153 -21.939 1.00 91.56 385 ALA A O 1
ATOM 3111 N N . PRO A 1 386 ? 16.052 -11.185 -21.123 1.00 91.00 386 PRO A N 1
ATOM 3112 C CA . PRO A 1 386 ? 17.210 -11.222 -20.230 1.00 91.00 386 PRO A CA 1
ATOM 3113 C C . PRO A 1 386 ? 18.554 -11.028 -20.936 1.00 91.00 386 PRO A C 1
ATOM 3115 O O . PRO A 1 386 ? 19.476 -10.455 -20.349 1.00 91.00 386 PRO A O 1
ATOM 3118 N N . GLN A 1 387 ? 18.710 -11.497 -22.177 1.00 95.00 387 GLN A N 1
ATOM 3119 C CA . GLN A 1 387 ? 19.976 -11.351 -22.890 1.00 95.00 387 GLN A CA 1
ATOM 3120 C C . GLN A 1 387 ? 20.160 -9.931 -23.403 1.00 95.00 387 GLN A C 1
ATOM 3122 O O . GLN A 1 387 ? 21.238 -9.361 -23.240 1.00 95.00 387 GLN A O 1
ATOM 3127 N N . VAL A 1 388 ? 19.127 -9.350 -24.010 1.00 96.94 388 VAL A N 1
ATOM 3128 C CA . VAL A 1 388 ? 19.178 -7.974 -24.515 1.00 96.94 388 VAL A CA 1
ATOM 3129 C C . VAL A 1 388 ? 19.343 -6.996 -23.360 1.00 96.94 388 VAL A C 1
ATOM 3131 O O . VAL A 1 388 ? 20.189 -6.109 -23.454 1.00 96.94 388 VAL A O 1
ATOM 3134 N N . LEU A 1 389 ? 18.642 -7.210 -22.242 1.00 93.44 389 LEU A N 1
ATOM 3135 C CA . LEU A 1 389 ? 18.809 -6.414 -21.029 1.00 93.44 389 LEU A CA 1
ATOM 3136 C C . LEU A 1 389 ? 20.251 -6.478 -20.503 1.00 93.44 389 LEU A C 1
ATOM 3138 O O . LEU A 1 389 ? 20.832 -5.452 -20.150 1.00 93.44 389 LEU A O 1
ATOM 3142 N N . ALA A 1 390 ? 20.875 -7.661 -20.499 1.00 92.81 390 ALA A N 1
ATOM 3143 C CA . ALA A 1 390 ? 22.281 -7.799 -20.117 1.00 92.81 390 ALA A CA 1
ATOM 3144 C C . ALA A 1 390 ? 23.224 -7.023 -21.057 1.00 92.81 390 ALA A C 1
ATOM 3146 O O . ALA A 1 390 ? 24.165 -6.383 -20.587 1.00 92.81 390 ALA A O 1
ATOM 3147 N N . LEU A 1 391 ? 22.964 -7.031 -22.371 1.00 97.44 391 LEU A N 1
ATOM 3148 C CA . LEU A 1 391 ? 23.728 -6.228 -23.335 1.00 97.44 391 LEU A CA 1
ATOM 3149 C C . LEU A 1 391 ? 23.509 -4.725 -23.125 1.00 97.44 391 LEU A C 1
ATOM 3151 O O . LEU A 1 391 ? 24.467 -3.962 -23.217 1.00 97.44 391 LEU A O 1
ATOM 3155 N N . ALA A 1 392 ? 22.278 -4.297 -22.841 1.00 96.81 392 ALA A N 1
ATOM 3156 C CA . ALA A 1 392 ? 21.951 -2.900 -22.573 1.00 96.81 392 ALA A CA 1
ATOM 3157 C C . ALA A 1 392 ? 22.678 -2.396 -21.320 1.00 96.81 392 ALA A C 1
ATOM 3159 O O . ALA A 1 392 ? 23.337 -1.360 -21.378 1.00 96.81 392 ALA A O 1
ATOM 3160 N N . ASN A 1 393 ? 22.654 -3.174 -20.232 1.00 93.69 393 ASN A N 1
ATOM 3161 C CA . ASN A 1 393 ? 23.411 -2.877 -19.016 1.00 93.69 393 ASN A CA 1
ATOM 3162 C C . ASN A 1 393 ? 24.916 -2.772 -19.299 1.00 93.69 393 ASN A C 1
ATOM 3164 O O . ASN A 1 393 ? 25.535 -1.786 -18.912 1.00 93.69 393 ASN A O 1
ATOM 3168 N N . GLN A 1 394 ? 25.492 -3.720 -20.051 1.00 96.38 394 GLN A N 1
ATOM 3169 C CA . GLN A 1 394 ? 26.902 -3.647 -20.454 1.00 96.38 394 GLN A CA 1
ATOM 3170 C C . GLN A 1 394 ? 27.207 -2.353 -21.231 1.00 96.38 394 GLN A C 1
ATOM 3172 O O . GLN A 1 394 ? 28.225 -1.706 -20.999 1.00 96.38 394 GLN A O 1
ATOM 3177 N N . VAL A 1 395 ? 26.337 -1.953 -22.161 1.00 98.12 395 VAL A N 1
ATOM 3178 C CA . VAL A 1 395 ? 26.532 -0.725 -22.943 1.00 98.12 395 VAL A CA 1
ATOM 3179 C C . VAL A 1 395 ? 26.420 0.528 -22.074 1.00 98.12 395 VAL A C 1
ATOM 3181 O O . VAL A 1 395 ? 27.188 1.460 -22.288 1.00 98.12 395 VAL A O 1
ATOM 3184 N N . LEU A 1 396 ? 25.524 0.563 -21.086 1.00 95.50 396 LEU A N 1
ATOM 3185 C CA . LEU A 1 396 ? 25.418 1.691 -20.153 1.00 95.50 396 LEU A CA 1
ATOM 3186 C C . LEU A 1 396 ? 26.569 1.738 -19.137 1.00 95.50 396 LEU A C 1
ATOM 3188 O O . LEU A 1 396 ? 26.884 2.812 -18.633 1.00 95.50 396 LEU A O 1
ATOM 3192 N N . GLU A 1 397 ? 27.253 0.623 -18.875 1.00 93.81 397 GLU A N 1
ATOM 3193 C CA . GLU A 1 397 ? 28.547 0.637 -18.178 1.00 93.81 397 GLU A CA 1
ATOM 3194 C C . GLU A 1 397 ? 29.661 1.236 -19.059 1.00 93.81 397 GLU A C 1
ATOM 3196 O O . GLU A 1 397 ? 30.519 1.965 -18.561 1.00 93.81 397 GLU A O 1
ATOM 3201 N N . GLU A 1 398 ? 29.647 0.959 -20.371 1.00 96.19 398 GLU A N 1
ATOM 3202 C CA . GLU A 1 398 ? 30.595 1.525 -21.347 1.00 96.19 398 GLU A CA 1
ATOM 3203 C C . GLU A 1 398 ? 30.335 3.023 -21.620 1.00 96.19 398 GLU A C 1
ATOM 3205 O O . GLU A 1 398 ? 31.281 3.793 -21.800 1.00 96.19 398 GLU A O 1
ATOM 3210 N N . ILE A 1 399 ? 29.063 3.436 -21.659 1.00 95.75 399 ILE A N 1
ATOM 3211 C CA . ILE A 1 399 ? 28.587 4.798 -21.945 1.00 95.75 399 ILE A CA 1
ATOM 3212 C C . ILE A 1 399 ? 27.613 5.215 -20.828 1.00 95.75 399 ILE A C 1
ATOM 3214 O O . ILE A 1 399 ? 26.392 5.152 -21.007 1.00 95.75 399 ILE A O 1
ATOM 3218 N N . PRO A 1 400 ? 28.123 5.628 -19.654 1.00 90.75 400 PRO A N 1
ATOM 3219 C CA . PRO A 1 400 ? 27.288 5.925 -18.497 1.00 90.75 400 PRO A CA 1
ATOM 3220 C C . PRO A 1 400 ? 26.639 7.307 -18.622 1.00 90.75 400 PRO A C 1
ATOM 3222 O O . PRO A 1 400 ? 27.086 8.267 -17.997 1.00 90.75 400 PRO A O 1
ATOM 3225 N N . VAL A 1 401 ? 25.552 7.392 -19.399 1.00 92.88 401 VAL A N 1
ATOM 3226 C CA . VAL A 1 401 ? 24.798 8.633 -19.682 1.00 92.88 401 VAL A CA 1
ATOM 3227 C C . VAL A 1 401 ? 24.514 9.424 -18.400 1.00 92.88 401 VAL A C 1
ATOM 3229 O O . VAL A 1 401 ? 24.804 10.614 -18.319 1.00 92.88 401 VAL A O 1
ATOM 3232 N N . ILE A 1 402 ? 24.017 8.752 -17.355 1.00 90.94 402 ILE A N 1
ATOM 3233 C CA . ILE A 1 402 ? 23.649 9.371 -16.069 1.00 90.94 402 ILE A CA 1
ATOM 3234 C C . ILE A 1 402 ? 24.851 9.909 -15.271 1.00 90.94 402 ILE A C 1
ATOM 3236 O O . ILE A 1 402 ? 24.685 10.686 -14.334 1.00 90.94 402 ILE A O 1
ATOM 3240 N N . GLN A 1 403 ? 26.072 9.510 -15.630 1.00 89.25 403 GLN A N 1
ATOM 3241 C CA . GLN A 1 403 ? 27.316 10.024 -15.054 1.00 89.25 403 GLN A CA 1
ATOM 3242 C C . GLN A 1 403 ? 27.968 11.091 -15.948 1.00 89.25 403 GLN A C 1
ATOM 3244 O O . GLN A 1 403 ? 29.062 11.557 -15.623 1.00 89.25 403 GLN A O 1
ATOM 3249 N N . GLY A 1 404 ? 27.318 11.485 -17.049 1.00 88.69 404 GLY A N 1
ATOM 3250 C CA . GLY A 1 404 ? 27.783 12.509 -17.983 1.00 88.69 404 GLY A CA 1
ATOM 3251 C C . GLY A 1 404 ? 27.896 13.907 -17.364 1.00 88.69 404 GLY A C 1
ATOM 3252 O O . GLY A 1 404 ? 27.432 14.172 -16.248 1.00 88.69 404 GLY A O 1
ATOM 3253 N N . GLY A 1 405 ? 28.520 14.834 -18.099 1.00 89.56 405 GLY A N 1
ATOM 3254 C CA . GLY A 1 405 ? 28.887 16.158 -17.586 1.00 89.56 405 GLY A CA 1
ATOM 3255 C C . GLY A 1 405 ? 27.686 16.984 -17.120 1.00 89.56 405 GLY A C 1
ATOM 3256 O O . GLY A 1 405 ? 27.759 17.647 -16.084 1.00 89.56 405 GLY A O 1
ATOM 3257 N N . PHE A 1 406 ? 26.558 16.884 -17.832 1.00 94.69 406 PHE A N 1
ATOM 3258 C CA . PHE A 1 406 ? 25.290 17.502 -17.433 1.00 94.69 406 PHE A CA 1
ATOM 3259 C C . PHE A 1 406 ? 24.844 17.071 -16.025 1.00 94.69 406 PHE A C 1
ATOM 3261 O O . PHE A 1 406 ? 24.545 17.922 -15.187 1.00 94.69 406 PHE A O 1
ATOM 3268 N N . PHE A 1 407 ? 24.836 15.765 -15.738 1.00 93.06 407 PHE A N 1
ATOM 3269 C CA . PHE A 1 407 ? 24.337 15.221 -14.470 1.00 93.06 407 PHE A CA 1
ATOM 3270 C C . PHE A 1 407 ? 25.283 15.482 -13.301 1.00 93.06 407 PHE A C 1
ATOM 3272 O O . PHE A 1 407 ? 24.826 15.770 -12.195 1.00 93.06 407 PHE A O 1
ATOM 3279 N N . GLN A 1 408 ? 26.596 15.460 -13.544 1.00 91.38 408 GLN A N 1
ATOM 3280 C CA . GLN A 1 408 ? 27.579 15.875 -12.541 1.00 91.38 408 GLN A CA 1
ATOM 3281 C C . GLN A 1 408 ? 27.401 17.351 -12.163 1.00 91.38 408 GLN A C 1
ATOM 3283 O O . GLN A 1 408 ? 27.459 17.706 -10.986 1.00 91.38 408 GLN A O 1
ATOM 3288 N N . ALA A 1 409 ? 27.144 18.212 -13.151 1.00 92.38 409 ALA A N 1
ATOM 3289 C CA . ALA A 1 409 ? 26.927 19.636 -12.926 1.00 92.38 409 ALA A CA 1
ATOM 3290 C C . ALA A 1 409 ? 25.567 19.950 -12.289 1.00 92.38 409 ALA A C 1
ATOM 3292 O O . ALA A 1 409 ? 25.419 20.991 -11.649 1.00 92.38 409 ALA A O 1
ATOM 3293 N N . LEU A 1 410 ? 24.577 19.068 -12.444 1.00 91.12 410 LEU A N 1
ATOM 3294 C CA . LEU A 1 410 ? 23.185 19.299 -12.061 1.00 91.12 410 LEU A CA 1
ATOM 3295 C C . LEU A 1 410 ? 23.002 19.688 -10.584 1.00 91.12 410 LEU A C 1
ATOM 3297 O O . LEU A 1 410 ? 22.148 20.519 -10.278 1.00 91.12 410 LEU A O 1
ATOM 3301 N N . GLN A 1 411 ? 23.834 19.157 -9.682 1.00 86.44 411 GLN A N 1
ATOM 3302 C CA . GLN A 1 411 ? 23.795 19.475 -8.245 1.00 86.44 411 GLN A CA 1
ATOM 3303 C C . GLN A 1 411 ? 24.044 20.964 -7.956 1.00 86.44 411 GLN A C 1
ATOM 3305 O O . GLN A 1 411 ? 23.395 21.559 -7.093 1.00 86.44 411 GLN A O 1
ATOM 3310 N N . GLU A 1 412 ? 24.940 21.584 -8.724 1.00 91.31 412 GLU A N 1
ATOM 3311 C CA . GLU A 1 412 ? 25.353 22.983 -8.560 1.00 91.31 412 GLU A CA 1
ATOM 3312 C C . GLU A 1 412 ? 24.765 23.903 -9.646 1.00 91.31 412 GLU A C 1
ATOM 3314 O O . GLU A 1 412 ? 24.881 25.127 -9.566 1.00 91.31 412 GLU A O 1
ATOM 3319 N N . MET A 1 413 ? 24.088 23.337 -10.650 1.00 94.94 413 MET A N 1
ATOM 3320 C CA . MET A 1 413 ? 23.590 24.048 -11.828 1.00 94.94 413 MET A CA 1
ATOM 3321 C C . MET A 1 413 ? 22.580 25.147 -11.457 1.00 94.94 413 MET A C 1
ATOM 3323 O O . MET A 1 413 ? 21.558 24.845 -10.834 1.00 94.94 413 MET A O 1
ATOM 3327 N N . PRO A 1 414 ? 22.792 26.416 -11.854 1.00 95.88 414 PRO A N 1
ATOM 3328 C CA . PRO A 1 414 ? 21.812 27.479 -11.639 1.00 95.88 414 PRO A CA 1
ATOM 3329 C C . PRO A 1 414 ? 20.462 27.163 -12.294 1.00 95.88 414 PRO A C 1
ATOM 3331 O O . PRO A 1 414 ? 20.416 26.571 -13.372 1.00 95.88 414 PRO A O 1
ATOM 3334 N N . LEU A 1 415 ? 19.363 27.615 -11.677 1.00 95.25 415 LEU A N 1
ATOM 3335 C CA . LEU A 1 415 ? 18.009 27.382 -12.200 1.00 95.25 415 LEU A CA 1
ATOM 3336 C C . LEU A 1 415 ? 17.854 27.883 -13.643 1.00 95.25 415 LEU A C 1
ATOM 3338 O O . LEU A 1 415 ? 17.224 27.215 -14.448 1.00 95.25 415 LEU A O 1
ATOM 3342 N N . GLU A 1 416 ? 18.441 29.029 -13.988 1.00 95.00 416 GLU A N 1
ATOM 3343 C CA . GLU A 1 416 ? 18.368 29.589 -15.344 1.00 95.00 416 GLU A CA 1
ATOM 3344 C C . GLU A 1 416 ? 19.044 28.687 -16.388 1.00 95.00 416 GLU A C 1
ATOM 3346 O O . GLU A 1 416 ? 18.460 28.414 -17.436 1.00 95.00 416 GLU A O 1
ATOM 3351 N N . THR A 1 417 ? 20.228 28.154 -16.073 1.00 96.06 417 THR A N 1
ATOM 3352 C CA . THR A 1 417 ? 20.922 27.173 -16.919 1.00 96.06 417 THR A CA 1
ATOM 3353 C C . THR A 1 417 ? 20.079 25.910 -17.071 1.00 96.06 417 THR A C 1
ATOM 3355 O O . THR A 1 417 ? 19.854 25.451 -18.189 1.00 96.06 417 THR A O 1
ATOM 3358 N N . PHE A 1 418 ? 19.537 25.390 -15.965 1.00 96.06 418 PHE A N 1
ATOM 3359 C CA . PHE A 1 418 ? 18.657 24.224 -15.993 1.00 96.06 418 PHE A CA 1
ATOM 3360 C C . PHE A 1 418 ? 17.421 24.471 -16.865 1.00 96.06 418 PHE A C 1
ATOM 3362 O O . PHE A 1 418 ? 17.154 23.683 -17.767 1.00 96.06 418 PHE A O 1
ATOM 3369 N N . GLN A 1 419 ? 16.718 25.593 -16.685 1.00 95.50 419 GLN A N 1
ATOM 3370 C CA . GLN A 1 419 ? 15.583 25.987 -17.524 1.00 95.50 419 GLN A CA 1
ATOM 3371 C C . GLN A 1 419 ? 15.930 25.957 -19.018 1.00 95.50 419 GLN A C 1
ATOM 3373 O O . GLN A 1 419 ? 15.155 25.401 -19.791 1.00 95.50 419 GLN A O 1
ATOM 3378 N N . SER A 1 420 ? 17.083 26.504 -19.422 1.00 94.62 420 SER A N 1
ATOM 3379 C CA . SER A 1 420 ? 17.525 26.500 -20.824 1.00 94.62 420 SER A CA 1
ATOM 3380 C C . SER A 1 420 ? 17.743 25.081 -21.359 1.00 94.62 420 SER A C 1
ATOM 3382 O O . SER A 1 420 ? 17.314 24.774 -22.470 1.00 94.62 420 SER A O 1
ATOM 3384 N N . THR A 1 421 ? 18.321 24.180 -20.554 1.00 96.00 421 THR A N 1
ATOM 3385 C CA . THR A 1 421 ? 18.437 22.762 -20.948 1.00 96.00 421 THR A CA 1
ATOM 3386 C C . THR A 1 421 ? 17.076 22.091 -21.128 1.00 96.00 421 THR A C 1
ATOM 3388 O O . THR A 1 421 ? 16.856 21.405 -22.124 1.00 96.00 421 THR A O 1
ATOM 3391 N N . GLN A 1 422 ? 16.136 22.316 -20.203 1.00 95.06 422 GLN A N 1
ATOM 3392 C CA . GLN A 1 422 ? 14.822 21.672 -20.224 1.00 95.06 422 GLN A CA 1
ATOM 3393 C C . GLN A 1 422 ? 13.946 22.210 -21.357 1.00 95.06 422 GLN A C 1
ATOM 3395 O O . GLN A 1 422 ? 13.202 21.463 -21.988 1.00 95.06 422 GLN A O 1
ATOM 3400 N N . GLU A 1 423 ? 14.063 23.502 -21.653 1.00 94.81 423 GLU A N 1
ATOM 3401 C CA . GLU A 1 423 ? 13.405 24.146 -22.785 1.00 94.81 423 GLU A CA 1
ATOM 3402 C C . GLU A 1 423 ? 13.782 23.480 -24.112 1.00 94.81 423 GLU A C 1
ATOM 3404 O O . GLU A 1 423 ? 12.915 23.205 -24.938 1.00 94.81 423 GLU A O 1
ATOM 3409 N N . GLN A 1 424 ? 15.064 23.173 -24.304 1.00 96.00 424 GLN A N 1
ATOM 3410 C CA . GLN A 1 424 ? 15.533 22.486 -25.502 1.00 96.00 424 GLN A CA 1
ATOM 3411 C C . GLN A 1 424 ? 15.195 20.986 -25.477 1.00 96.00 424 GLN A C 1
ATOM 3413 O O . GLN A 1 424 ? 14.780 20.435 -26.499 1.00 96.00 424 GLN A O 1
ATOM 3418 N N . PHE A 1 425 ? 15.263 20.335 -24.311 1.00 96.44 425 PHE A N 1
ATOM 3419 C CA . PHE A 1 425 ? 14.872 18.930 -24.145 1.00 96.44 425 PHE A CA 1
ATOM 3420 C C . PHE A 1 425 ? 13.392 18.675 -24.481 1.00 96.44 425 PHE A C 1
ATOM 3422 O O . PHE A 1 425 ? 13.064 17.634 -25.049 1.00 96.44 425 PHE A O 1
ATOM 3429 N N . PHE A 1 426 ? 12.501 19.648 -24.250 1.00 95.31 426 PHE A N 1
ATOM 3430 C CA . PHE A 1 426 ? 11.091 19.560 -24.659 1.00 95.31 426 PHE A CA 1
ATOM 3431 C C . PHE A 1 426 ? 10.917 19.193 -26.139 1.00 95.31 426 PHE A C 1
ATOM 3433 O O . PHE A 1 426 ? 9.998 18.454 -26.496 1.00 95.31 426 PHE A O 1
ATOM 3440 N N . TYR A 1 427 ? 11.793 19.680 -27.018 1.00 95.88 427 TYR A N 1
ATOM 3441 C CA . TYR A 1 427 ? 11.723 19.361 -28.441 1.00 95.88 427 TYR A CA 1
ATOM 3442 C C . TYR A 1 427 ? 12.138 17.922 -28.763 1.00 95.88 427 TYR A C 1
ATOM 3444 O O . TYR A 1 427 ? 11.702 17.407 -29.793 1.00 95.88 427 TYR A O 1
ATOM 3452 N N . ALA A 1 428 ? 12.942 17.274 -27.915 1.00 95.88 428 ALA A N 1
ATOM 3453 C CA . ALA A 1 428 ? 13.201 15.839 -28.004 1.00 95.88 428 ALA A CA 1
ATOM 3454 C C . ALA A 1 428 ? 11.952 15.054 -27.570 1.00 95.88 428 ALA A C 1
ATOM 3456 O O . ALA A 1 428 ? 11.431 14.271 -28.363 1.00 95.88 428 ALA A O 1
ATOM 3457 N N . VAL A 1 429 ? 11.386 15.372 -26.396 1.00 93.00 429 VAL A N 1
ATOM 3458 C CA . VAL A 1 429 ? 10.148 14.754 -25.869 1.00 93.00 429 VAL A CA 1
ATOM 3459 C C . VAL A 1 429 ? 9.005 14.846 -26.884 1.00 93.00 429 VAL A C 1
ATOM 3461 O O . VAL A 1 429 ? 8.396 13.854 -27.262 1.00 93.00 429 VAL A O 1
ATOM 3464 N N . ASN A 1 430 ? 8.747 16.039 -27.421 1.00 93.00 430 ASN A N 1
ATOM 3465 C CA . ASN A 1 430 ? 7.664 16.255 -28.380 1.00 93.00 430 ASN A CA 1
ATOM 3466 C C . ASN A 1 430 ? 7.890 15.568 -29.746 1.00 93.00 430 ASN A C 1
ATOM 3468 O O . ASN A 1 430 ? 6.956 15.457 -30.543 1.00 93.00 430 ASN A O 1
ATOM 3472 N N . TYR A 1 431 ? 9.122 15.163 -30.064 1.00 95.06 431 TYR A N 1
ATOM 3473 C CA . TYR A 1 431 ? 9.457 14.503 -31.328 1.00 95.06 431 TYR A CA 1
ATOM 3474 C C . TYR A 1 431 ? 9.492 12.972 -31.214 1.00 95.06 431 TYR A C 1
ATOM 3476 O O . TYR A 1 431 ? 9.279 12.297 -32.223 1.00 95.06 431 TYR A O 1
ATOM 3484 N N . PHE A 1 432 ? 9.739 12.437 -30.017 1.00 92.25 432 PHE A N 1
ATOM 3485 C CA . PHE A 1 432 ? 10.139 11.050 -29.769 1.00 92.25 432 PHE A CA 1
ATOM 3486 C C . PHE A 1 432 ? 9.157 9.979 -30.288 1.00 92.25 432 PHE A C 1
ATOM 3488 O O . PHE A 1 432 ? 9.579 8.953 -30.821 1.00 92.25 432 PHE A O 1
ATOM 3495 N N . SER A 1 433 ? 7.850 10.255 -30.294 1.00 93.44 433 SER A N 1
ATOM 3496 C CA . SER A 1 433 ? 6.847 9.327 -30.844 1.00 93.44 433 SER A CA 1
ATOM 3497 C C . SER A 1 433 ? 6.929 9.121 -32.367 1.00 93.44 433 SER A C 1
ATOM 3499 O O . SER A 1 433 ? 6.437 8.124 -32.900 1.00 93.44 433 SER A O 1
ATOM 3501 N N . ARG A 1 434 ? 7.572 10.033 -33.111 1.00 96.12 434 ARG A N 1
ATOM 3502 C CA . ARG A 1 434 ? 7.656 9.961 -34.582 1.00 96.12 434 ARG A CA 1
ATOM 3503 C C . ARG A 1 434 ? 8.618 8.867 -35.073 1.00 96.12 434 ARG A C 1
ATOM 3505 O O . ARG A 1 434 ? 8.217 8.125 -35.971 1.00 96.12 434 ARG A O 1
ATOM 3512 N N . PRO A 1 435 ? 9.853 8.737 -34.543 1.00 96.44 435 PRO A N 1
ATOM 3513 C CA . PRO A 1 435 ? 10.703 7.574 -34.795 1.00 96.44 435 PRO A CA 1
ATOM 3514 C C . PRO A 1 435 ? 9.999 6.235 -34.539 1.00 96.44 435 PRO A C 1
ATOM 3516 O O . PRO A 1 435 ? 10.065 5.358 -35.399 1.00 96.44 435 PRO A O 1
ATOM 3519 N N . MET A 1 436 ? 9.249 6.104 -33.437 1.00 94.31 436 MET A N 1
ATOM 3520 C CA . MET A 1 436 ? 8.478 4.888 -33.143 1.00 94.31 436 MET A CA 1
ATOM 3521 C C . MET A 1 436 ? 7.447 4.580 -34.233 1.00 94.31 436 MET A C 1
ATOM 3523 O O . MET A 1 436 ? 7.386 3.456 -34.728 1.00 94.31 436 MET A O 1
ATOM 3527 N N . ALA A 1 437 ? 6.698 5.585 -34.697 1.00 95.62 437 ALA A N 1
ATOM 3528 C CA . ALA A 1 437 ? 5.756 5.414 -35.804 1.00 95.62 437 ALA A CA 1
ATOM 3529 C C . ALA A 1 437 ? 6.444 4.935 -37.099 1.00 95.62 437 ALA A C 1
ATOM 3531 O O . ALA A 1 437 ? 5.921 4.069 -37.807 1.00 95.62 437 ALA A O 1
ATOM 3532 N N . ALA A 1 438 ? 7.631 5.475 -37.405 1.00 96.81 438 ALA A N 1
ATOM 3533 C CA . ALA A 1 438 ? 8.426 5.043 -38.553 1.00 96.81 438 ALA A CA 1
ATOM 3534 C C . ALA A 1 438 ? 8.913 3.592 -38.400 1.00 96.81 438 ALA A C 1
ATOM 3536 O O . ALA A 1 438 ? 8.885 2.834 -39.370 1.00 96.81 438 ALA A O 1
ATOM 3537 N N . LEU A 1 439 ? 9.304 3.192 -37.187 1.00 95.38 439 LEU A N 1
ATOM 3538 C CA . LEU A 1 439 ? 9.719 1.828 -36.870 1.00 95.38 439 LEU A CA 1
ATOM 3539 C C . LEU A 1 439 ? 8.558 0.830 -37.006 1.00 95.38 439 LEU A C 1
ATOM 3541 O O . LEU A 1 439 ? 8.700 -0.168 -37.713 1.00 95.38 439 LEU A O 1
ATOM 3545 N N . ILE A 1 440 ? 7.390 1.129 -36.422 1.00 94.94 440 ILE A N 1
ATOM 3546 C CA . ILE A 1 440 ? 6.176 0.290 -36.498 1.00 94.94 440 ILE A CA 1
ATOM 3547 C C . ILE A 1 440 ? 5.823 -0.039 -37.953 1.00 94.94 440 ILE A C 1
ATOM 3549 O O . ILE A 1 440 ? 5.463 -1.175 -38.275 1.00 94.94 440 ILE A O 1
ATOM 3553 N N . ALA A 1 441 ? 5.948 0.938 -38.858 1.00 94.56 441 ALA A N 1
ATOM 3554 C CA . ALA A 1 441 ? 5.640 0.758 -40.275 1.00 94.56 441 ALA A CA 1
ATOM 3555 C C . ALA A 1 441 ? 6.529 -0.291 -40.972 1.00 94.56 441 ALA A C 1
ATOM 3557 O O . ALA A 1 441 ? 6.158 -0.801 -42.031 1.00 94.56 441 ALA A O 1
ATOM 3558 N N . ARG A 1 442 ? 7.688 -0.622 -40.389 1.00 94.06 442 ARG A N 1
ATOM 3559 C CA . ARG A 1 442 ? 8.701 -1.513 -40.968 1.00 94.06 442 ARG A CA 1
ATOM 3560 C C . ARG A 1 442 ? 8.716 -2.909 -40.354 1.00 94.06 442 ARG A C 1
ATOM 3562 O O . ARG A 1 442 ? 9.308 -3.807 -40.950 1.00 94.06 442 ARG A O 1
ATOM 3569 N N . LEU A 1 443 ? 8.065 -3.116 -39.208 1.00 90.69 443 LEU A N 1
ATOM 3570 C CA . LEU A 1 443 ? 8.041 -4.423 -38.552 1.00 90.69 443 LEU A CA 1
ATOM 3571 C C . LEU A 1 443 ? 7.157 -5.409 -39.325 1.00 90.69 443 LEU A C 1
ATOM 3573 O O . LEU A 1 443 ? 5.989 -5.111 -39.579 1.00 90.69 443 LEU A O 1
ATOM 3577 N N . PRO A 1 444 ? 7.662 -6.584 -39.732 1.00 82.75 444 PRO A N 1
ATOM 3578 C CA . PRO A 1 444 ? 6.914 -7.485 -40.603 1.00 82.75 444 PRO A CA 1
ATOM 3579 C C . PRO A 1 444 ? 5.757 -8.186 -39.881 1.00 82.75 444 PRO A C 1
ATOM 3581 O O . PRO A 1 444 ? 4.703 -8.374 -40.486 1.00 82.75 444 PRO A O 1
ATOM 3584 N N . GLN A 1 445 ? 5.929 -8.547 -38.607 1.00 86.62 445 GLN A N 1
ATOM 3585 C CA . GLN A 1 445 ? 4.907 -9.247 -37.834 1.00 86.62 445 GLN A CA 1
ATOM 3586 C C . GLN A 1 445 ? 3.940 -8.264 -37.187 1.00 86.62 445 GLN A C 1
ATOM 3588 O O . GLN A 1 445 ? 4.336 -7.206 -36.706 1.00 86.62 445 GLN A O 1
ATOM 3593 N N . HIS A 1 446 ? 2.657 -8.621 -37.159 1.00 85.56 446 HIS A N 1
ATOM 3594 C CA . HIS A 1 446 ? 1.650 -7.805 -36.484 1.00 85.56 446 HIS A CA 1
ATOM 3595 C C . HIS A 1 446 ? 1.847 -7.782 -34.968 1.00 85.56 446 HIS A C 1
ATOM 3597 O O . HIS A 1 446 ? 1.644 -6.730 -34.381 1.00 85.56 446 HIS A O 1
ATOM 3603 N N . ALA A 1 447 ? 2.258 -8.904 -34.364 1.00 81.31 447 ALA A N 1
ATOM 3604 C CA . ALA A 1 447 ? 2.483 -9.007 -32.922 1.00 81.31 447 ALA A CA 1
ATOM 3605 C C . ALA A 1 447 ? 3.537 -7.996 -32.442 1.00 81.31 447 ALA A C 1
ATOM 3607 O O . ALA A 1 447 ? 3.241 -7.196 -31.567 1.00 81.31 447 ALA A O 1
ATOM 3608 N N . ASP A 1 448 ? 4.686 -7.931 -33.120 1.00 84.81 448 ASP A N 1
ATOM 3609 C CA . ASP A 1 448 ? 5.787 -7.011 -32.793 1.00 84.81 448 ASP A CA 1
ATOM 3610 C C . ASP A 1 448 ? 5.399 -5.525 -32.907 1.00 84.81 448 ASP A C 1
ATOM 3612 O O . ASP A 1 448 ? 6.068 -4.651 -32.365 1.00 84.81 448 ASP A O 1
ATOM 3616 N N . ARG A 1 449 ? 4.325 -5.205 -33.641 1.00 89.81 449 ARG A N 1
ATOM 3617 C CA . ARG A 1 449 ? 3.828 -3.827 -33.750 1.00 89.81 449 ARG A CA 1
ATOM 3618 C C . ARG A 1 449 ? 2.982 -3.413 -32.558 1.00 89.81 449 ARG A C 1
ATOM 3620 O O . ARG A 1 449 ? 2.865 -2.214 -32.347 1.00 89.81 449 ARG A O 1
ATOM 3627 N N . ILE A 1 450 ? 2.332 -4.354 -31.871 1.00 85.81 450 ILE A N 1
ATOM 3628 C CA . ILE A 1 450 ? 1.322 -4.038 -30.854 1.00 85.81 450 ILE A CA 1
ATOM 3629 C C . ILE A 1 450 ? 1.962 -3.354 -29.653 1.00 85.81 450 ILE A C 1
ATOM 3631 O O . ILE A 1 450 ? 1.479 -2.297 -29.266 1.00 85.81 450 ILE A O 1
ATOM 3635 N N . ASP A 1 451 ? 3.070 -3.888 -29.148 1.00 82.88 451 ASP A N 1
ATOM 3636 C CA . ASP A 1 451 ? 3.736 -3.339 -27.963 1.00 82.88 451 ASP A CA 1
ATOM 3637 C C . ASP A 1 451 ? 4.263 -1.913 -28.250 1.00 82.88 451 ASP A C 1
ATOM 3639 O O . ASP A 1 451 ? 3.854 -0.943 -27.621 1.00 82.88 451 ASP A O 1
ATOM 3643 N N . ILE A 1 452 ? 4.997 -1.709 -29.355 1.00 88.62 452 ILE A N 1
ATOM 3644 C CA . ILE A 1 452 ? 5.457 -0.356 -29.748 1.00 88.62 452 ILE A CA 1
ATOM 3645 C C . ILE A 1 452 ? 4.278 0.592 -30.059 1.00 88.62 452 ILE A C 1
ATOM 3647 O O . ILE A 1 452 ? 4.362 1.805 -29.851 1.00 88.62 452 ILE A O 1
ATOM 3651 N N . LEU A 1 453 ? 3.160 0.071 -30.575 1.00 89.06 453 LEU A N 1
ATOM 3652 C CA . LEU A 1 453 ? 1.952 0.867 -30.796 1.00 89.06 453 LEU A CA 1
ATOM 3653 C C . LEU A 1 453 ? 1.313 1.299 -29.471 1.00 89.06 453 LEU A C 1
ATOM 3655 O O . LEU A 1 453 ? 0.831 2.429 -29.407 1.00 89.06 453 LEU A O 1
ATOM 3659 N N . HIS A 1 454 ? 1.318 0.448 -28.443 1.00 83.44 454 HIS A N 1
ATOM 3660 C CA . HIS A 1 454 ? 0.875 0.816 -27.100 1.00 83.44 454 HIS A CA 1
ATOM 3661 C C . HIS A 1 454 ? 1.747 1.935 -26.527 1.00 83.44 454 HIS A C 1
ATOM 3663 O O . HIS A 1 454 ? 1.183 2.962 -26.154 1.00 83.44 454 HIS A O 1
ATOM 3669 N N . ASN A 1 455 ? 3.080 1.834 -26.618 1.00 85.75 455 ASN A N 1
ATOM 3670 C CA . ASN A 1 455 ? 3.983 2.934 -26.235 1.00 85.75 455 ASN A CA 1
ATOM 3671 C C . ASN A 1 455 ? 3.611 4.240 -26.948 1.00 85.75 455 ASN A C 1
ATOM 3673 O O . ASN A 1 455 ? 3.484 5.295 -26.333 1.00 85.75 455 ASN A O 1
ATOM 3677 N N . MET A 1 456 ? 3.346 4.185 -28.258 1.00 89.38 456 MET A N 1
ATOM 3678 C CA . MET A 1 456 ? 2.950 5.379 -29.008 1.00 89.38 456 MET A CA 1
ATOM 3679 C C . MET A 1 456 ? 1.594 5.954 -28.559 1.00 89.38 456 MET A C 1
ATOM 3681 O O . MET A 1 456 ? 1.404 7.172 -28.616 1.00 89.38 456 MET A O 1
ATOM 3685 N N . VAL A 1 457 ? 0.634 5.114 -28.164 1.00 86.25 457 VAL A N 1
ATOM 3686 C CA . VAL A 1 457 ? -0.663 5.561 -27.628 1.00 86.25 457 VAL A CA 1
ATOM 3687 C C . VAL A 1 457 ? -0.484 6.224 -26.263 1.00 86.25 457 VAL A C 1
ATOM 3689 O O . VAL A 1 457 ? -1.063 7.289 -26.033 1.00 86.25 457 VAL A O 1
ATOM 3692 N N . GLU A 1 458 ? 0.366 5.660 -25.413 1.00 83.69 458 GLU A N 1
ATOM 3693 C CA . GLU A 1 458 ? 0.678 6.182 -24.082 1.00 83.69 458 GLU A CA 1
ATOM 3694 C C . GLU A 1 458 ? 1.425 7.524 -24.149 1.00 83.69 458 GLU A C 1
ATOM 3696 O O . GLU A 1 458 ? 1.045 8.477 -23.471 1.00 83.69 458 GLU A O 1
ATOM 3701 N N . GLU A 1 459 ? 2.360 7.687 -25.094 1.00 84.62 459 GLU A N 1
ATOM 3702 C CA . GLU A 1 459 ? 2.979 8.984 -25.429 1.00 84.62 459 GLU A CA 1
ATOM 3703 C C . GLU A 1 459 ? 1.937 10.070 -25.779 1.00 84.62 459 GLU A C 1
ATOM 3705 O O . GLU A 1 459 ? 2.123 11.273 -25.540 1.00 84.62 459 GLU A O 1
ATOM 3710 N N . HIS A 1 460 ? 0.796 9.644 -26.332 1.00 88.19 460 HIS A N 1
ATOM 3711 C CA . HIS A 1 460 ? -0.379 10.471 -26.609 1.00 88.19 460 HIS A CA 1
ATOM 3712 C C . HIS A 1 460 ? -1.442 10.364 -25.503 1.00 88.19 460 HIS A C 1
ATOM 3714 O O . HIS A 1 460 ? -2.634 10.545 -25.763 1.00 88.19 460 HIS A O 1
ATOM 3720 N N . GLY A 1 461 ? -1.022 10.122 -24.262 1.00 81.81 461 GLY A N 1
ATOM 3721 C CA . GLY A 1 461 ? -1.845 10.208 -23.061 1.00 81.81 461 GLY A CA 1
ATOM 3722 C C . GLY A 1 461 ? -3.103 9.346 -23.092 1.00 81.81 461 GLY A C 1
ATOM 3723 O O . GLY A 1 461 ? -4.144 9.810 -22.624 1.00 81.81 461 GLY A O 1
ATOM 3724 N N . ASP A 1 462 ? -3.049 8.168 -23.718 1.00 83.50 462 ASP A N 1
ATOM 3725 C CA . ASP A 1 462 ? -4.195 7.268 -23.916 1.00 83.50 462 ASP A CA 1
ATOM 3726 C C . ASP A 1 462 ? -5.399 7.967 -24.550 1.00 83.50 462 ASP A C 1
ATOM 3728 O O . ASP A 1 462 ? -6.551 7.822 -24.131 1.00 83.50 462 ASP A O 1
ATOM 3732 N N . PHE A 1 463 ? -5.118 8.779 -25.570 1.00 85.81 463 PHE A N 1
ATOM 3733 C CA . PHE A 1 463 ? -6.091 9.612 -26.279 1.00 85.81 463 PHE A CA 1
ATOM 3734 C C . PHE A 1 463 ? -6.681 10.773 -25.451 1.00 85.81 463 PHE A C 1
ATOM 3736 O O . PHE A 1 463 ? -7.552 11.495 -25.948 1.00 85.81 463 PHE A O 1
ATOM 3743 N N . ASP A 1 464 ? -6.187 11.033 -24.236 1.00 82.44 464 ASP A N 1
ATOM 3744 C CA . ASP A 1 464 ? -6.463 12.261 -23.489 1.00 82.44 464 ASP A CA 1
ATOM 3745 C C . ASP A 1 464 ? -5.388 13.317 -23.770 1.00 82.44 464 ASP A C 1
ATOM 3747 O O . ASP A 1 464 ? -4.272 13.282 -23.250 1.00 82.44 464 ASP A O 1
ATOM 3751 N N . SER A 1 465 ? -5.768 14.347 -24.530 1.00 86.31 465 SER A N 1
ATOM 3752 C CA . SER A 1 465 ? -4.893 15.482 -24.858 1.00 86.31 465 SER A CA 1
ATOM 3753 C C . SER A 1 465 ? -4.220 16.146 -23.658 1.00 86.31 465 SER A C 1
ATOM 3755 O O . SER A 1 465 ? -3.130 16.693 -23.802 1.00 86.31 465 SER A O 1
ATOM 3757 N N . LYS A 1 466 ? -4.824 16.111 -22.465 1.00 82.94 466 LYS A N 1
ATOM 3758 C CA . LYS A 1 466 ? -4.225 16.712 -21.265 1.00 82.94 466 LYS A CA 1
ATOM 3759 C C . LYS A 1 466 ? -3.053 15.894 -20.730 1.00 82.94 466 LYS A C 1
ATOM 3761 O O . LYS A 1 466 ? -2.219 16.453 -20.022 1.00 82.94 466 LYS A O 1
ATOM 3766 N N . LYS A 1 467 ? -3.010 14.605 -21.062 1.00 82.12 467 LYS A N 1
ATOM 3767 C CA . LYS A 1 467 ? -2.014 13.638 -20.604 1.00 82.12 467 LYS A CA 1
ATOM 3768 C C . LYS A 1 467 ? -0.903 13.373 -21.615 1.00 82.12 467 LYS A C 1
ATOM 3770 O O . LYS A 1 467 ? 0.022 12.651 -21.281 1.00 82.12 467 LYS A O 1
ATOM 3775 N N . TYR A 1 468 ? -0.960 13.966 -22.811 1.00 88.88 468 TYR A N 1
ATOM 3776 C CA . TYR A 1 468 ? 0.129 13.849 -23.788 1.00 88.88 468 TYR A CA 1
ATOM 3777 C C . TYR A 1 468 ? 1.464 14.185 -23.120 1.00 88.88 468 TYR A C 1
ATOM 3779 O O . TYR A 1 468 ? 1.545 15.201 -22.421 1.00 88.88 468 TYR A O 1
ATOM 3787 N N . HIS A 1 469 ? 2.512 13.402 -23.375 1.00 85.81 469 HIS A N 1
ATOM 3788 C CA . HIS A 1 469 ? 3.816 13.597 -22.731 1.00 85.81 469 HIS A CA 1
ATOM 3789 C C . HIS A 1 469 ? 4.382 15.001 -22.976 1.00 85.81 469 HIS A C 1
ATOM 3791 O O . HIS A 1 469 ? 4.876 15.667 -22.067 1.00 85.81 469 HIS A O 1
ATOM 3797 N N . SER A 1 470 ? 4.177 15.546 -24.176 1.00 89.94 470 SER A N 1
ATOM 3798 C CA . SER A 1 470 ? 4.531 16.935 -24.483 1.00 89.94 470 SER A CA 1
ATOM 3799 C C . SER A 1 470 ? 3.773 17.960 -23.623 1.00 89.94 470 SER A C 1
ATOM 3801 O O . SER A 1 470 ? 4.330 18.998 -23.263 1.00 89.94 470 SER A O 1
ATOM 3803 N N . ASN A 1 471 ? 2.521 17.691 -23.248 1.00 90.00 471 ASN A N 1
ATOM 3804 C CA . ASN A 1 471 ? 1.720 18.579 -22.406 1.00 90.00 471 ASN A CA 1
ATOM 3805 C C . ASN A 1 471 ? 2.043 18.417 -20.915 1.00 90.00 471 ASN A C 1
ATOM 3807 O O . ASN A 1 471 ? 2.085 19.425 -20.202 1.00 90.00 471 ASN A O 1
ATOM 3811 N N . THR A 1 472 ? 2.334 17.201 -20.443 1.00 88.00 472 THR A N 1
ATOM 3812 C CA . THR A 1 472 ? 2.823 16.987 -19.070 1.00 88.00 472 THR A CA 1
ATOM 3813 C C . THR A 1 472 ? 4.202 17.629 -18.880 1.00 88.00 472 THR A C 1
ATOM 3815 O O . THR A 1 472 ? 4.410 18.326 -17.884 1.00 88.00 472 THR A O 1
ATOM 3818 N N . PHE A 1 473 ? 5.091 17.544 -19.879 1.00 90.69 473 PHE A N 1
ATOM 3819 C CA . PHE A 1 473 ? 6.386 18.232 -19.867 1.00 90.69 473 PHE A CA 1
ATOM 3820 C C . PHE A 1 473 ? 6.232 19.758 -19.889 1.00 90.69 473 PHE A C 1
ATOM 3822 O O . PHE A 1 473 ? 6.888 20.462 -19.125 1.00 90.69 473 PHE A O 1
ATOM 3829 N N . LYS A 1 474 ? 5.313 20.309 -20.698 1.00 91.12 474 LYS A N 1
ATOM 3830 C CA . LYS A 1 474 ? 5.002 21.753 -20.671 1.00 91.12 474 LYS A CA 1
ATOM 3831 C C . LYS A 1 474 ? 4.501 22.222 -19.310 1.00 91.12 474 LYS A C 1
ATOM 3833 O O . LYS A 1 474 ? 4.828 23.332 -18.892 1.00 91.12 474 LYS A O 1
ATOM 3838 N N . LYS A 1 475 ? 3.705 21.401 -18.619 1.00 89.56 475 LYS A N 1
ATOM 3839 C CA . LYS A 1 475 ? 3.258 21.710 -17.258 1.00 89.56 475 LYS A CA 1
ATOM 3840 C C . LYS A 1 475 ? 4.458 21.806 -16.313 1.00 89.56 475 LYS A C 1
ATOM 3842 O O . LYS A 1 475 ? 4.557 22.798 -15.599 1.00 89.56 475 LYS A O 1
ATOM 3847 N N . PHE A 1 476 ? 5.386 20.850 -16.379 1.00 90.69 476 PHE A N 1
ATOM 3848 C CA . PHE A 1 476 ? 6.651 20.893 -15.634 1.00 90.69 476 PHE A CA 1
ATOM 3849 C C . PHE A 1 476 ? 7.508 22.124 -15.987 1.00 90.69 476 PHE A C 1
ATOM 3851 O O . PHE A 1 476 ? 7.990 22.828 -15.104 1.00 90.69 476 PHE A O 1
ATOM 3858 N N . LEU A 1 477 ? 7.647 22.471 -17.267 1.00 92.94 477 LEU A N 1
ATOM 3859 C CA . LEU A 1 477 ? 8.333 23.704 -17.668 1.00 92.94 477 LEU A CA 1
ATOM 3860 C C . LEU A 1 477 ? 7.709 24.945 -17.012 1.00 92.94 477 LEU A C 1
ATOM 3862 O O . LEU A 1 477 ? 8.426 25.817 -16.519 1.00 92.94 477 LEU A O 1
ATOM 3866 N N . GLY A 1 478 ? 6.377 24.985 -16.924 1.00 92.12 478 GLY A N 1
ATOM 3867 C CA . GLY A 1 478 ? 5.648 26.037 -16.222 1.00 92.12 478 GLY A CA 1
ATOM 3868 C C . GLY A 1 478 ? 6.003 26.141 -14.736 1.00 92.12 478 GLY A C 1
ATOM 3869 O O . GLY A 1 478 ? 6.141 27.257 -14.235 1.00 92.12 478 GLY A O 1
ATOM 3870 N N . THR A 1 479 ? 6.209 25.015 -14.041 1.00 91.12 479 THR A N 1
ATOM 3871 C CA . THR A 1 479 ? 6.554 25.011 -12.605 1.00 91.12 479 THR A CA 1
ATOM 3872 C C . THR A 1 479 ? 7.949 25.565 -12.350 1.00 91.12 479 THR A C 1
ATOM 3874 O O . THR A 1 479 ? 8.166 26.218 -11.335 1.00 91.12 479 THR A O 1
ATOM 3877 N N . ILE A 1 480 ? 8.877 25.387 -13.295 1.00 92.31 480 ILE A N 1
ATOM 3878 C CA . ILE A 1 480 ? 10.213 25.990 -13.226 1.00 92.31 480 ILE A CA 1
ATOM 3879 C C . ILE A 1 480 ? 10.287 27.369 -13.896 1.00 92.31 480 ILE A C 1
ATOM 3881 O O . ILE A 1 480 ? 11.380 27.900 -14.037 1.00 92.31 480 ILE A O 1
ATOM 3885 N N . GLY A 1 481 ? 9.169 27.979 -14.303 1.00 91.94 481 GLY A N 1
ATOM 3886 C CA . GLY A 1 481 ? 9.129 29.352 -14.830 1.00 91.94 481 GLY A CA 1
ATOM 3887 C C . GLY A 1 481 ? 9.394 29.508 -16.335 1.00 91.94 481 GLY A C 1
ATOM 3888 O O . GLY A 1 481 ? 9.584 30.630 -16.810 1.00 91.94 481 GLY A O 1
ATOM 3889 N N . VAL A 1 482 ? 9.379 28.421 -17.110 1.00 91.88 482 VAL A N 1
ATOM 3890 C CA . VAL A 1 482 ? 9.448 28.448 -18.581 1.00 91.88 482 VAL A CA 1
ATOM 3891 C C . VAL A 1 482 ? 8.027 28.484 -19.150 1.00 91.88 482 VAL A C 1
ATOM 3893 O O . VAL A 1 482 ? 7.216 27.595 -18.911 1.00 91.88 482 VAL A O 1
ATOM 3896 N N . ASN A 1 483 ? 7.701 29.532 -19.912 1.00 88.00 483 ASN A N 1
ATOM 3897 C CA . ASN A 1 483 ? 6.369 29.725 -20.494 1.00 88.00 483 ASN A CA 1
ATOM 3898 C C . ASN A 1 483 ? 6.352 29.482 -22.014 1.00 88.00 483 ASN A C 1
ATOM 3900 O O . ASN A 1 483 ? 7.392 29.450 -22.668 1.00 88.00 483 ASN A O 1
ATOM 3904 N N . GLN A 1 484 ? 5.150 29.368 -22.591 1.00 84.44 484 GLN A N 1
ATOM 3905 C CA . GLN A 1 484 ? 4.974 29.104 -24.026 1.00 84.44 484 GLN A CA 1
ATOM 3906 C C . GLN A 1 484 ? 5.645 30.165 -24.912 1.00 84.44 484 GLN A C 1
ATOM 3908 O O . GLN A 1 484 ? 6.236 29.819 -25.925 1.00 84.44 484 GLN A O 1
ATOM 3913 N N . ARG A 1 485 ? 5.632 31.442 -24.509 1.00 85.25 485 ARG A N 1
ATOM 3914 C CA . ARG A 1 485 ? 6.282 32.517 -25.273 1.00 85.25 485 ARG A CA 1
ATOM 3915 C C . ARG A 1 485 ? 7.797 32.321 -25.358 1.00 85.25 485 ARG A C 1
ATOM 3917 O O . ARG A 1 485 ? 8.375 32.633 -26.391 1.00 85.25 485 ARG A O 1
ATOM 3924 N N . ARG A 1 486 ? 8.422 31.830 -24.284 1.00 85.12 486 ARG A N 1
ATOM 3925 C CA . ARG A 1 486 ? 9.852 31.502 -24.244 1.00 85.12 486 ARG A CA 1
ATOM 3926 C C . ARG A 1 486 ? 10.164 30.334 -25.187 1.00 85.12 486 ARG A C 1
ATOM 3928 O O . ARG A 1 486 ? 11.076 30.454 -25.993 1.00 85.12 486 ARG A O 1
ATOM 3935 N N . LEU A 1 487 ? 9.334 29.285 -25.179 1.00 85.69 487 LEU A N 1
ATOM 3936 C CA . LEU A 1 487 ? 9.446 28.163 -26.124 1.00 85.69 487 LEU A CA 1
ATOM 3937 C C . LEU A 1 487 ? 9.309 28.619 -27.585 1.00 85.69 487 LEU A C 1
ATOM 3939 O O . LEU A 1 487 ? 10.154 28.296 -28.412 1.00 85.69 487 LEU A O 1
ATOM 3943 N N . ASP A 1 488 ? 8.298 29.434 -27.900 1.00 83.62 488 ASP A N 1
ATOM 3944 C CA . ASP A 1 488 ? 8.037 29.911 -29.268 1.00 83.62 488 ASP A CA 1
ATOM 3945 C C . ASP A 1 488 ? 9.192 30.751 -29.851 1.00 83.62 488 ASP A C 1
ATOM 3947 O O . ASP A 1 488 ? 9.306 30.902 -31.068 1.00 83.62 488 ASP A O 1
ATOM 3951 N N . GLN A 1 489 ? 10.039 31.325 -28.994 1.00 85.50 489 GLN A N 1
ATOM 3952 C CA . GLN A 1 489 ? 11.173 32.170 -29.380 1.00 85.50 489 GLN A CA 1
ATOM 3953 C C . GLN A 1 489 ? 12.475 31.389 -29.595 1.00 85.50 489 GLN A C 1
ATOM 3955 O O . GLN A 1 489 ? 13.445 31.963 -30.090 1.00 85.50 489 GLN A O 1
ATOM 3960 N N . SER A 1 490 ? 12.497 30.103 -29.250 1.00 84.38 490 SER A N 1
ATOM 3961 C CA . SER A 1 490 ? 13.703 29.286 -29.178 1.00 84.38 490 SER A CA 1
ATOM 3962 C C . SER A 1 490 ? 13.484 27.987 -29.954 1.00 84.38 490 SER A C 1
ATOM 3964 O O . SER A 1 490 ? 12.962 27.019 -29.401 1.00 84.38 490 SER A O 1
ATOM 3966 N N . PRO A 1 491 ? 13.781 27.957 -31.267 1.00 89.06 491 PRO A N 1
ATOM 3967 C CA . PRO A 1 491 ? 13.652 26.740 -32.064 1.00 89.06 491 PRO A CA 1
ATOM 3968 C C . PRO A 1 491 ? 14.618 25.643 -31.571 1.00 89.06 491 PRO A C 1
ATOM 3970 O O . PRO A 1 491 ? 15.585 25.951 -30.868 1.00 89.06 491 PRO A O 1
ATOM 3973 N N . PRO A 1 492 ? 14.402 24.367 -31.952 1.00 93.25 492 PRO A N 1
ATOM 3974 C CA . PRO A 1 492 ? 15.294 23.282 -31.555 1.00 93.25 492 PRO A CA 1
ATOM 3975 C C . PRO A 1 492 ? 16.723 23.536 -32.047 1.00 93.25 492 PRO A C 1
ATOM 3977 O O . PRO A 1 492 ? 16.955 23.758 -33.241 1.00 93.25 492 PRO A O 1
ATOM 3980 N N . GLY A 1 493 ? 17.670 23.482 -31.113 1.00 94.31 493 GLY A N 1
ATOM 3981 C CA . GLY A 1 493 ? 19.096 23.666 -31.339 1.00 94.31 493 GLY A CA 1
ATOM 3982 C C . GLY A 1 493 ? 19.724 22.546 -32.167 1.00 94.31 493 GLY A C 1
ATOM 3983 O O . GLY A 1 493 ? 19.098 21.535 -32.501 1.00 94.31 493 GLY A O 1
ATOM 3984 N N . SER A 1 494 ? 20.995 22.721 -32.523 1.00 95.69 494 SER A N 1
ATOM 3985 C CA . SER A 1 494 ? 21.736 21.766 -33.356 1.00 95.69 494 SER A CA 1
ATOM 3986 C C . SER A 1 494 ? 21.816 20.381 -32.715 1.00 95.69 494 SER A C 1
ATOM 3988 O O . SER A 1 494 ? 21.600 19.394 -33.417 1.00 95.69 494 SER A O 1
ATOM 3990 N N . ILE A 1 495 ? 22.058 20.298 -31.401 1.00 97.00 495 ILE A N 1
ATOM 3991 C CA . ILE A 1 495 ? 22.164 19.010 -30.710 1.00 97.00 495 ILE A CA 1
ATOM 3992 C C . ILE A 1 495 ? 20.829 18.258 -30.665 1.00 97.00 495 ILE A C 1
ATOM 3994 O O . ILE A 1 495 ? 20.782 17.061 -30.944 1.00 97.00 495 ILE A O 1
ATOM 3998 N N . VAL A 1 496 ? 19.725 18.968 -30.419 1.00 97.56 496 VAL A N 1
ATOM 3999 C CA . VAL A 1 496 ? 18.376 18.388 -30.431 1.00 97.56 496 VAL A CA 1
ATOM 4000 C C . VAL A 1 496 ? 18.033 17.866 -31.825 1.00 97.56 496 VAL A C 1
ATOM 4002 O O . VAL A 1 496 ? 17.517 16.760 -31.971 1.00 97.56 496 VAL A O 1
ATOM 4005 N N . ASN A 1 497 ? 18.353 18.633 -32.872 1.00 97.50 497 ASN A N 1
ATOM 4006 C CA . ASN A 1 497 ? 18.150 18.183 -34.247 1.00 97.50 497 ASN A CA 1
ATOM 4007 C C . ASN A 1 497 ? 19.022 16.966 -34.582 1.00 97.50 497 ASN A C 1
ATOM 4009 O O . ASN A 1 497 ? 18.538 16.045 -35.234 1.00 97.50 497 ASN A O 1
ATOM 4013 N N . ALA A 1 498 ? 20.275 16.925 -34.118 1.00 98.06 498 ALA A N 1
ATOM 4014 C CA . ALA A 1 498 ? 21.151 15.773 -34.308 1.00 98.06 498 ALA A CA 1
ATOM 4015 C C . ALA A 1 498 ? 20.561 14.506 -33.669 1.00 98.06 498 ALA A C 1
ATOM 4017 O O . ALA A 1 498 ? 20.497 13.467 -34.328 1.00 98.06 498 ALA A O 1
ATOM 4018 N N . PHE A 1 499 ? 20.054 14.606 -32.437 1.00 98.50 499 PHE A N 1
ATOM 4019 C CA . PHE A 1 499 ? 19.354 13.514 -31.759 1.00 98.50 499 PHE A CA 1
ATOM 4020 C C . PHE A 1 499 ? 18.109 13.064 -32.542 1.00 98.50 499 PHE A C 1
ATOM 4022 O O . PHE A 1 499 ? 18.019 11.909 -32.965 1.00 98.50 499 PHE A O 1
ATOM 4029 N N . ASN A 1 500 ? 17.196 13.992 -32.844 1.00 98.25 500 ASN A N 1
ATOM 4030 C CA . ASN A 1 500 ? 15.935 13.696 -33.529 1.00 98.25 500 ASN A CA 1
ATOM 4031 C C . ASN A 1 500 ? 16.139 13.091 -34.927 1.00 98.25 500 ASN A C 1
ATOM 4033 O O . ASN A 1 500 ? 15.452 12.141 -35.308 1.00 98.25 500 ASN A O 1
ATOM 4037 N N . PHE A 1 501 ? 17.084 13.622 -35.707 1.00 97.94 501 PHE A N 1
ATOM 4038 C CA . PHE A 1 501 ? 17.379 13.109 -37.045 1.00 97.94 501 PHE A CA 1
ATOM 4039 C C . PHE A 1 501 ? 18.079 11.756 -37.006 1.00 97.94 501 PHE A C 1
ATOM 4041 O O . PHE A 1 501 ? 17.807 10.929 -37.873 1.00 97.94 501 PHE A O 1
ATOM 4048 N N . THR A 1 502 ? 18.921 11.503 -36.001 1.00 98.31 502 THR A N 1
ATOM 4049 C CA . THR A 1 502 ? 19.528 10.181 -35.801 1.00 98.31 502 THR A CA 1
ATOM 4050 C C . THR A 1 502 ? 18.448 9.145 -35.509 1.00 98.31 502 THR A C 1
ATOM 4052 O O . THR A 1 502 ? 18.375 8.140 -36.214 1.00 98.31 502 THR A O 1
ATOM 4055 N N . LEU A 1 503 ? 17.546 9.413 -34.557 1.00 97.81 503 LEU A N 1
ATOM 4056 C CA . LEU A 1 503 ? 16.465 8.480 -34.223 1.00 97.81 503 LEU A CA 1
ATOM 4057 C C . LEU A 1 503 ? 15.522 8.222 -35.392 1.00 97.81 503 LEU A C 1
ATOM 4059 O O . LEU A 1 503 ? 15.200 7.069 -35.683 1.00 97.81 503 LEU A O 1
ATOM 4063 N N . MET A 1 504 ? 15.109 9.277 -36.095 1.00 98.38 504 MET A N 1
ATOM 4064 C CA . MET A 1 504 ? 14.273 9.136 -37.285 1.00 98.38 504 MET A CA 1
ATOM 4065 C C . MET A 1 504 ? 15.002 8.361 -38.387 1.00 98.38 504 MET A C 1
ATOM 4067 O O . MET A 1 504 ? 14.425 7.462 -38.993 1.00 98.38 504 MET A O 1
ATOM 4071 N N . GLY A 1 505 ? 16.272 8.685 -38.639 1.00 98.12 505 GLY A N 1
ATOM 4072 C CA . GLY A 1 505 ? 17.090 8.050 -39.667 1.00 98.12 505 GLY A CA 1
ATOM 4073 C C . GLY A 1 505 ? 17.250 6.553 -39.430 1.00 98.12 505 GLY A C 1
ATOM 4074 O O . GLY A 1 505 ? 16.950 5.766 -40.330 1.00 98.12 505 GLY A O 1
ATOM 4075 N N . VAL A 1 506 ? 17.637 6.168 -38.213 1.00 98.06 506 VAL A N 1
ATOM 4076 C CA . VAL A 1 506 ? 17.778 4.767 -37.801 1.00 98.06 506 VAL A CA 1
ATOM 4077 C C . VAL A 1 506 ? 16.433 4.046 -37.897 1.00 98.06 506 VAL A C 1
ATOM 4079 O O . VAL A 1 506 ? 16.332 3.015 -38.559 1.00 98.06 506 VAL A O 1
ATOM 4082 N N . SER A 1 507 ? 15.375 4.622 -37.323 1.00 97.56 507 SER A N 1
ATOM 4083 C CA . SER A 1 507 ? 14.050 3.991 -37.300 1.00 97.56 507 SER A CA 1
ATOM 4084 C C . SER A 1 507 ? 13.465 3.801 -38.701 1.00 97.56 507 SER A C 1
ATOM 4086 O O . SER A 1 507 ? 12.880 2.758 -38.993 1.00 97.56 507 SER A O 1
ATOM 4088 N N . ALA A 1 508 ? 13.676 4.757 -39.608 1.00 97.31 508 ALA A N 1
ATOM 4089 C CA . ALA A 1 508 ? 13.141 4.704 -40.965 1.00 97.31 508 ALA A CA 1
ATOM 4090 C C . ALA A 1 508 ? 13.987 3.878 -41.952 1.00 97.31 508 ALA A C 1
ATOM 4092 O O . ALA A 1 508 ? 13.422 3.356 -42.913 1.00 97.31 508 ALA A O 1
ATOM 4093 N N . ASN A 1 509 ? 15.307 3.753 -41.751 1.00 96.25 509 ASN A N 1
ATOM 4094 C CA . ASN A 1 509 ? 16.204 3.225 -42.792 1.00 96.25 509 ASN A CA 1
ATOM 4095 C C . ASN A 1 509 ? 17.058 2.016 -42.377 1.00 96.25 509 ASN A C 1
ATOM 4097 O O . ASN A 1 509 ? 17.342 1.182 -43.233 1.00 96.25 509 ASN A O 1
ATOM 4101 N N . GLU A 1 510 ? 17.439 1.870 -41.106 1.00 96.19 510 GLU A N 1
ATOM 4102 C CA . GLU A 1 510 ? 18.379 0.817 -40.672 1.00 96.19 510 GLU A CA 1
ATOM 4103 C C . GLU A 1 510 ? 17.714 -0.548 -40.461 1.00 96.19 510 GLU A C 1
ATOM 4105 O O . GLU A 1 510 ? 16.492 -0.664 -40.527 1.00 96.19 510 GLU A O 1
ATOM 4110 N N . ASP A 1 511 ? 18.490 -1.608 -40.223 1.00 96.81 511 ASP A N 1
ATOM 4111 C CA . ASP A 1 511 ? 17.935 -2.918 -39.841 1.00 96.81 511 ASP A CA 1
ATOM 4112 C C . ASP A 1 511 ? 17.008 -2.766 -38.608 1.00 96.81 511 ASP A C 1
ATOM 4114 O O . ASP A 1 511 ? 17.401 -2.104 -37.640 1.00 96.81 511 ASP A O 1
ATOM 4118 N N . PRO A 1 512 ? 15.789 -3.348 -38.609 1.00 96.12 512 PRO A N 1
ATOM 4119 C CA . PRO A 1 512 ? 14.863 -3.241 -37.484 1.00 96.12 512 PRO A CA 1
ATOM 4120 C C . PRO A 1 512 ? 15.473 -3.611 -36.129 1.00 96.12 512 PRO A C 1
ATOM 4122 O O . PRO A 1 512 ? 15.137 -2.965 -35.142 1.00 96.12 512 PRO A O 1
ATOM 4125 N N . LEU A 1 513 ? 16.407 -4.570 -36.067 1.00 97.12 513 LEU A N 1
ATOM 4126 C CA . LEU A 1 513 ? 17.073 -4.935 -34.812 1.00 97.12 513 LEU A CA 1
ATOM 4127 C C . LEU A 1 513 ? 17.906 -3.778 -34.243 1.00 97.12 513 LEU A C 1
ATOM 4129 O O . LEU A 1 513 ? 17.894 -3.546 -33.036 1.00 97.12 513 LEU A O 1
ATOM 4133 N N . ILE A 1 514 ? 18.600 -3.031 -35.109 1.00 98.44 514 ILE A N 1
ATOM 4134 C CA . ILE A 1 514 ? 19.380 -1.844 -34.721 1.00 98.44 514 ILE A CA 1
ATOM 4135 C C . ILE A 1 514 ? 18.427 -0.766 -34.210 1.00 98.44 514 ILE A C 1
ATOM 4137 O O . ILE A 1 514 ? 18.673 -0.157 -33.173 1.00 98.44 514 ILE A O 1
ATOM 4141 N N . ALA A 1 515 ? 17.334 -0.530 -34.938 1.00 97.88 515 ALA A N 1
ATOM 4142 C CA . ALA A 1 515 ? 16.381 0.515 -34.602 1.00 97.88 515 ALA A CA 1
ATOM 4143 C C . ALA A 1 515 ? 15.632 0.245 -33.297 1.00 97.88 515 ALA A C 1
ATOM 4145 O O . ALA A 1 515 ? 15.537 1.146 -32.465 1.00 97.88 515 ALA A O 1
ATOM 4146 N N . ILE A 1 516 ? 15.152 -0.982 -33.091 1.00 97.31 516 ILE A N 1
ATOM 4147 C CA . ILE A 1 516 ? 14.489 -1.387 -31.848 1.00 97.31 516 ILE A CA 1
ATOM 4148 C C . ILE A 1 516 ? 15.452 -1.240 -30.668 1.00 97.31 516 ILE A C 1
ATOM 4150 O O . ILE A 1 516 ? 15.111 -0.589 -29.686 1.00 97.31 516 ILE A O 1
ATOM 4154 N N . ALA A 1 517 ? 16.679 -1.757 -30.790 1.00 98.19 517 ALA A N 1
ATOM 4155 C CA . ALA A 1 517 ? 17.691 -1.636 -29.744 1.00 98.19 517 ALA A CA 1
ATOM 4156 C C . ALA A 1 517 ? 18.039 -0.170 -29.421 1.00 98.19 517 ALA A C 1
ATOM 4158 O O . ALA A 1 517 ? 18.174 0.192 -28.256 1.00 98.19 517 ALA A O 1
ATOM 4159 N N . CYS A 1 518 ? 18.155 0.679 -30.448 1.00 98.44 518 CYS A N 1
ATOM 4160 C CA . CYS A 1 518 ? 18.460 2.103 -30.303 1.00 98.44 518 CYS A CA 1
ATOM 4161 C C . CYS A 1 518 ? 17.368 2.863 -29.536 1.00 98.44 518 CYS A C 1
ATOM 4163 O O . CYS A 1 518 ? 17.694 3.641 -28.646 1.00 98.44 518 CYS A O 1
ATOM 4165 N N . ASN A 1 519 ? 16.088 2.620 -29.839 1.00 96.94 519 ASN A N 1
ATOM 4166 C CA . ASN A 1 519 ? 14.988 3.248 -29.099 1.00 96.94 519 ASN A CA 1
ATOM 4167 C C . ASN A 1 519 ? 14.869 2.655 -27.681 1.00 96.94 519 ASN A C 1
ATOM 4169 O O . ASN A 1 519 ? 14.795 3.407 -26.714 1.00 96.94 519 ASN A O 1
ATOM 4173 N N . GLY A 1 520 ? 14.952 1.326 -27.539 1.00 96.06 520 GLY A N 1
ATOM 4174 C CA . GLY A 1 520 ? 14.779 0.646 -26.252 1.00 96.06 520 GLY A CA 1
ATOM 4175 C C . GLY A 1 520 ? 15.810 1.033 -25.188 1.00 96.06 520 GLY A C 1
ATOM 4176 O O . GLY A 1 520 ? 15.448 1.213 -24.032 1.00 96.06 520 GLY A O 1
ATOM 4177 N N . ILE A 1 521 ? 17.087 1.229 -25.547 1.00 97.50 521 ILE A N 1
ATOM 4178 C CA . ILE A 1 521 ? 18.096 1.663 -24.560 1.00 97.50 521 ILE A CA 1
ATOM 4179 C C . ILE A 1 521 ? 17.908 3.114 -24.104 1.00 97.50 521 ILE A C 1
ATOM 4181 O O . ILE A 1 521 ? 18.331 3.456 -23.003 1.00 97.50 521 ILE A O 1
ATOM 4185 N N . ILE A 1 522 ? 17.297 3.966 -24.935 1.00 96.44 522 ILE A N 1
ATOM 4186 C CA . ILE A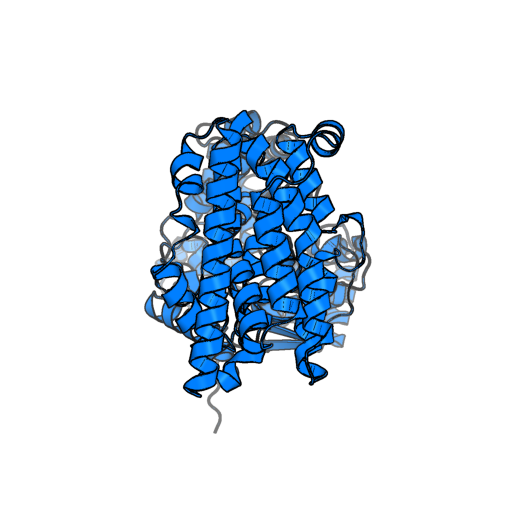 1 522 ? 17.009 5.356 -24.564 1.00 96.44 522 ILE A CA 1
ATOM 4187 C C . ILE A 1 522 ? 15.915 5.377 -23.505 1.00 96.44 522 ILE A C 1
ATOM 4189 O O . ILE A 1 522 ? 16.131 5.994 -22.469 1.00 96.44 522 ILE A O 1
ATOM 4193 N N . GLU A 1 523 ? 14.821 4.641 -23.718 1.00 92.75 523 GLU A N 1
ATOM 4194 C CA . GLU A 1 523 ? 13.769 4.436 -22.709 1.00 92.75 523 GLU A CA 1
ATOM 4195 C C . GLU A 1 523 ? 14.358 3.852 -21.420 1.00 92.75 523 GLU A C 1
ATOM 4197 O O . GLU A 1 523 ? 14.185 4.389 -20.327 1.00 92.75 523 GLU A O 1
ATOM 4202 N N . TYR A 1 524 ? 15.174 2.801 -21.560 1.00 92.88 524 TYR A N 1
ATOM 4203 C CA . TYR A 1 524 ? 15.779 2.117 -20.421 1.00 92.88 524 TYR A CA 1
ATOM 4204 C C . TYR A 1 524 ? 16.665 3.046 -19.581 1.00 92.88 524 TYR A C 1
ATOM 4206 O O . TYR A 1 524 ? 16.590 3.040 -18.354 1.00 92.88 524 TYR A O 1
ATOM 4214 N N . ALA A 1 525 ? 17.491 3.870 -20.233 1.00 93.19 525 ALA A N 1
ATOM 4215 C CA . ALA A 1 525 ? 18.331 4.853 -19.556 1.00 93.19 525 ALA A CA 1
ATOM 4216 C C . ALA A 1 525 ? 17.517 6.034 -19.003 1.00 93.19 525 ALA A C 1
ATOM 4218 O O . ALA A 1 525 ? 17.865 6.585 -17.953 1.00 93.19 525 ALA A O 1
ATOM 4219 N N . PHE A 1 526 ? 16.452 6.444 -19.700 1.00 91.44 526 PHE A N 1
ATOM 4220 C CA . PHE A 1 526 ? 15.639 7.588 -19.307 1.00 91.44 526 PHE A CA 1
ATOM 4221 C C . PHE A 1 526 ? 14.878 7.331 -18.006 1.00 91.44 526 PHE A C 1
ATOM 4223 O O . PHE A 1 526 ? 14.775 8.257 -17.208 1.00 91.44 526 PHE A O 1
ATOM 4230 N N . ALA A 1 527 ? 14.491 6.087 -17.713 1.00 84.94 527 ALA A N 1
ATOM 4231 C CA . ALA A 1 527 ? 13.882 5.711 -16.437 1.00 84.94 527 ALA A CA 1
ATOM 4232 C C . ALA A 1 527 ? 14.705 6.144 -15.203 1.00 84.94 527 ALA A C 1
ATOM 4234 O O . ALA A 1 527 ? 14.191 6.753 -14.263 1.00 84.94 527 ALA A O 1
ATOM 4235 N N . ASP A 1 528 ? 16.012 5.861 -15.195 1.00 84.50 528 ASP A N 1
ATOM 4236 C CA . ASP A 1 528 ? 16.877 6.216 -14.062 1.00 84.50 528 ASP A CA 1
ATOM 4237 C C . ASP A 1 528 ? 17.234 7.717 -14.077 1.00 84.50 528 ASP A C 1
ATOM 4239 O O . ASP A 1 528 ? 17.353 8.361 -13.028 1.00 84.50 528 ASP A O 1
ATOM 4243 N N . ILE A 1 529 ? 17.366 8.304 -15.271 1.00 90.69 529 ILE A N 1
ATOM 4244 C CA . ILE A 1 529 ? 17.614 9.739 -15.466 1.00 90.69 529 ILE A CA 1
ATOM 4245 C C . ILE A 1 529 ? 16.425 10.580 -14.982 1.00 90.69 529 ILE A C 1
ATOM 4247 O O . ILE A 1 529 ? 16.628 11.591 -14.304 1.00 90.69 529 ILE A O 1
ATOM 4251 N N . SER A 1 530 ? 15.196 10.175 -15.301 1.00 87.75 530 SER A N 1
ATOM 4252 C CA . SER A 1 530 ? 13.957 10.853 -14.922 1.00 87.75 530 SER A CA 1
ATOM 4253 C C . SER A 1 530 ? 13.763 10.809 -13.406 1.00 87.75 530 SER A C 1
ATOM 4255 O O . SER A 1 530 ? 13.495 11.850 -12.799 1.00 87.75 530 SER A O 1
ATOM 4257 N N . ALA A 1 531 ? 14.033 9.663 -12.769 1.00 81.62 531 ALA A N 1
ATOM 4258 C CA . ALA A 1 531 ? 14.047 9.524 -11.315 1.00 81.62 531 ALA A CA 1
ATOM 4259 C C . ALA A 1 531 ? 15.078 10.459 -10.649 1.00 81.62 531 ALA A C 1
ATOM 4261 O O . ALA A 1 531 ? 14.760 11.160 -9.680 1.00 81.62 531 ALA A O 1
ATOM 4262 N N . LEU A 1 532 ? 16.306 10.519 -11.180 1.00 87.06 532 LEU A N 1
ATOM 4263 C CA . LEU A 1 532 ? 17.358 11.404 -10.668 1.00 87.06 532 LEU A CA 1
ATOM 4264 C C . LEU A 1 532 ? 16.989 12.887 -10.822 1.00 87.06 532 LEU A C 1
ATOM 4266 O O . LEU A 1 532 ? 17.119 13.656 -9.866 1.00 87.06 532 LEU A O 1
ATOM 4270 N N . LEU A 1 533 ? 16.517 13.289 -12.005 1.00 90.12 533 LEU A N 1
ATOM 4271 C CA . LEU A 1 533 ? 16.066 14.654 -12.282 1.00 90.12 533 LEU A CA 1
ATOM 4272 C C . LEU A 1 533 ? 14.919 15.044 -1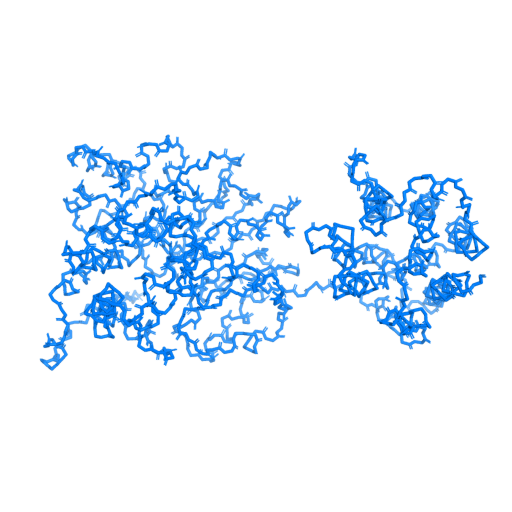1.352 1.00 90.12 533 LEU A C 1
ATOM 4274 O O . LEU A 1 533 ? 14.986 16.095 -10.714 1.00 90.12 533 LEU A O 1
ATOM 4278 N N . GLY A 1 534 ? 13.912 14.178 -11.221 1.00 86.75 534 GLY A N 1
ATOM 4279 C CA . GLY A 1 534 ? 12.766 14.382 -10.344 1.00 86.75 534 GLY A CA 1
ATOM 4280 C C . GLY A 1 534 ? 13.172 14.615 -8.891 1.00 86.75 534 GLY A C 1
ATOM 4281 O O . GLY A 1 534 ? 12.719 15.574 -8.264 1.00 86.75 534 GLY A O 1
ATOM 4282 N N . LYS A 1 535 ? 14.103 13.803 -8.378 1.0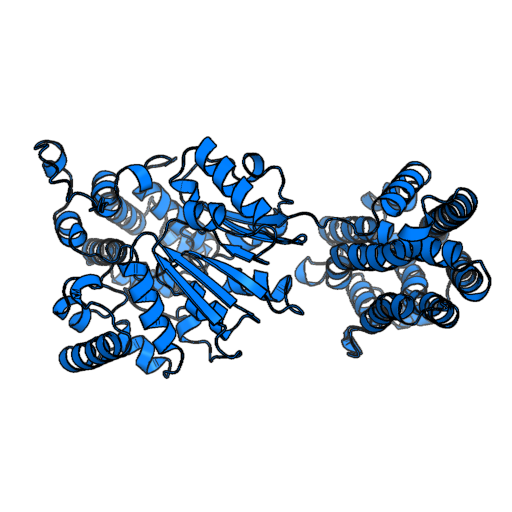0 84.25 535 LYS A N 1
ATOM 4283 C CA . LYS A 1 535 ? 14.673 13.992 -7.041 1.00 84.25 535 LYS A CA 1
ATOM 4284 C C . LYS A 1 535 ? 15.373 15.346 -6.907 1.00 84.25 535 LYS A C 1
ATOM 4286 O O . LYS A 1 535 ? 15.085 16.097 -5.977 1.00 84.25 535 LYS A O 1
ATOM 4291 N N . ILE A 1 536 ? 16.268 15.684 -7.837 1.00 89.12 536 ILE A N 1
ATOM 4292 C CA . ILE A 1 536 ? 17.087 16.896 -7.723 1.00 89.12 536 ILE A CA 1
ATOM 4293 C C . ILE A 1 536 ? 16.233 18.165 -7.789 1.00 89.12 536 ILE A C 1
ATOM 4295 O O . ILE A 1 536 ? 16.453 19.077 -6.995 1.00 89.12 536 ILE A O 1
ATOM 4299 N N . VAL A 1 537 ? 15.243 18.252 -8.683 1.00 90.31 537 VAL A N 1
ATOM 4300 C CA . VAL A 1 537 ? 14.421 19.473 -8.786 1.00 90.31 537 VAL A CA 1
ATOM 4301 C C . VAL A 1 537 ? 13.591 19.733 -7.521 1.00 90.31 537 VAL A C 1
ATOM 4303 O O . VAL A 1 537 ? 13.344 20.896 -7.185 1.00 90.31 537 VAL A O 1
ATOM 4306 N N . VAL A 1 538 ? 13.210 18.675 -6.795 1.00 86.62 538 VAL A N 1
ATOM 4307 C CA . VAL A 1 538 ? 12.533 18.769 -5.493 1.00 86.62 538 VAL A CA 1
ATOM 4308 C C . VAL A 1 538 ? 13.524 19.151 -4.392 1.00 86.62 538 VAL A C 1
ATOM 4310 O O . VAL A 1 538 ? 13.276 20.117 -3.668 1.00 86.62 538 VAL A O 1
ATOM 4313 N N . ASP A 1 539 ? 14.681 18.487 -4.312 1.00 86.62 539 ASP A N 1
ATOM 4314 C CA . ASP A 1 539 ? 15.729 18.789 -3.322 1.00 86.62 539 ASP A CA 1
ATOM 4315 C C . ASP A 1 539 ? 16.219 20.247 -3.439 1.00 86.62 539 ASP A C 1
ATOM 4317 O O . ASP A 1 539 ? 16.439 20.941 -2.441 1.00 86.62 539 ASP A O 1
ATOM 4321 N N . ARG A 1 540 ? 16.314 20.757 -4.675 1.00 89.94 540 ARG A N 1
ATOM 4322 C CA . ARG A 1 540 ? 16.674 22.147 -5.007 1.00 89.94 540 ARG A CA 1
ATOM 4323 C C . ARG A 1 540 ? 15.532 23.145 -4.777 1.00 89.94 540 ARG A C 1
ATOM 4325 O O . ARG A 1 540 ? 15.749 24.350 -4.910 1.00 89.94 540 ARG A O 1
ATOM 4332 N N . ARG A 1 541 ? 14.331 22.668 -4.424 1.00 89.75 541 ARG A N 1
ATOM 4333 C CA . ARG A 1 541 ? 13.096 23.454 -4.238 1.00 89.75 541 ARG A CA 1
ATOM 4334 C C . ARG A 1 541 ? 12.687 24.257 -5.473 1.00 89.75 541 ARG A C 1
ATOM 4336 O O . ARG A 1 541 ? 12.124 25.345 -5.353 1.00 89.75 541 ARG A O 1
ATOM 4343 N N . TRP A 1 542 ? 12.992 23.744 -6.660 1.00 90.69 542 TRP A N 1
ATOM 4344 C CA . TRP A 1 542 ? 12.538 24.335 -7.919 1.00 90.69 542 TRP A CA 1
ATOM 4345 C C . TRP A 1 542 ? 11.103 23.939 -8.242 1.00 90.69 542 TRP A C 1
ATOM 4347 O O . TRP A 1 542 ? 10.381 24.714 -8.862 1.00 90.69 542 TRP A O 1
ATOM 4357 N N . VAL A 1 543 ? 10.694 22.748 -7.805 1.00 87.88 543 VAL A N 1
ATOM 4358 C CA . VAL A 1 543 ? 9.341 22.213 -7.966 1.00 87.88 543 VAL A CA 1
ATOM 4359 C C . VAL A 1 543 ? 8.896 21.633 -6.626 1.00 87.88 543 VAL A C 1
ATOM 4361 O O . VAL A 1 543 ? 9.712 21.079 -5.888 1.00 87.88 543 VAL A O 1
ATOM 4364 N N . SER A 1 544 ? 7.618 21.798 -6.282 1.00 82.25 544 SER A N 1
ATOM 4365 C CA . SER A 1 544 ? 7.039 21.116 -5.123 1.00 82.25 544 SER A CA 1
ATOM 4366 C C . SER A 1 544 ? 6.862 19.625 -5.435 1.00 82.25 544 SER A C 1
ATOM 4368 O O . SER A 1 544 ? 6.710 19.242 -6.593 1.00 82.25 544 SER A O 1
ATOM 4370 N N . GLU A 1 545 ? 6.859 18.763 -4.422 1.00 72.94 545 GLU A N 1
ATOM 4371 C CA . GLU A 1 545 ? 6.643 17.329 -4.653 1.00 72.94 545 GLU A CA 1
ATOM 4372 C C . GLU A 1 545 ? 5.271 17.039 -5.293 1.00 72.94 545 GLU A C 1
ATOM 4374 O O . GLU A 1 545 ? 5.165 16.177 -6.165 1.00 72.94 545 GLU A O 1
ATOM 4379 N N . GLU A 1 546 ? 4.246 17.817 -4.935 1.00 69.25 546 GLU A N 1
ATOM 4380 C CA . GLU A 1 546 ? 2.885 17.720 -5.484 1.00 69.25 546 GLU A CA 1
ATOM 4381 C C . GLU A 1 546 ? 2.805 18.128 -6.966 1.00 69.25 546 GLU A C 1
ATOM 4383 O O . GLU A 1 546 ? 1.948 17.646 -7.710 1.00 69.25 546 GLU A O 1
ATOM 4388 N N . ASP A 1 547 ? 3.715 18.995 -7.415 1.00 72.94 547 ASP A N 1
ATOM 4389 C CA . ASP A 1 547 ? 3.763 19.501 -8.787 1.00 72.94 547 ASP A CA 1
ATOM 4390 C C . ASP A 1 547 ? 4.677 18.672 -9.709 1.00 72.94 547 ASP A C 1
ATOM 4392 O O . ASP A 1 547 ? 4.705 18.907 -10.924 1.00 72.94 547 ASP A O 1
ATOM 4396 N N . LEU A 1 548 ? 5.389 17.669 -9.174 1.00 72.75 548 LEU A N 1
ATOM 4397 C CA . LEU A 1 548 ? 6.290 16.789 -9.924 1.00 72.75 548 LEU A CA 1
ATOM 4398 C C . LEU A 1 548 ? 5.521 15.708 -10.709 1.00 72.75 548 LEU A C 1
ATOM 4400 O O . LEU A 1 548 ? 5.706 14.511 -10.519 1.00 72.75 548 LEU A O 1
ATOM 4404 N N . VAL A 1 549 ? 4.628 16.123 -11.607 1.00 66.62 549 VAL A N 1
ATOM 4405 C CA . VAL A 1 549 ? 3.755 15.199 -12.354 1.00 66.62 549 VAL A CA 1
ATOM 4406 C C . VAL A 1 549 ? 4.507 14.451 -13.456 1.00 66.62 549 VAL A C 1
ATOM 4408 O O . VAL A 1 549 ? 4.263 13.270 -13.656 1.00 66.62 549 VAL A O 1
ATOM 4411 N N . HIS A 1 550 ? 5.411 15.123 -14.176 1.00 70.75 550 HIS A N 1
ATOM 4412 C CA . HIS A 1 550 ? 6.082 14.534 -15.339 1.00 70.75 550 HIS A CA 1
ATOM 4413 C C . HIS A 1 550 ? 7.133 13.486 -14.927 1.00 70.75 550 HIS A C 1
ATOM 4415 O O . HIS A 1 550 ? 7.008 12.323 -15.282 1.00 70.75 550 HIS A O 1
ATOM 4421 N N . TYR A 1 551 ? 8.123 13.851 -14.108 1.00 66.94 551 TYR A N 1
ATOM 4422 C CA . TYR A 1 551 ? 9.210 12.927 -13.749 1.00 66.94 551 TYR A CA 1
ATOM 4423 C C . TYR A 1 551 ? 8.794 11.759 -12.837 1.00 66.94 551 TYR A C 1
ATOM 4425 O O . TYR A 1 551 ? 9.422 10.709 -12.899 1.00 66.94 551 TYR A O 1
ATOM 4433 N N . ASN A 1 552 ? 7.729 11.894 -12.035 1.00 61.00 552 ASN A N 1
ATOM 4434 C CA . ASN A 1 552 ? 7.193 10.769 -11.252 1.00 61.00 552 ASN A CA 1
ATOM 4435 C C . ASN A 1 552 ? 6.460 9.728 -12.115 1.00 61.00 552 ASN A C 1
ATOM 4437 O O . ASN A 1 552 ? 6.317 8.592 -11.681 1.00 61.00 552 ASN A O 1
ATOM 4441 N N . LEU A 1 553 ? 5.962 10.117 -13.293 1.00 57.59 553 LEU A N 1
ATOM 4442 C CA . LEU A 1 553 ? 5.236 9.224 -14.196 1.00 57.59 553 LEU A CA 1
ATOM 4443 C C . LEU A 1 553 ? 6.202 8.304 -14.967 1.00 57.59 553 LEU A C 1
ATOM 4445 O O . LEU A 1 553 ? 5.896 7.143 -15.191 1.00 57.59 553 LEU A O 1
ATOM 4449 N N . HIS A 1 554 ? 7.385 8.812 -15.314 1.00 63.91 554 HIS A N 1
ATOM 4450 C CA . HIS A 1 554 ? 8.308 8.179 -16.259 1.00 63.91 554 HIS A CA 1
ATOM 4451 C C . HIS A 1 554 ? 9.218 7.086 -15.668 1.00 63.91 554 HIS A C 1
ATOM 4453 O O . HIS A 1 554 ? 9.532 6.118 -16.349 1.00 63.91 554 HIS A O 1
ATOM 4459 N N . ALA A 1 555 ? 9.591 7.155 -14.385 1.00 59.56 555 ALA A N 1
ATOM 4460 C CA . ALA A 1 555 ? 10.565 6.214 -13.811 1.00 59.56 555 ALA A CA 1
ATOM 4461 C C . ALA A 1 555 ? 10.155 4.724 -13.912 1.00 59.56 555 ALA A C 1
ATOM 4463 O O . ALA A 1 555 ? 11.000 3.872 -14.193 1.00 59.56 555 ALA A O 1
ATOM 4464 N N . ASP A 1 556 ? 8.871 4.413 -13.708 1.00 55.53 556 ASP A N 1
ATOM 4465 C CA . ASP A 1 556 ? 8.354 3.038 -13.779 1.00 55.53 556 ASP A CA 1
ATOM 4466 C C . ASP A 1 556 ? 7.825 2.682 -15.180 1.00 55.53 556 ASP A C 1
ATOM 4468 O O . ASP A 1 556 ? 7.938 1.535 -15.618 1.00 55.53 556 ASP A O 1
ATOM 4472 N N . ILE A 1 557 ? 7.284 3.667 -15.905 1.00 60.09 557 ILE A N 1
ATOM 4473 C CA . ILE A 1 557 ? 6.717 3.485 -17.248 1.00 60.09 557 ILE A CA 1
ATOM 4474 C C . ILE A 1 557 ? 7.817 3.202 -18.277 1.00 60.09 557 ILE A C 1
ATOM 4476 O O . ILE A 1 557 ? 7.705 2.244 -19.042 1.00 60.09 557 ILE A O 1
ATOM 4480 N N . ASP A 1 558 ? 8.926 3.940 -18.231 1.00 68.81 558 ASP A N 1
ATOM 4481 C CA . ASP A 1 558 ? 9.972 3.842 -19.253 1.00 68.81 558 ASP A CA 1
ATOM 4482 C C . ASP A 1 558 ? 10.723 2.494 -19.185 1.00 68.81 558 ASP A C 1
ATOM 4484 O O . ASP A 1 558 ? 11.185 1.972 -20.202 1.00 68.81 558 ASP A O 1
ATOM 4488 N N . LYS A 1 559 ? 10.802 1.851 -18.003 1.00 77.38 559 LYS A N 1
ATOM 4489 C CA . LYS A 1 559 ? 11.363 0.485 -17.886 1.00 77.38 559 LYS A CA 1
ATOM 4490 C C . LYS A 1 559 ? 10.474 -0.552 -18.559 1.00 77.38 559 LYS A C 1
ATOM 4492 O O . LYS A 1 559 ? 10.995 -1.474 -19.187 1.00 77.38 559 LYS A O 1
ATOM 4497 N N . ARG A 1 560 ? 9.150 -0.396 -18.459 1.00 78.12 560 ARG A N 1
ATOM 4498 C CA . ARG A 1 560 ? 8.198 -1.241 -19.187 1.00 78.12 560 ARG A CA 1
ATOM 4499 C C . ARG A 1 560 ? 8.301 -0.994 -20.692 1.00 78.12 560 ARG A C 1
ATOM 4501 O O . ARG A 1 560 ? 8.396 -1.957 -21.444 1.00 78.12 560 ARG A O 1
ATOM 4508 N N . HIS A 1 561 ? 8.374 0.264 -21.130 1.00 83.44 561 HIS A N 1
ATOM 4509 C CA . HIS A 1 561 ? 8.542 0.603 -22.550 1.00 83.44 561 HIS A CA 1
ATOM 4510 C C . HIS A 1 561 ? 9.821 0.006 -23.138 1.00 83.44 561 HIS A C 1
ATOM 4512 O O . HIS A 1 561 ? 9.793 -0.586 -24.218 1.00 83.44 561 HIS A O 1
ATOM 4518 N N . ALA A 1 562 ? 10.935 0.096 -22.412 1.00 89.94 562 ALA A N 1
ATOM 4519 C CA . ALA A 1 562 ? 12.191 -0.535 -22.799 1.00 89.94 562 ALA A CA 1
ATOM 4520 C C . ALA A 1 562 ? 12.070 -2.059 -22.937 1.00 89.94 562 ALA A C 1
ATOM 4522 O O . ALA A 1 562 ? 12.543 -2.630 -23.921 1.00 89.94 562 ALA A O 1
ATOM 4523 N N . GLU A 1 563 ? 11.421 -2.715 -21.973 1.00 88.12 563 GLU A N 1
ATOM 4524 C CA . GLU A 1 563 ? 11.176 -4.159 -21.989 1.00 88.12 563 GLU A CA 1
ATOM 4525 C C . GLU A 1 563 ? 10.351 -4.576 -23.217 1.00 88.12 563 GLU A C 1
ATOM 4527 O O . GLU A 1 563 ? 10.692 -5.550 -23.889 1.00 88.12 563 GLU A O 1
ATOM 4532 N N . GLU A 1 564 ? 9.329 -3.795 -23.573 1.00 89.19 564 GLU A N 1
ATOM 4533 C CA . GLU A 1 564 ? 8.502 -4.001 -24.767 1.00 89.19 564 GLU A CA 1
ATOM 4534 C C . GLU A 1 564 ? 9.329 -3.947 -26.068 1.00 89.19 564 GLU A C 1
ATOM 4536 O O . GLU A 1 564 ? 9.145 -4.777 -26.963 1.00 89.19 564 GLU A O 1
ATOM 4541 N N . PHE A 1 565 ? 10.322 -3.053 -26.163 1.00 94.31 565 PHE A N 1
ATOM 4542 C CA . PHE A 1 565 ? 11.289 -3.072 -27.268 1.00 94.31 565 PHE A CA 1
ATOM 4543 C C . PHE A 1 565 ? 12.208 -4.299 -27.211 1.00 94.31 565 PHE A C 1
ATOM 4545 O O . PHE A 1 565 ? 12.410 -4.981 -28.220 1.00 94.31 565 PHE A O 1
ATOM 4552 N N . PHE A 1 566 ? 12.798 -4.584 -26.050 1.00 95.44 566 PHE A N 1
ATOM 4553 C CA . PHE A 1 566 ? 13.793 -5.645 -25.903 1.00 95.44 566 PHE A CA 1
ATOM 4554 C C . PHE A 1 566 ? 13.210 -7.033 -26.166 1.00 95.44 566 PHE A C 1
ATOM 4556 O O . PHE A 1 566 ? 13.856 -7.845 -26.831 1.00 95.44 566 PHE A O 1
ATOM 4563 N N . LYS A 1 567 ? 11.966 -7.280 -25.754 1.00 93.06 567 LYS A N 1
ATOM 4564 C CA . LYS A 1 567 ? 11.238 -8.532 -25.992 1.00 93.06 567 LYS A CA 1
ATOM 4565 C C . LYS A 1 567 ? 11.151 -8.897 -27.472 1.00 93.06 567 LYS A C 1
ATOM 4567 O O . LYS A 1 567 ? 11.311 -10.065 -27.824 1.00 93.06 567 LYS A O 1
ATOM 4572 N N . ILE A 1 568 ? 10.959 -7.911 -28.351 1.00 93.50 568 ILE A N 1
ATOM 4573 C CA . ILE A 1 568 ? 10.874 -8.133 -29.804 1.00 93.50 568 ILE A CA 1
ATOM 4574 C C . ILE A 1 568 ? 12.204 -8.667 -30.355 1.00 93.50 568 ILE A C 1
ATOM 4576 O O . ILE A 1 568 ? 12.220 -9.497 -31.267 1.00 93.50 568 ILE A O 1
ATOM 4580 N N . ILE A 1 569 ? 13.332 -8.202 -29.809 1.00 95.62 569 ILE A N 1
ATOM 4581 C CA . ILE A 1 569 ? 14.671 -8.534 -30.313 1.00 95.62 569 ILE A CA 1
ATOM 4582 C C . ILE A 1 569 ? 15.384 -9.647 -29.534 1.00 95.62 569 ILE A C 1
ATOM 4584 O O . ILE A 1 569 ? 16.365 -10.202 -30.036 1.00 95.62 569 ILE A O 1
ATOM 4588 N N . GLU A 1 570 ? 14.869 -10.037 -28.366 1.00 96.06 570 GLU A N 1
ATOM 4589 C CA . GLU A 1 570 ? 15.406 -11.116 -27.526 1.00 96.06 570 GLU A CA 1
ATOM 4590 C C . GLU A 1 570 ? 15.614 -12.443 -28.276 1.00 96.06 570 GLU A C 1
ATOM 4592 O O . GLU A 1 570 ? 16.702 -13.021 -28.156 1.00 96.06 570 GLU A O 1
ATOM 4597 N N . PRO A 1 571 ? 14.672 -12.934 -29.114 1.00 95.12 571 PRO A N 1
ATOM 4598 C CA . PRO A 1 571 ? 14.860 -14.199 -29.828 1.00 95.12 571 PRO A CA 1
ATOM 4599 C C . PRO A 1 571 ? 16.086 -14.212 -30.755 1.00 95.12 571 PRO A C 1
ATOM 4601 O O . PRO A 1 571 ? 16.590 -15.282 -31.100 1.00 95.12 571 PRO A O 1
ATOM 4604 N N . PHE A 1 572 ? 16.581 -13.035 -31.152 1.00 95.19 572 PHE A N 1
ATOM 4605 C CA . PHE A 1 572 ? 17.709 -12.873 -32.068 1.00 95.19 572 PHE A CA 1
ATOM 4606 C C . PHE A 1 572 ? 19.047 -12.642 -31.350 1.00 95.19 572 PHE A C 1
ATOM 4608 O O . PHE A 1 572 ? 20.091 -12.666 -32.001 1.00 95.19 572 PHE A O 1
ATOM 4615 N N . ALA A 1 573 ? 19.050 -12.459 -30.025 1.00 94.19 573 ALA A N 1
ATOM 4616 C CA . ALA A 1 573 ? 20.234 -12.070 -29.255 1.00 94.19 573 ALA A CA 1
ATOM 4617 C C . ALA A 1 573 ? 21.347 -13.136 -29.207 1.00 94.19 573 ALA A C 1
ATOM 4619 O O . ALA A 1 573 ? 22.517 -12.797 -29.023 1.00 94.19 573 ALA A O 1
ATOM 4620 N N . ASN A 1 574 ? 21.002 -14.412 -29.410 1.00 91.94 574 ASN A N 1
ATOM 4621 C CA . ASN A 1 574 ? 21.962 -15.522 -29.427 1.00 91.94 574 ASN A CA 1
ATOM 4622 C C . ASN A 1 574 ? 22.696 -15.684 -30.766 1.00 91.94 574 ASN A C 1
ATOM 4624 O O . ASN A 1 574 ? 23.767 -16.293 -30.807 1.00 91.94 574 ASN A O 1
ATOM 4628 N N . ASP A 1 575 ? 22.131 -15.179 -31.865 1.00 96.69 575 ASP A N 1
ATOM 4629 C CA . ASP A 1 575 ? 22.783 -15.264 -33.169 1.00 96.69 575 ASP A CA 1
ATOM 4630 C C . ASP A 1 575 ? 23.931 -14.240 -33.249 1.00 96.69 575 ASP A C 1
ATOM 4632 O O . ASP A 1 575 ? 23.700 -13.058 -32.994 1.00 96.69 575 ASP A O 1
ATOM 4636 N N . PRO A 1 576 ? 25.170 -14.635 -33.602 1.00 95.62 576 PRO A N 1
ATOM 4637 C CA . PRO A 1 576 ? 26.310 -13.723 -33.572 1.00 95.62 576 PRO A CA 1
ATOM 4638 C C . PRO A 1 576 ? 26.161 -12.482 -34.456 1.00 95.62 576 PRO A C 1
ATOM 4640 O O . PRO A 1 576 ? 26.636 -11.417 -34.064 1.00 95.62 576 PRO A O 1
ATOM 4643 N N . GLU A 1 577 ? 25.531 -12.591 -35.628 1.00 96.69 577 GLU A N 1
ATOM 4644 C CA . GLU A 1 577 ? 25.357 -11.460 -36.544 1.00 96.69 577 GLU A CA 1
ATOM 4645 C C . GLU A 1 577 ? 24.296 -10.495 -36.007 1.00 96.69 577 GLU A C 1
ATOM 4647 O O . GLU A 1 577 ? 24.540 -9.292 -35.883 1.00 96.69 577 GLU A O 1
ATOM 4652 N N . ASN A 1 578 ? 23.142 -11.024 -35.604 1.00 97.75 578 ASN A N 1
ATOM 4653 C CA . ASN A 1 578 ? 22.066 -10.226 -35.025 1.00 97.75 578 ASN A CA 1
ATOM 4654 C C . ASN A 1 578 ? 22.471 -9.594 -33.690 1.00 97.75 578 ASN A C 1
ATOM 4656 O O . ASN A 1 578 ? 22.170 -8.428 -33.446 1.00 97.75 578 ASN A O 1
ATOM 4660 N N . ARG A 1 579 ? 23.242 -10.303 -32.861 1.00 97.31 579 ARG A N 1
ATOM 4661 C CA . ARG A 1 579 ? 23.807 -9.762 -31.621 1.00 97.31 579 ARG A CA 1
ATOM 4662 C C . ARG A 1 579 ? 24.684 -8.538 -31.876 1.00 97.31 579 ARG A C 1
ATOM 4664 O O . ARG A 1 579 ? 24.642 -7.593 -31.093 1.00 97.31 579 ARG A O 1
ATOM 4671 N N . GLN A 1 580 ? 25.465 -8.523 -32.961 1.00 97.94 580 GLN A N 1
ATOM 4672 C CA . GLN A 1 580 ? 26.251 -7.341 -33.339 1.00 97.94 580 GLN A CA 1
ATOM 4673 C C . GLN A 1 580 ? 25.356 -6.173 -33.757 1.00 97.94 580 GLN A C 1
ATOM 4675 O O . GLN A 1 580 ? 25.622 -5.040 -33.362 1.00 97.94 580 GLN A O 1
ATOM 4680 N N . LYS A 1 581 ? 24.275 -6.437 -34.500 1.00 98.50 581 LYS A N 1
ATOM 4681 C CA . LYS A 1 581 ? 23.287 -5.409 -34.867 1.00 98.50 581 LYS A CA 1
ATOM 4682 C C . LYS A 1 581 ? 22.613 -4.805 -33.633 1.00 98.50 581 LYS A C 1
ATOM 4684 O O . LYS A 1 581 ? 22.547 -3.585 -33.521 1.00 98.50 581 LYS A O 1
ATOM 4689 N N . ILE A 1 582 ? 22.191 -5.647 -32.688 1.00 98.62 582 ILE A N 1
ATOM 4690 C CA . ILE A 1 582 ? 21.604 -5.216 -31.411 1.00 98.62 582 ILE A CA 1
ATOM 4691 C C . ILE A 1 582 ? 22.604 -4.346 -30.645 1.00 98.62 582 ILE A C 1
ATOM 4693 O O . ILE A 1 582 ? 22.286 -3.210 -30.313 1.00 98.62 582 ILE A O 1
ATOM 4697 N N . LEU A 1 583 ? 23.842 -4.814 -30.443 1.00 98.44 583 LEU A N 1
ATOM 4698 C CA . LEU A 1 583 ? 24.888 -4.032 -29.768 1.00 98.44 583 LEU A CA 1
ATOM 4699 C C . LEU A 1 583 ? 25.177 -2.697 -30.461 1.00 98.44 583 LEU A C 1
ATOM 4701 O O . LEU A 1 583 ? 25.430 -1.702 -29.785 1.00 98.44 583 LEU A O 1
ATOM 4705 N N . MET A 1 584 ? 25.149 -2.659 -31.793 1.00 98.38 584 MET A N 1
ATOM 4706 C CA . MET A 1 584 ? 25.327 -1.422 -32.548 1.00 98.38 584 MET A CA 1
ATOM 4707 C C . MET A 1 584 ? 24.180 -0.439 -32.292 1.00 98.38 584 MET A C 1
ATOM 4709 O O . MET A 1 584 ? 24.444 0.739 -32.063 1.00 98.38 584 MET A O 1
ATOM 4713 N N . GLY A 1 585 ? 22.934 -0.920 -32.277 1.00 98.62 585 GLY A N 1
ATOM 4714 C CA . GLY A 1 585 ? 21.763 -0.116 -31.930 1.00 98.62 585 GLY A CA 1
ATOM 4715 C C . GLY A 1 585 ? 21.820 0.408 -30.497 1.00 98.62 585 GLY A C 1
ATOM 4716 O O . GLY A 1 585 ? 21.706 1.614 -30.295 1.00 98.62 585 GLY A O 1
ATOM 4717 N N . LEU A 1 586 ? 22.093 -0.470 -29.524 1.00 98.69 586 LEU A N 1
ATOM 4718 C CA . LEU A 1 586 ? 22.256 -0.104 -28.113 1.00 98.69 586 LEU A CA 1
ATOM 4719 C C . LEU A 1 586 ? 23.338 0.979 -27.947 1.00 98.69 586 LEU A C 1
ATOM 4721 O O . LEU A 1 586 ? 23.099 2.030 -27.360 1.00 98.69 586 LEU A O 1
ATOM 4725 N N . ARG A 1 587 ? 24.533 0.775 -28.517 1.00 98.69 587 ARG A N 1
ATOM 4726 C CA . ARG A 1 587 ? 25.622 1.760 -28.419 1.00 98.69 587 ARG A CA 1
ATOM 4727 C C . ARG A 1 587 ? 25.272 3.083 -29.081 1.00 98.69 587 ARG A C 1
ATOM 4729 O O . ARG A 1 587 ? 25.609 4.125 -28.532 1.00 98.69 587 ARG A O 1
ATOM 4736 N N . LEU A 1 588 ? 24.610 3.055 -30.237 1.00 98.56 588 LEU A N 1
ATOM 4737 C CA . LEU A 1 588 ? 24.191 4.273 -30.923 1.00 98.56 588 LEU A CA 1
ATOM 4738 C C . LEU A 1 588 ? 23.164 5.056 -30.098 1.00 98.56 588 LEU A C 1
ATOM 4740 O O . LEU A 1 588 ? 23.314 6.269 -29.972 1.00 98.56 588 LEU A O 1
ATOM 4744 N N . GLY A 1 589 ? 22.174 4.372 -29.518 1.00 98.31 589 GLY A N 1
ATOM 4745 C CA . GLY A 1 589 ? 21.159 4.976 -28.655 1.00 98.31 589 GLY A CA 1
ATOM 4746 C C . GLY A 1 589 ? 21.770 5.615 -27.408 1.00 98.31 589 GLY A C 1
ATOM 4747 O O . GLY A 1 589 ? 21.582 6.807 -27.175 1.00 98.31 589 GLY A O 1
ATOM 4748 N N . ALA A 1 590 ? 22.587 4.865 -26.661 1.00 98.12 590 ALA A N 1
ATOM 4749 C CA . ALA A 1 590 ? 23.284 5.390 -25.485 1.00 98.12 590 ALA A CA 1
ATOM 4750 C C . ALA A 1 590 ? 24.211 6.566 -25.841 1.00 98.12 590 ALA A C 1
ATOM 4752 O O . ALA A 1 590 ? 24.188 7.598 -25.174 1.00 98.12 590 ALA A O 1
ATOM 4753 N N . TYR A 1 591 ? 24.979 6.449 -26.930 1.00 98.19 591 TYR A N 1
ATOM 4754 C CA . TYR A 1 591 ? 25.877 7.506 -27.390 1.00 98.19 591 TYR A CA 1
ATOM 4755 C C . TYR A 1 591 ? 25.126 8.788 -27.753 1.00 98.19 591 TYR A C 1
ATOM 4757 O O . TYR A 1 591 ? 25.480 9.860 -27.270 1.00 98.19 591 TYR A O 1
ATOM 4765 N N . ILE A 1 592 ? 24.091 8.712 -28.598 1.00 98.06 592 ILE A N 1
ATOM 4766 C CA . ILE A 1 592 ? 23.387 9.925 -29.032 1.00 98.06 592 ILE A CA 1
ATOM 4767 C C . ILE A 1 592 ? 22.631 10.582 -27.874 1.00 98.06 592 ILE A C 1
ATOM 4769 O O . ILE A 1 592 ? 22.476 11.803 -27.867 1.00 98.06 592 ILE A O 1
ATOM 4773 N N . PHE A 1 593 ? 22.206 9.798 -26.880 1.00 97.25 593 PHE A N 1
ATOM 4774 C CA . PHE A 1 593 ? 21.532 10.315 -25.696 1.00 97.25 593 PHE A CA 1
ATOM 4775 C C . PHE A 1 593 ? 22.493 10.990 -24.710 1.00 97.25 593 PHE A C 1
ATOM 4777 O O . PHE A 1 593 ? 22.194 12.078 -24.220 1.00 97.25 593 PHE A O 1
ATOM 4784 N N . ASP A 1 594 ? 23.686 10.425 -24.510 1.00 96.81 594 ASP A N 1
ATOM 4785 C CA . ASP A 1 594 ? 24.789 11.093 -23.809 1.00 96.81 594 ASP A CA 1
ATOM 4786 C C . ASP A 1 594 ? 25.138 12.430 -24.474 1.00 96.81 594 ASP A C 1
ATOM 4788 O O . ASP A 1 594 ? 25.120 13.479 -23.828 1.00 96.81 594 ASP A O 1
ATOM 4792 N N . GLN A 1 595 ? 25.337 12.424 -25.797 1.00 97.50 595 GLN A N 1
ATOM 4793 C CA . GLN A 1 595 ? 25.641 13.644 -26.545 1.00 97.50 595 GLN A CA 1
ATOM 4794 C C . GLN A 1 595 ? 24.516 14.681 -26.470 1.00 97.50 595 GLN A C 1
ATOM 4796 O O . GLN A 1 595 ? 24.813 15.877 -26.439 1.00 97.50 595 GLN A O 1
ATOM 4801 N N . LEU A 1 596 ? 23.247 14.256 -26.413 1.00 98.06 596 LEU A N 1
ATOM 4802 C CA . LEU A 1 596 ? 22.119 15.163 -26.219 1.00 98.06 596 LEU A CA 1
ATOM 4803 C C . LEU A 1 596 ? 22.271 15.943 -24.911 1.00 98.06 596 LEU A C 1
ATOM 4805 O O . LEU A 1 596 ? 22.299 17.170 -24.954 1.00 98.06 596 LEU A O 1
ATOM 4809 N N . TYR A 1 597 ? 22.409 15.266 -23.769 1.00 97.44 597 TYR A N 1
ATOM 4810 C CA . TYR A 1 597 ? 22.533 15.945 -22.474 1.00 97.44 597 TYR A CA 1
ATOM 4811 C C . TYR A 1 597 ? 23.791 16.810 -22.381 1.00 97.44 597 TYR A C 1
ATOM 4813 O O . TYR A 1 597 ? 23.724 17.959 -21.936 1.00 97.44 597 TYR A O 1
ATOM 4821 N N . ASP A 1 598 ? 24.926 16.301 -22.856 1.00 94.44 598 ASP A N 1
ATOM 4822 C CA . ASP A 1 598 ? 26.185 17.043 -22.862 1.00 94.44 598 ASP A CA 1
ATOM 4823 C C . ASP A 1 598 ? 26.116 18.302 -23.738 1.00 94.44 598 ASP A C 1
ATOM 4825 O O . ASP A 1 598 ? 26.638 19.357 -23.367 1.00 94.44 598 ASP A O 1
ATOM 4829 N N . GLY A 1 599 ? 25.482 18.209 -24.909 1.00 96.38 599 GLY A N 1
ATOM 4830 C CA . GLY A 1 599 ? 25.295 19.346 -25.805 1.00 96.38 599 GLY A CA 1
ATOM 4831 C C . GLY A 1 599 ? 24.292 20.355 -25.254 1.00 96.38 599 GLY A C 1
ATOM 4832 O O . GLY A 1 599 ? 24.588 21.545 -25.265 1.00 96.38 599 GLY A O 1
ATOM 4833 N N . LEU A 1 600 ? 23.172 19.896 -24.681 1.00 96.75 600 LEU A N 1
ATOM 4834 C CA . LEU A 1 600 ? 22.213 20.765 -23.988 1.00 96.75 600 LEU A CA 1
ATOM 4835 C C . LEU A 1 600 ? 22.897 21.571 -22.883 1.00 96.75 600 LEU A C 1
ATOM 4837 O O . LEU A 1 600 ? 22.650 22.769 -22.748 1.00 96.75 600 LEU A O 1
ATOM 4841 N N . TYR A 1 601 ? 23.777 20.928 -22.111 1.00 95.62 601 TYR A N 1
ATOM 4842 C CA . TYR A 1 601 ? 24.527 21.608 -21.065 1.00 95.62 601 TYR A CA 1
ATOM 4843 C C . TYR A 1 601 ? 25.482 22.663 -21.626 1.00 95.62 601 TYR A C 1
ATOM 4845 O O . TYR A 1 601 ? 25.478 23.798 -21.158 1.00 95.62 601 TYR A O 1
ATOM 4853 N N . LYS A 1 602 ? 26.282 22.305 -22.638 1.00 94.50 602 LYS A N 1
ATOM 4854 C CA . LYS A 1 602 ? 27.248 23.221 -23.267 1.00 94.50 602 LYS A CA 1
ATOM 4855 C C . LYS A 1 602 ? 26.554 24.422 -23.902 1.00 94.50 602 LYS A C 1
ATOM 4857 O O . LYS A 1 602 ? 27.013 25.541 -23.700 1.00 94.50 602 LYS A O 1
ATOM 4862 N N . ASP A 1 603 ? 25.446 24.200 -24.602 1.00 93.69 603 ASP A N 1
ATOM 4863 C CA . ASP A 1 603 ? 24.667 25.263 -25.238 1.00 93.69 603 ASP A CA 1
ATOM 4864 C C . ASP A 1 603 ? 24.053 26.210 -24.197 1.00 93.69 603 ASP A C 1
ATOM 4866 O O . ASP A 1 603 ? 24.011 27.414 -24.422 1.00 93.69 603 ASP A O 1
ATOM 4870 N N . ALA A 1 604 ? 23.636 25.702 -23.032 1.00 92.31 604 ALA A N 1
ATOM 4871 C CA . ALA A 1 604 ? 23.090 26.524 -21.949 1.00 92.31 604 ALA A CA 1
ATOM 4872 C C . ALA A 1 604 ? 24.144 27.358 -21.189 1.00 92.31 604 ALA A C 1
ATOM 4874 O O . ALA A 1 604 ? 23.770 28.188 -20.356 1.00 92.31 604 ALA A O 1
ATOM 4875 N N . LEU A 1 605 ? 25.440 27.122 -21.426 1.00 88.81 605 LEU A N 1
ATOM 4876 C CA . LEU A 1 605 ? 26.545 27.905 -20.859 1.00 88.81 605 LEU A CA 1
ATOM 4877 C C . LEU A 1 605 ? 27.031 29.035 -21.784 1.00 88.81 605 LEU A C 1
ATOM 4879 O O . LEU A 1 605 ? 27.840 29.855 -21.342 1.00 88.81 605 LEU A O 1
ATOM 4883 N N . LEU A 1 606 ? 26.593 29.048 -23.047 1.00 82.06 606 LEU A N 1
ATOM 4884 C CA . LEU A 1 606 ? 26.887 30.091 -24.038 1.00 82.06 606 LEU A CA 1
ATOM 4885 C C . LEU A 1 606 ? 25.884 31.242 -23.927 1.00 82.06 606 LEU A C 1
ATOM 4887 O O . LEU A 1 606 ? 26.326 32.397 -24.140 1.00 82.06 606 LEU A O 1
#

Sequence (606 aa):
MFKNFLIPLVLFSSPLLQAKVSEYAKLAMANPIAFSVVREDSAQDLEVVQRYFSEELTSMLMVASGGDTAALLSTQAKLNDLTIVDPNLSQLQLTKLKMHFLGLPSHTIQKLLGYRDMDPKKRKDIILGLMQALDIDRNQFGDIDQMASYGLDFIGRYEMVFKELRQKLEGHQSHIEQLFKFTNVKEQAAFVNSETSFGQALDRAFNEVMSQDNLVALFGEKATANRVDEFSSHFAERMRIYLSEHLASKSPWMAHLLLGNFYNETFPWISTPPHYVLPDIHYLNKSMEAVLEESQSERYHVIHLSNILDWLSPAEAEKTLQLAFQALKPGGAIIIRQLNSDLDIPAAGKDFLWDFKVSNDFQHKDRSFFYRHFYLGFKPHVTEAPQVLALANQVLEEIPVIQGGFFQALQEMPLETFQSTQEQFFYAVNYFSRPMAALIARLPQHADRIDILHNMVEEHGDFDSKKYHSNTFKKFLGTIGVNQRRLDQSPPGSIVNAFNFTLMGVSANEDPLIAIACNGIIEYAFADISALLGKIVVDRRWVSEEDLVHYNLHADIDKRHAEEFFKIIEPFANDPENRQKILMGLRLGAYIFDQLYDGLYKDALL

pLDDT: mean 91.07, std 12.44, range [23.75, 98.75]

Radius of gyration: 28.86 Å; chains: 1; bounding box: 66×75×83 Å

Secondary structure (DSSP, 8-state):
-----PPP------TTTTTTS-HHHHHHTT-S-S-SS-SS-HHHHHHHHHHHSSSS-EEEEEE-TTSHHHHHHHHHS-EEEEEEE-S-HHHHHHHHHHHHHTTS-HHHHHHHHTSS---HHHHHHHHHHHHHHTT--GGGGS-HHHHHHH-GGG-SHHHHHHHHHHHHTGGGHHHHHHHTT---HHHHHHHT-TTSHHHHHHHHHHHHHS-HHHHHHHH-SGGGTT-SS-HHHHHHHHHHHHHHHS-GGG-HHHHHHHTSS-SS---HHHHSPP-S---EEEEE-S-HHHHHHHSPTT-EEEEEEETGGGGS-HHHHHHHHHHHHHHEEEEEEEEEEESS----HHHHTTTSEE-HHHHHHHHHH-TT---SEEEEEEPPP--S-HHHHHHHHHHHHHS-GGGSHHHHHHTT--HHHHHHHHHHHHHHHTTTHHHHHHHHTT-SSHHHHHHHHHHHHHHTGGG-GGG-HHHHHHHHHHHTT--HHHHHTSPPPHHHHHHHHHHHHHHHHS-HHHHHHHHHHHHHHHHHHHHHHHHHHHHTTSS-GGG-HHHHHHHHHHHHHHHHHHHHHGGGTTSHHHHHHHHHHHHHHHHHHHHHHHHHHHHTT-